Protein 6W3H (pdb70)

Radius of gyration: 33.8 Å; Cα contacts (8 Å, |Δi|>4): 1621; chains: 4; bounding box: 79×108×56 Å

Foldseek 3Di:
DKDKDKAFWALCQLLDPVHWTKIKIKIDFADPVWNDKDKWKDKLNHTDDQKDKDDWDQDPVRGTMIMIIGIDDNVSQVQWIKMKIWIDTPVDPHIDIDIDGFDDDPWWAWDKDKDFFDPVQLVDQKTKIKIKTWDTPDQRKDKFKDFPPGTDPAKDKDRWDQDPVRITMIMIIHMDGSVCQVVWGKMKMWMADNPDDSSIDMDIDGDD/DQAFEWEDEVQLVLVVLVQAADFDDPPADADRSHHFKGDPQKKWKWFAAPPLQATWIAIAGVVRHGDDTSDRDPDGDPPGDGDMAMGMEGEQEALPLVSQVPRPDQQASAEYEYEHDPDDPVVSVVSSVVSHHRYYYYYYHPRD/DQAAEEEDEPQLQLVVLVQAAAADPVVLVDDRSHHFKGDPQKKWKWFAAPPLQATWIFIAGVVRHTDGTRDSDNDGDVDGDMAIAMEGEQEALDLVSQVVRPDQQASAEYEYEPAAADPVNSCVSSVVSHHRYYYYYYDPDYHDYDD/DKDKAFFALCQLLPQVHWTKIKIDDWQPKDKWKDKLNHTDDQWDWVIDIMIIHTDHSVSQVVWIKMWIWIDDPVDPDIDIDIDGDDDDDWWAWDWDKDFFDPVQLVDQKTKIKIKTWFGPDQRKDKFKDFPPGTAPAKDKDRWDQDPVRGTMIMMIHMDGSVVQVVWGKMKMWMADPVDDSRIDIDIDTD

Sequence (689 aa):
GPSVFLFPPKPKDTLYITREPEVTCVVVDVSHEDPEVKFNWYVDGVEVHNAKTKPREEQYNSTYRVVSVLTVLHQDWLNGKEYKCKVSNKALGAPIEKTISKAKGQPREPQVYTLPPSRDELTKNQVSLTCLVKGFYPSDIAVEWESYGTEWSSYKTTPPVLDSDGSFFLYSKLTVTKSEWQQGFVFSCSVMHEALHNHYTQKSLSLSPNIPVQTISRAAAEKLFGNMEGDCPSDWKTDSTCRMVTSESKNVKLTVSNDSAQNSVIIVDKNGRLVYLVENPGGYVAYSKAATVTGKLVHANFGTKKDFEDLYTPVNGSIVIVRAGKITFAEKVANAESLNAIGVLIYMDQTKPNIPVQTISRAAAEKLFGNMEGDCPSDWKTDSTCRMVTSESKNVKLTVSNDSAQNSVIIVDKNGRLVYLVENPGGYVAKAATVTGKLVHANFGTKKDFEDLYTPVNGSIVIVRAGKITFAEKVANAESLNAIGVLIYMDQTKFPIVNSVFLFPPKPKDTLYITREPEVTCVVVDEVKFNWYVDGVEVHNAKTSTYVVSVLTVLHQDWLNGKEYKCKVSNKALGAPIEKTISKAKGQPREPQVYTLPPSRDELTKNQVSLTCLVKGFYPSDIAVEWESYGTEWSSYKTTPPVLDSDGSFFLYSKLTVTKSEWQQGFVFSCSVMHEALHNHYTQKSLSL

GO terms:
  GO:0060586 multicellular organismal-level iron ion homeostasis (P, IDA)
  GO:0048471 perinuclear region of cytoplasm (C, IDA)
  GO:0005886 plasma membrane (C, IDA)
  GO:0043066 negative regulation of apoptotic process (P, IMP)
  GO:0043123 positive regulation of canonical NF-kappaB signal transduction (P, IMP)
  GO:0010628 positive regulation of gene expression (P, IMP)
  GO:0031334 positive regulation of protein-containing complex assembly (P, IMP)
  GO:1900182 positive regulation of protein localization to nucleus (P, IMP)
  GO:0005515 protein binding (F, IPI)
  GO:0044877 protein-containing complex binding (F, IPI)
  GO:0019901 protein kinase binding (F, IPI)
  GO:0055037 recycling endosome (C, IDA)
  GO:0005768 endosome (C, IDA)
  GO:0003725 double-stranded RNA binding (F, IDA)
  GO:0031410 cytoplasmic vesicle (C, IDA)
  GO:0071466 cellular response to xenobiotic stimulus (P, IDA)
  GO:0004998 transferrin receptor activity (F, IDA)
  GO:0042102 positive regulation of T cell proliferation (P, IDA)
  GO:0045830 positive regulation of isotype switching (P, IDA)
  GO:0030890 positive regulation of B cell proliferation (P, IDA)

B-factor: mean 81.43, std 20.19, range [48.58, 151.16]

Structure (mmCIF, N/CA/C/O backbone):
data_6W3H
#
_entry.id   6W3H
#
_cell.length_a   126.370
_cell.length_b   126.370
_cell.length_c   113.800
_cell.angle_alpha   90.000
_cell.angle_beta   90.000
_cell.angle_gamma   120.000
#
_symmetry.space_group_name_H-M   'P 64'
#
loop_
_entity.id
_entity.type
_entity.pdbx_description
1 polymer 'ATV Fc'
2 polymer 'Transferrin receptor protein 1,Transferrin receptor protein 1'
3 branched 2-acetamido-2-deoxy-beta-D-glucopyranose-(1-2)-alpha-D-mannopyranose-(1-3)-[2-acetamido-2-deoxy-beta-D-glucopyranose-(1-2)-alpha-D-mannopyranose-(1-6)]beta-D-mannopyranose-(1-4)-2-acetamido-2-deoxy-beta-D-glucopyranose-(1-4)-2-acetamido-2-deoxy-beta-D-glucopyranose
#
loop_
_atom_site.group_PDB
_atom_site.id
_atom_site.type_symbol
_atom_site.label_atom_id
_atom_site.label_alt_id
_atom_site.label_comp_id
_atom_site.label_asym_id
_atom_site.label_entity_id
_atom_site.label_seq_id
_atom_site.pdbx_PDB_ins_code
_atom_site.Cartn_x
_atom_site.Cartn_y
_atom_site.Cartn_z
_atom_site.occupancy
_atom_site.B_iso_or_equiv
_atom_site.auth_seq_id
_atom_site.auth_comp_id
_atom_site.auth_asym_id
_atom_site.auth_atom_id
_atom_site.pdbx_PDB_model_num
ATOM 1 N N . GLY A 1 17 ? 61.489 17.948 7.033 1.00 98.78 237 GLY A N 1
ATOM 2 C CA . GLY A 1 17 ? 61.635 17.742 8.520 1.00 97.82 237 GLY A CA 1
ATOM 3 C C . GLY A 1 17 ? 60.533 16.860 9.120 1.00 97.25 237 GLY A C 1
ATOM 4 O O . GLY A 1 17 ? 59.395 16.855 8.653 1.00 97.40 237 GLY A O 1
ATOM 5 N N . PRO A 1 18 ? 60.830 16.047 10.161 1.00 97.36 238 PRO A N 1
ATOM 6 C CA . PRO A 1 18 ? 59.780 15.375 10.934 1.00 95.18 238 PRO A CA 1
ATOM 7 C C . PRO A 1 18 ? 58.697 16.295 11.487 1.00 92.65 238 PRO A C 1
ATOM 8 O O . PRO A 1 18 ? 58.981 17.409 11.870 1.00 90.39 238 PRO A O 1
ATOM 12 N N . SER A 1 19 ? 57.486 15.761 11.534 1.00 92.34 239 SER A N 1
ATOM 13 C CA . SER A 1 19 ? 56.319 16.412 12.174 1.00 94.01 239 SER A CA 1
ATOM 14 C C . SER A 1 19 ? 55.761 15.552 13.299 1.00 92.24 239 SER A C 1
ATOM 15 O O . SER A 1 19 ? 55.756 14.347 13.139 1.00 94.03 239 SER A O 1
ATOM 18 N N . VAL A 1 20 ? 55.333 16.164 14.393 1.00 88.29 240 VAL A N 1
ATOM 19 C CA . VAL A 1 20 ? 54.951 15.385 15.595 1.00 84.30 240 VAL A CA 1
ATOM 20 C C . VAL A 1 20 ? 53.468 15.563 15.907 1.00 82.54 240 VAL A C 1
ATOM 21 O O . VAL A 1 20 ? 52.947 16.683 15.858 1.00 83.35 240 VAL A O 1
ATOM 25 N N . PHE A 1 21 ? 52.802 14.466 16.211 1.00 80.62 241 PHE A N 1
ATOM 26 C CA . PHE A 1 21 ? 51.363 14.509 16.545 1.00 79.47 241 PHE A CA 1
ATOM 27 C C . PHE A 1 21 ? 51.118 13.710 17.812 1.00 77.29 241 PHE A C 1
ATOM 28 O O . PHE A 1 21 ? 51.250 12.478 17.784 1.00 79.42 241 PHE A O 1
ATOM 36 N N . LEU A 1 22 ? 50.711 14.397 18.866 1.00 75.23 242 LEU A N 1
ATOM 37 C CA . LEU A 1 22 ? 50.417 13.760 20.167 1.00 72.82 242 LEU A CA 1
ATOM 38 C C . LEU A 1 22 ? 48.922 13.534 20.329 1.00 70.87 242 LEU A C 1
ATOM 39 O O . LEU A 1 22 ? 48.174 14.509 20.332 1.00 69.21 242 LEU A O 1
ATOM 44 N N . PHE A 1 23 ? 48.537 12.287 20.560 1.00 71.71 243 PHE A N 1
ATOM 45 C CA . PHE A 1 23 ? 47.120 11.889 20.673 1.00 72.45 243 PHE A CA 1
ATOM 46 C C . PHE A 1 23 ? 46.758 11.506 22.102 1.00 71.07 243 PHE A C 1
ATOM 47 O O . PHE A 1 23 ? 47.512 10.837 22.778 1.00 70.26 243 PHE A O 1
ATOM 55 N N . PRO A 1 24 ? 45.529 11.821 22.553 1.00 71.61 244 PRO A N 1
ATOM 56 C CA . PRO A 1 24 ? 44.987 11.352 23.828 1.00 72.22 244 PRO A CA 1
ATOM 57 C C . PRO A 1 24 ? 44.504 9.920 23.819 1.00 73.06 244 PRO A C 1
ATOM 58 O O . PRO A 1 24 ? 44.375 9.332 22.760 1.00 74.86 244 PRO A O 1
ATOM 62 N N . PRO A 1 25 ? 44.293 9.323 25.005 1.00 73.96 245 PRO A N 1
ATOM 63 C CA . PRO A 1 25 ? 43.793 7.949 25.100 1.00 74.75 245 PRO A CA 1
ATOM 64 C C . PRO A 1 25 ? 42.316 7.871 24.766 1.00 74.42 245 PRO A C 1
ATOM 65 O O . PRO A 1 25 ? 41.685 8.908 24.850 1.00 73.88 245 PRO A O 1
ATOM 69 N N . LYS A 1 26 ? 41.842 6.686 24.384 1.00 74.94 246 LYS A N 1
AT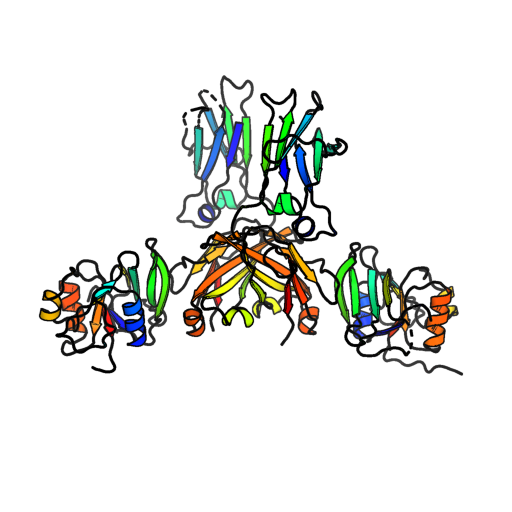OM 70 C CA . LYS A 1 26 ? 40.430 6.456 24.065 1.00 75.87 246 LYS A CA 1
ATOM 71 C C . LYS A 1 26 ? 39.582 6.575 25.337 1.00 74.84 246 LYS A C 1
ATOM 72 O O . LYS A 1 26 ? 39.945 6.085 26.394 1.00 75.09 246 LYS A O 1
ATOM 78 N N . PRO A 1 27 ? 38.483 7.349 25.256 1.00 73.26 247 PRO A N 1
ATOM 79 C CA . PRO A 1 27 ? 37.559 7.549 26.371 1.00 71.76 247 PRO A CA 1
ATOM 80 C C . PRO A 1 27 ? 37.251 6.324 27.230 1.00 69.55 247 PRO A C 1
ATOM 81 O O . PRO A 1 27 ? 37.363 6.406 28.440 1.00 69.58 247 PRO A O 1
ATOM 85 N N . LYS A 1 28 ? 36.899 5.218 26.594 1.00 67.66 248 LYS A N 1
ATOM 86 C CA . LYS A 1 28 ? 36.580 3.977 27.308 1.00 67.69 248 LYS A CA 1
ATOM 87 C C . LYS A 1 28 ? 37.763 3.503 28.144 1.00 68.23 248 LYS A C 1
ATOM 88 O O . LYS A 1 28 ? 37.560 2.967 29.259 1.00 68.23 248 LYS A O 1
ATOM 94 N N . ASP A 1 29 ? 38.966 3.678 27.603 1.00 68.25 249 ASP A N 1
ATOM 95 C CA . ASP A 1 29 ? 40.191 3.215 28.285 1.00 69.03 249 ASP A CA 1
ATOM 96 C C . ASP A 1 29 ? 40.423 3.999 29.565 1.00 68.19 249 ASP A C 1
ATOM 97 O O . ASP A 1 29 ? 40.953 3.445 30.536 1.00 68.66 249 ASP A O 1
ATOM 102 N N . THR A 1 30 ? 40.048 5.265 29.558 1.00 69.41 250 THR A N 1
ATOM 103 C CA . THR A 1 30 ? 40.243 6.178 30.698 1.00 71.58 250 THR A CA 1
ATOM 104 C C . THR A 1 30 ? 39.118 6.016 31.691 1.00 70.41 250 THR A C 1
ATOM 105 O O . THR A 1 30 ? 39.333 6.265 32.912 1.00 72.08 250 THR A O 1
ATOM 109 N N . LEU A 1 31 ? 37.941 5.613 31.207 1.00 68.47 251 LEU A N 1
ATOM 110 C CA . LEU A 1 31 ? 36.708 5.551 32.025 1.00 65.80 251 LEU A CA 1
ATOM 111 C C . LEU A 1 31 ? 36.622 4.199 32.737 1.00 62.56 251 LEU A C 1
ATOM 112 O O . LEU A 1 31 ? 36.103 4.116 33.878 1.00 60.87 251 LEU A O 1
ATOM 117 N N . TYR A 1 32 ? 37.057 3.147 32.057 1.00 62.18 252 TYR A N 1
ATOM 118 C CA . TYR A 1 32 ? 36.937 1.782 32.610 1.00 63.49 252 TYR A CA 1
ATOM 119 C C . TYR A 1 32 ? 38.234 1.386 33.314 1.00 64.26 252 TYR A C 1
ATOM 120 O O . TYR A 1 32 ? 39.281 1.385 32.739 1.00 65.32 252 TYR A O 1
ATOM 129 N N . ILE A 1 33 ? 38.153 0.970 34.545 1.00 64.73 253 ILE A N 1
ATOM 130 C CA . ILE A 1 33 ? 39.415 0.565 35.228 1.00 63.55 253 ILE A CA 1
ATOM 131 C C . ILE A 1 33 ? 39.899 -0.772 34.720 1.00 63.32 253 ILE A C 1
ATOM 132 O O . ILE A 1 33 ? 41.029 -1.063 35.010 1.00 65.85 253 ILE A O 1
ATOM 137 N N . THR A 1 34 ? 39.050 -1.542 34.062 1.00 62.94 254 THR A N 1
ATOM 138 C CA . THR A 1 34 ? 39.433 -2.818 33.455 1.00 64.62 254 THR A CA 1
ATOM 139 C C . THR A 1 34 ? 40.298 -2.631 32.195 1.00 64.27 254 THR A C 1
ATOM 140 O O . THR A 1 34 ? 41.087 -3.524 31.841 1.00 61.68 254 THR A O 1
ATOM 144 N N . ARG A 1 35 ? 40.257 -1.455 31.629 1.00 63.99 255 ARG A N 1
ATOM 145 C CA . ARG A 1 35 ? 40.956 -1.133 30.377 1.00 64.44 255 ARG A CA 1
ATOM 146 C C . ARG A 1 35 ? 42.240 -0.363 30.627 1.00 66.33 255 ARG A C 1
ATOM 147 O O . ARG A 1 35 ? 42.465 0.159 31.710 1.00 63.48 255 ARG A O 1
ATOM 155 N N . GLU A 1 36 ? 43.071 -0.272 29.594 1.00 70.72 256 GLU A N 1
ATOM 156 C CA . GLU A 1 36 ? 44.400 0.378 29.700 1.00 72.16 256 GLU A CA 1
ATOM 157 C C . GLU A 1 36 ? 44.500 1.555 28.723 1.00 70.18 256 GLU A C 1
ATOM 158 O O . GLU A 1 36 ? 44.466 1.323 27.509 1.00 71.78 256 GLU A O 1
ATOM 164 N N . PRO A 1 37 ? 44.469 2.798 29.249 1.00 67.12 257 PRO A N 1
ATOM 165 C CA . PRO A 1 37 ? 44.575 3.986 28.406 1.00 67.20 257 PRO A CA 1
ATOM 166 C C . PRO A 1 37 ? 46.007 4.456 28.256 1.00 66.47 257 PRO A C 1
ATOM 167 O O . PRO A 1 37 ? 46.679 4.407 29.209 1.00 66.78 257 PRO A O 1
ATOM 171 N N . GLU A 1 38 ? 46.350 4.950 27.064 1.00 66.41 258 GLU A N 1
ATOM 172 C CA . GLU A 1 38 ? 47.709 5.400 26.723 1.00 67.68 258 GLU A CA 1
ATOM 173 C C . GLU A 1 38 ? 47.688 6.586 25.778 1.00 70.15 258 GLU A C 1
ATOM 174 O O . GLU A 1 38 ? 46.918 6.530 24.797 1.00 73.00 258 GLU A O 1
ATOM 180 N N . VAL A 1 39 ? 48.654 7.488 25.952 1.00 70.42 259 VAL A N 1
ATOM 181 C CA . VAL A 1 39 ? 48.910 8.628 25.040 1.00 69.38 259 VAL A CA 1
ATOM 182 C C . VAL A 1 39 ? 49.847 8.179 23.932 1.00 69.50 259 VAL A C 1
ATOM 183 O O . VAL A 1 39 ? 50.821 7.485 24.211 1.00 68.86 259 VAL A O 1
ATOM 187 N N . THR A 1 40 ? 49.627 8.677 22.737 1.00 71.46 260 THR A N 1
ATOM 188 C CA . THR A 1 40 ? 50.388 8.235 21.552 1.00 75.06 260 THR A CA 1
ATOM 189 C C . THR A 1 40 ? 51.110 9.426 20.918 1.00 76.62 260 THR A C 1
ATOM 190 O O . THR A 1 40 ? 50.442 10.338 20.414 1.00 76.01 260 THR A O 1
ATOM 194 N N . CYS A 1 41 ? 52.435 9.363 20.891 1.00 77.65 261 CYS A N 1
ATOM 195 C CA . CYS A 1 41 ? 53.243 10.372 20.197 1.00 79.48 261 CYS A CA 1
ATOM 196 C C . CYS A 1 41 ? 53.639 9.841 18.831 1.00 78.61 261 CYS A C 1
ATOM 197 O O . CYS A 1 41 ? 54.513 8.980 18.755 1.00 78.60 261 CYS A O 1
ATOM 200 N N . VAL A 1 42 ? 53.061 10.423 17.796 1.00 78.84 262 VAL A N 1
ATOM 201 C CA . VAL A 1 42 ? 53.270 9.974 16.404 1.00 80.49 262 VAL A CA 1
ATOM 202 C C . VAL A 1 42 ? 54.221 10.916 15.688 1.00 82.93 262 VAL A C 1
ATOM 203 O O . VAL A 1 42 ? 54.028 12.149 15.694 1.00 80.95 262 VAL A O 1
ATOM 207 N N . VAL A 1 43 ? 55.194 10.305 14.997 1.00 87.30 263 VAL A N 1
ATOM 208 C CA . VAL A 1 43 ? 56.155 11.086 14.172 1.00 91.64 263 VAL A CA 1
ATOM 209 C C . VAL A 1 43 ? 55.997 10.781 12.674 1.00 96.09 263 VAL A C 1
ATOM 210 O O . VAL A 1 43 ? 56.232 9.668 12.272 1.00 95.54 263 VAL A O 1
ATOM 214 N N . VAL A 1 44 ? 55.586 11.794 11.914 1.00 99.46 264 VAL A N 1
ATOM 215 C CA . VAL A 1 44 ? 54.897 11.594 10.610 1.00 99.30 264 VAL A CA 1
ATOM 216 C C . VAL A 1 44 ? 55.959 11.447 9.547 1.00 103.03 264 VAL A C 1
ATOM 217 O O . VAL A 1 44 ? 55.841 10.513 8.744 1.00 107.99 264 VAL A O 1
ATOM 219 N N . ASP A 1 45 ? 56.968 12.313 9.559 1.00 105.46 265 ASP A N 1
ATOM 220 C CA . ASP A 1 45 ? 58.020 12.299 8.511 1.00 109.42 265 ASP A CA 1
ATOM 221 C C . ASP A 1 45 ? 59.377 12.057 9.149 1.00 110.52 265 ASP A C 1
ATOM 222 O O . ASP A 1 45 ? 59.807 12.851 9.980 1.00 113.02 265 ASP A O 1
ATOM 227 N N . VAL A 1 46 ? 60.004 10.960 8.768 1.00 111.02 266 VAL A N 1
ATOM 228 C CA . VAL A 1 46 ? 61.345 10.591 9.277 1.00 111.65 266 VAL A CA 1
ATOM 229 C C . VAL A 1 46 ? 62.285 10.376 8.103 1.00 115.27 266 VAL A C 1
ATOM 230 O O . VAL A 1 46 ? 62.059 9.481 7.298 1.00 112.79 266 VAL A O 1
ATOM 232 N N . SER A 1 47 ? 63.334 11.185 8.051 1.00 119.58 267 SER A N 1
ATOM 233 C CA . SER A 1 47 ? 64.271 11.287 6.916 1.00 125.07 267 SER A CA 1
ATOM 234 C C . SER A 1 47 ? 64.987 9.956 6.680 1.00 125.61 267 SER A C 1
ATOM 235 O O . SER A 1 47 ? 65.329 9.296 7.689 1.00 124.91 267 SER A O 1
ATOM 238 N N . HIS A 1 48 ? 65.402 9.680 5.437 1.00 126.83 268 HIS A N 1
ATOM 239 C CA . HIS A 1 48 ? 66.132 8.433 5.088 1.00 126.11 268 HIS A CA 1
ATOM 240 C C . HIS A 1 48 ? 67.580 8.624 5.551 1.00 126.18 268 HIS A C 1
ATOM 241 O O . HIS A 1 48 ? 68.153 7.681 6.137 1.00 122.56 268 HIS A O 1
ATOM 243 N N . GLU A 1 49 ? 68.104 9.838 5.362 1.00 128.66 269 GLU A N 1
ATOM 244 C CA . GLU A 1 49 ? 69.467 10.245 5.788 1.00 131.65 269 GLU A CA 1
ATOM 245 C C . GLU A 1 49 ? 69.587 10.085 7.310 1.00 132.33 269 GLU A C 1
ATOM 246 O O . GLU A 1 49 ? 70.522 9.385 7.746 1.00 136.00 269 GLU A O 1
ATOM 248 N N . ASP A 1 50 ? 68.662 10.680 8.072 1.00 129.57 270 ASP A N 1
ATOM 249 C CA . ASP A 1 50 ? 68.701 10.773 9.563 1.00 128.49 270 ASP A CA 1
ATOM 250 C C . ASP A 1 50 ? 67.472 10.096 10.150 1.00 126.18 270 ASP A C 1
ATOM 251 O O . ASP A 1 50 ? 66.443 10.733 10.385 1.00 129.52 270 ASP A O 1
ATOM 256 N N . PRO A 1 51 ? 67.476 8.756 10.300 1.00 124.75 271 PRO A N 1
ATOM 257 C CA . PRO A 1 51 ? 66.325 8.033 10.826 1.00 122.97 271 PRO A CA 1
ATOM 258 C C . PRO A 1 51 ? 66.203 8.063 12.350 1.00 118.88 271 PRO A C 1
ATOM 259 O O . PRO A 1 51 ? 65.169 7.650 12.876 1.00 115.15 271 PRO A O 1
ATOM 263 N N . GLU A 1 52 ? 67.257 8.539 13.006 1.00 113.23 272 GLU A N 1
ATOM 264 C CA . GLU A 1 52 ? 67.353 8.486 14.480 1.00 108.42 272 GLU A CA 1
ATOM 265 C C . GLU A 1 52 ? 66.300 9.383 15.113 1.00 105.09 272 GLU A C 1
ATOM 266 O O . GLU A 1 52 ? 66.297 10.587 14.831 1.00 103.59 272 GLU A O 1
ATOM 272 N N . VAL A 1 53 ? 65.469 8.827 15.987 1.00 102.24 273 VAL A N 1
ATOM 273 C CA . VAL A 1 53 ? 64.514 9.675 16.746 1.00 99.84 273 VAL A CA 1
ATOM 274 C C . VAL A 1 53 ? 64.624 9.389 18.234 1.00 94.30 273 VAL A C 1
ATOM 275 O O . VAL A 1 53 ? 64.433 8.280 18.640 1.00 90.81 273 VAL A O 1
ATOM 279 N N . LYS A 1 54 ? 64.878 10.417 19.022 1.00 92.76 274 LYS A N 1
ATOM 280 C CA . LYS A 1 54 ? 64.881 10.299 20.496 1.00 91.02 274 LYS A CA 1
ATOM 281 C C . LYS A 1 54 ? 63.539 10.758 21.058 1.00 86.97 274 LYS A C 1
ATOM 282 O O . LYS A 1 54 ? 63.131 11.875 20.785 1.00 87.80 274 LYS A O 1
ATOM 288 N N . PHE A 1 55 ? 62.912 9.930 21.884 1.00 81.85 275 PHE A N 1
ATOM 289 C CA . PHE A 1 55 ? 61.666 10.320 22.572 1.00 80.08 275 PHE A CA 1
ATOM 290 C C . PHE A 1 55 ? 61.876 10.555 24.062 1.00 78.78 275 PHE A C 1
ATOM 291 O O . PHE A 1 55 ? 62.479 9.709 24.733 1.00 78.03 275 PHE A O 1
ATOM 299 N N . ASN A 1 56 ? 61.363 11.670 24.545 1.00 79.22 276 ASN A N 1
ATOM 300 C CA . ASN A 1 56 ? 61.409 11.987 25.987 1.00 77.63 276 ASN A CA 1
ATOM 301 C C . ASN A 1 56 ? 60.012 12.329 26.458 1.00 74.79 276 ASN A C 1
ATOM 302 O O . ASN A 1 56 ? 59.404 13.274 25.944 1.00 74.96 276 ASN A O 1
ATOM 307 N N . TRP A 1 57 ? 59.551 11.620 27.479 1.00 71.39 277 TRP A N 1
ATOM 308 C CA . TRP A 1 57 ? 58.191 11.800 28.033 1.00 68.35 277 TRP A CA 1
ATOM 309 C C . TRP A 1 57 ? 58.215 12.521 29.361 1.00 68.32 277 TRP A C 1
ATOM 310 O O . TRP A 1 57 ? 59.101 12.315 30.150 1.00 70.45 277 TRP A O 1
ATOM 321 N N . TYR A 1 58 ? 57.218 13.355 29.584 1.00 69.32 278 TYR A N 1
ATOM 322 C CA . TYR A 1 58 ? 57.126 14.159 30.827 1.00 70.21 278 TYR A CA 1
ATOM 323 C C . TYR A 1 58 ? 55.697 14.205 31.335 1.00 72.23 278 TYR A C 1
ATOM 324 O O . TYR A 1 58 ? 54.771 14.392 30.568 1.00 73.27 278 TYR A O 1
ATOM 333 N N . VAL A 1 59 ? 55.526 13.998 32.628 1.00 75.82 279 VAL A N 1
ATOM 334 C CA . VAL A 1 59 ? 54.189 14.068 33.256 1.00 77.44 279 VAL A CA 1
ATOM 335 C C . VAL A 1 59 ? 54.201 15.166 34.315 1.00 81.84 279 VAL A C 1
ATOM 336 O O . VAL A 1 59 ? 54.868 15.026 35.337 1.00 86.12 279 VAL A O 1
ATOM 340 N N . ASP A 1 60 ? 53.500 16.254 34.026 1.00 83.08 280 ASP A N 1
ATOM 341 C CA . ASP A 1 60 ? 53.475 17.446 34.899 1.00 83.86 280 ASP A CA 1
ATOM 342 C C . ASP A 1 60 ? 54.896 17.975 35.093 1.00 82.86 280 ASP A C 1
ATOM 343 O O . ASP A 1 60 ? 55.228 18.440 36.206 1.00 82.23 280 ASP A O 1
ATOM 348 N N . GLY A 1 61 ? 55.705 17.896 34.044 1.00 81.20 281 GLY A N 1
ATOM 349 C CA . GLY A 1 61 ? 57.072 18.412 34.070 1.00 82.48 281 GLY A CA 1
ATOM 350 C C . GLY A 1 61 ? 58.073 17.408 34.569 1.00 82.54 281 GLY A C 1
ATOM 351 O O . GLY A 1 61 ? 59.295 17.634 34.376 1.00 85.45 281 GLY A O 1
ATOM 352 N N . VAL A 1 62 ? 57.601 16.315 35.153 1.00 78.14 282 VAL A N 1
ATOM 353 C CA . VAL A 1 62 ? 58.473 15.239 35.669 1.00 77.61 282 VAL A CA 1
ATOM 354 C C . VAL A 1 62 ? 58.693 14.212 34.573 1.00 77.93 282 VAL A C 1
ATOM 355 O O . VAL A 1 62 ? 57.709 13.638 34.071 1.00 77.99 282 VAL A O 1
ATOM 359 N N . GLU A 1 63 ? 59.954 13.918 34.265 1.00 79.54 283 GLU A N 1
ATOM 360 C CA . GLU A 1 63 ? 60.270 12.947 33.190 1.00 79.93 283 GLU A CA 1
ATOM 361 C C . GLU A 1 63 ? 59.993 11.514 33.621 1.00 78.42 283 GLU A C 1
ATOM 362 O O . GLU A 1 63 ? 60.368 11.128 34.717 1.00 76.36 283 GLU A O 1
ATOM 368 N N . VAL A 1 64 ? 59.359 10.735 32.796 1.00 80.78 284 VAL A N 1
ATOM 369 C CA . VAL A 1 64 ? 59.109 9.313 33.093 1.00 82.88 284 VAL A CA 1
ATOM 370 C C . VAL A 1 64 ? 59.725 8.500 31.983 1.00 83.75 284 VAL A C 1
ATOM 371 O O . VAL A 1 64 ? 59.889 9.018 30.897 1.00 78.37 284 VAL A O 1
ATOM 375 N N . HIS A 1 65 ? 59.912 7.200 32.236 1.00 89.01 285 HIS A N 1
ATOM 376 C CA . HIS A 1 65 ? 60.557 6.283 31.270 1.00 93.09 285 HIS A CA 1
ATOM 377 C C . HIS A 1 65 ? 59.760 5.015 31.028 1.00 95.02 285 HIS A C 1
ATOM 378 O O . HIS A 1 65 ? 60.404 3.990 30.628 1.00 102.97 285 HIS A O 1
ATOM 385 N N . ASN A 1 66 ? 58.446 5.053 31.238 1.00 93.15 286 ASN A N 1
ATOM 386 C CA . ASN A 1 66 ? 57.539 3.894 31.252 1.00 90.89 286 ASN A CA 1
ATOM 387 C C . ASN A 1 66 ? 57.098 3.581 29.825 1.00 88.43 286 ASN A C 1
ATOM 388 O O . ASN A 1 66 ? 56.363 2.602 29.619 1.00 85.40 286 ASN A O 1
ATOM 393 N N . ALA A 1 67 ? 57.474 4.437 28.884 1.00 89.83 287 ALA A N 1
ATOM 394 C CA . ALA A 1 67 ? 56.900 4.387 27.527 1.00 88.80 287 ALA A CA 1
ATOM 395 C C . ALA A 1 67 ? 57.636 3.364 26.692 1.00 85.61 287 ALA A C 1
ATOM 396 O O . ALA A 1 67 ? 58.802 3.050 27.019 1.00 83.64 287 ALA A O 1
ATOM 398 N N . LYS A 1 68 ? 56.981 2.902 25.618 1.00 83.34 288 LYS A N 1
ATOM 399 C CA . LYS A 1 68 ? 57.557 1.953 24.649 1.00 82.94 288 LYS A CA 1
ATOM 400 C C . LYS A 1 68 ? 57.532 2.522 23.246 1.00 84.90 288 LYS A C 1
ATOM 401 O O . LYS A 1 68 ? 56.429 2.952 22.815 1.00 87.67 288 LYS A O 1
ATOM 403 N N . THR A 1 69 ? 58.650 2.495 22.532 1.00 87.40 289 THR A N 1
ATOM 404 C CA . THR A 1 69 ? 58.678 2.875 21.114 1.00 90.51 289 THR A CA 1
ATOM 405 C C . THR A 1 69 ? 58.361 1.662 20.262 1.00 94.83 289 THR A C 1
ATOM 406 O O . THR A 1 69 ? 59.179 0.725 20.274 1.00 96.61 289 THR A O 1
ATOM 410 N N . LYS A 1 70 ? 57.321 1.766 19.434 1.00 99.11 290 LYS A N 1
ATOM 411 C CA . LYS A 1 70 ? 57.001 0.720 18.452 1.00 103.84 290 LYS A CA 1
ATOM 412 C C . LYS A 1 70 ? 58.095 0.696 17.386 1.00 105.18 290 LYS A C 1
ATOM 413 O O . LYS A 1 70 ? 58.879 1.633 17.242 1.00 102.85 290 LYS A O 1
ATOM 419 N N . PRO A 1 71 ? 58.238 -0.428 16.661 1.00 107.18 291 PRO A N 1
ATOM 420 C CA . PRO A 1 71 ? 59.181 -0.469 15.542 1.00 108.80 291 PRO A CA 1
ATOM 421 C C . PRO A 1 71 ? 58.933 0.647 14.528 1.00 106.89 291 PRO A C 1
ATOM 422 O O . PRO A 1 71 ? 57.789 0.913 14.201 1.00 110.86 291 PRO A O 1
ATOM 426 N N . ARG A 1 72 ? 60.010 1.225 14.007 1.00 102.39 292 ARG A N 1
ATOM 427 C CA . ARG A 1 72 ? 59.961 2.232 12.922 1.00 103.14 292 ARG A CA 1
ATOM 428 C C . ARG A 1 72 ? 59.414 1.606 11.631 1.00 107.22 292 ARG A C 1
ATOM 429 O O . ARG A 1 72 ? 59.742 0.433 11.369 1.00 111.55 292 ARG A O 1
ATOM 437 N N . GLU A 1 73 ? 58.595 2.305 10.849 1.00 109.29 293 GLU A N 1
ATOM 438 C CA . GLU A 1 73 ? 58.107 1.573 9.648 1.00 112.70 293 GLU A CA 1
ATOM 439 C C . GLU A 1 73 ? 58.033 2.486 8.427 1.00 114.65 293 GLU A C 1
ATOM 440 O O . GLU A 1 73 ? 57.311 3.432 8.513 1.00 114.06 293 GLU A O 1
ATOM 446 N N . GLU A 1 74 ? 58.753 2.127 7.352 1.00 116.56 294 GLU A N 1
ATOM 447 C CA . GLU A 1 74 ? 58.775 2.827 6.035 1.00 118.24 294 GLU A CA 1
ATOM 448 C C . GLU A 1 74 ? 57.347 2.906 5.490 1.00 119.03 294 GLU A C 1
ATOM 449 O O . GLU A 1 74 ? 56.678 1.864 5.451 1.00 119.48 294 GLU A O 1
ATOM 451 N N . GLN A 1 75 ? 56.912 4.101 5.092 1.00 119.19 295 GLN A N 1
ATOM 452 C CA . GLN A 1 75 ? 55.559 4.362 4.542 1.00 118.71 295 GLN A CA 1
ATOM 453 C C . GLN A 1 75 ? 55.671 4.417 3.013 1.00 120.57 295 GLN A C 1
ATOM 454 O O . GLN A 1 75 ? 56.810 4.374 2.495 1.00 118.57 295 GLN A O 1
ATOM 460 N N . TYR A 1 76 ? 54.521 4.553 2.344 1.00 122.78 296 TYR A N 1
ATOM 461 C CA . TYR A 1 76 ? 54.314 4.495 0.869 1.00 124.68 296 TYR A CA 1
ATOM 462 C C . TYR A 1 76 ? 54.958 5.703 0.166 1.00 123.15 296 TYR A C 1
ATOM 463 O O . TYR A 1 76 ? 54.923 5.738 -1.088 1.00 126.08 296 TYR A O 1
ATOM 472 N N . ASN A 1 77 ? 55.538 6.641 0.930 1.00 117.74 297 ASN A N 1
ATOM 473 C CA . ASN A 1 77 ? 56.069 7.940 0.431 1.00 115.95 297 ASN A CA 1
ATOM 474 C C . ASN A 1 77 ? 57.498 8.157 0.945 1.00 115.93 297 ASN A C 1
ATOM 475 O O . ASN A 1 77 ? 57.874 9.326 1.179 1.00 113.35 297 ASN A O 1
ATOM 480 N N . SER A 1 78 ? 58.252 7.061 1.094 1.00 117.95 298 SER A N 1
ATOM 481 C CA . SER A 1 78 ? 59.690 7.015 1.475 1.00 119.52 298 SER A CA 1
ATOM 482 C C . SER A 1 78 ? 59.967 7.856 2.733 1.00 118.37 298 SER A C 1
ATOM 483 O O . SER A 1 78 ? 60.966 8.595 2.735 1.00 117.35 298 SER A O 1
ATOM 486 N N . THR A 1 79 ? 59.137 7.692 3.770 1.00 118.28 299 THR A N 1
ATOM 487 C CA . THR A 1 79 ? 59.182 8.420 5.069 1.00 118.97 299 THR A CA 1
ATOM 488 C C . THR A 1 79 ? 58.961 7.417 6.209 1.00 117.90 299 THR A C 1
ATOM 489 O O . THR A 1 79 ? 57.933 6.694 6.138 1.00 121.52 299 THR A O 1
ATOM 493 N N . TYR A 1 80 ? 59.847 7.370 7.220 1.00 114.45 300 TYR A N 1
ATOM 494 C CA . TYR A 1 80 ? 59.693 6.448 8.387 1.00 110.83 300 TYR A CA 1
ATOM 495 C C . TYR A 1 80 ? 58.557 6.948 9.269 1.00 105.94 300 TYR A C 1
ATOM 496 O O . TYR A 1 80 ? 58.395 8.184 9.392 1.00 106.22 300 TYR A O 1
ATOM 498 N N . ARG A 1 81 ? 57.803 6.032 9.900 1.00 101.16 301 ARG A N 1
ATOM 499 C CA . ARG A 1 81 ? 56.813 6.494 10.891 1.00 96.68 301 ARG A CA 1
ATOM 500 C C . ARG A 1 81 ? 57.118 5.851 12.232 1.00 95.34 301 ARG A C 1
ATOM 501 O O . ARG A 1 81 ? 56.732 4.684 12.459 1.00 98.99 301 ARG A O 1
ATOM 509 N N . VAL A 1 82 ? 57.699 6.650 13.126 1.00 90.50 302 VAL A N 1
ATOM 510 C CA . VAL A 1 82 ? 58.043 6.200 14.491 1.00 86.92 302 VAL A CA 1
ATOM 511 C C . VAL A 1 82 ? 56.933 6.632 15.440 1.00 82.84 302 VAL A C 1
ATOM 512 O O . VAL A 1 82 ? 56.595 7.829 15.565 1.00 82.29 302 VAL A O 1
ATOM 516 N N . VAL A 1 83 ? 56.477 5.644 16.224 1.00 78.31 303 VAL A N 1
ATOM 517 C CA . VAL A 1 83 ? 55.481 5.892 17.293 1.00 74.34 303 VAL A CA 1
ATOM 518 C C . VAL A 1 83 ? 55.992 5.465 18.666 1.00 73.09 303 VAL A C 1
ATOM 519 O O . VAL A 1 83 ? 56.471 4.380 18.850 1.00 74.47 303 VAL A O 1
ATOM 523 N N . SER A 1 84 ? 55.788 6.335 19.634 1.00 71.58 304 SER A N 1
ATOM 524 C CA . SER A 1 84 ? 56.036 6.029 21.065 1.00 69.21 304 SER A CA 1
ATOM 525 C C . SER A 1 84 ? 54.756 6.071 21.881 1.00 67.36 304 SER A C 1
ATOM 526 O O . SER A 1 84 ? 54.019 7.052 21.745 1.00 65.65 304 SER A O 1
ATOM 529 N N . VAL A 1 85 ? 54.500 4.997 22.617 1.00 67.62 305 VAL A N 1
ATOM 530 C CA . VAL A 1 85 ? 53.253 4.866 23.404 1.00 66.58 305 VAL A CA 1
ATOM 531 C C . VAL A 1 85 ? 53.543 4.877 24.884 1.00 65.31 305 VAL A C 1
ATOM 532 O O . VAL A 1 85 ? 54.284 3.970 25.284 1.00 66.70 305 VAL A O 1
ATOM 536 N N . LEU A 1 86 ? 52.878 5.750 25.650 1.00 63.39 306 LEU A N 1
ATOM 537 C CA . LEU A 1 86 ? 53.058 5.847 27.106 1.00 62.63 306 LEU A CA 1
ATOM 538 C C . LEU A 1 86 ? 51.759 5.555 27.839 1.00 61.29 306 LEU A C 1
ATOM 539 O O . LEU A 1 86 ? 50.810 6.329 27.663 1.00 60.70 306 LEU A O 1
ATOM 544 N N . THR A 1 87 ? 51.737 4.508 28.651 1.00 61.17 307 THR A N 1
ATOM 545 C CA . THR A 1 87 ? 50.517 4.193 29.419 1.00 60.53 307 THR A CA 1
ATOM 546 C C . THR A 1 87 ? 50.334 5.160 30.574 1.00 61.97 307 THR A C 1
ATOM 547 O O . THR A 1 87 ? 51.295 5.410 31.345 1.00 68.24 307 THR A O 1
ATOM 551 N N . VAL A 1 88 ? 49.141 5.712 30.659 1.00 61.70 308 VAL A N 1
ATOM 552 C CA . VAL A 1 88 ? 48.779 6.680 31.732 1.00 62.22 308 VAL A CA 1
ATOM 553 C C . VAL A 1 88 ? 47.856 6.018 32.759 1.00 62.68 308 VAL A C 1
ATOM 554 O O . VAL A 1 88 ? 47.068 5.111 32.433 1.00 59.14 308 VAL A O 1
ATOM 558 N N . LEU A 1 89 ? 47.917 6.532 33.975 1.00 66.13 309 LEU A N 1
ATOM 559 C CA . LEU A 1 89 ? 47.022 6.099 35.069 1.00 67.33 309 LEU A CA 1
ATOM 560 C C . LEU A 1 89 ? 45.669 6.779 34.927 1.00 67.97 309 LEU A C 1
ATOM 561 O O . LEU A 1 89 ? 45.611 7.925 34.527 1.00 66.99 309 LEU A O 1
ATOM 566 N N . HIS A 1 90 ? 44.607 6.048 35.250 1.00 69.08 310 HIS A N 1
ATOM 567 C CA . HIS A 1 90 ? 43.229 6.510 34.948 1.00 68.70 310 HIS A CA 1
ATOM 568 C C . HIS A 1 90 ? 42.951 7.853 35.600 1.00 71.48 310 HIS A C 1
ATOM 569 O O . HIS A 1 90 ? 42.459 8.759 34.917 1.00 79.11 310 HIS A O 1
ATOM 576 N N . GLN A 1 91 ? 43.294 7.996 36.873 1.00 70.37 311 GLN A N 1
ATOM 577 C CA . GLN A 1 91 ? 42.943 9.236 37.601 1.00 67.93 311 GLN A CA 1
ATOM 578 C C . GLN A 1 91 ? 43.963 10.330 37.336 1.00 65.91 311 GLN A C 1
ATOM 579 O O . GLN A 1 91 ? 43.614 11.509 37.502 1.00 64.17 311 GLN A O 1
ATOM 581 N N . ASP A 1 92 ? 45.178 9.960 36.935 1.00 66.26 312 ASP A N 1
ATOM 582 C CA . ASP A 1 92 ? 46.166 10.978 36.520 1.00 68.67 312 ASP A CA 1
ATOM 583 C C . ASP A 1 92 ? 45.641 11.731 35.309 1.00 66.75 312 ASP A C 1
ATOM 584 O O . ASP A 1 92 ? 45.750 12.968 35.253 1.00 65.97 312 ASP A O 1
ATOM 589 N N . TRP A 1 93 ? 45.049 10.992 34.382 1.00 64.71 313 TRP A N 1
ATOM 590 C CA . TRP A 1 93 ? 44.494 11.565 33.139 1.00 64.12 313 TRP A CA 1
ATOM 591 C C . TRP A 1 93 ? 43.224 12.342 33.450 1.00 65.69 313 TRP A C 1
ATOM 592 O O . TRP A 1 93 ? 42.991 13.414 32.856 1.00 69.14 313 TRP A O 1
ATOM 603 N N . LEU A 1 94 ? 42.402 11.793 34.335 1.00 66.07 314 LEU A N 1
ATOM 604 C CA . LEU A 1 94 ? 41.097 12.394 34.652 1.00 66.12 314 LEU A CA 1
ATOM 605 C C . LEU A 1 94 ? 41.252 13.653 35.506 1.00 67.31 314 LEU A C 1
ATOM 606 O O . LEU A 1 94 ? 40.363 14.533 35.450 1.00 67.56 314 LEU A O 1
ATOM 611 N N . ASN A 1 95 ? 42.350 13.758 36.243 1.00 68.16 315 ASN A N 1
ATOM 612 C CA . ASN A 1 95 ? 42.567 14.939 37.099 1.00 68.94 315 ASN A CA 1
ATOM 613 C C . ASN A 1 95 ? 43.104 16.113 36.291 1.00 71.39 315 ASN A C 1
ATOM 614 O O . ASN A 1 95 ? 43.012 17.260 36.753 1.00 75.20 315 ASN A O 1
ATOM 619 N N . GLY A 1 96 ? 43.679 15.832 35.132 1.00 73.65 316 GLY A N 1
ATOM 620 C CA . GLY A 1 96 ? 44.114 16.898 34.223 1.00 75.62 316 GLY A CA 1
ATOM 621 C C . GLY A 1 96 ? 45.602 17.086 34.205 1.00 76.53 316 GLY A C 1
ATOM 622 O O . GLY A 1 96 ? 46.047 18.206 33.885 1.00 76.66 316 GLY A O 1
ATOM 623 N N . LYS A 1 97 ? 46.359 16.013 34.435 1.00 77.48 317 LYS A N 1
ATOM 624 C CA . LYS A 1 97 ? 47.825 16.049 34.274 1.00 79.15 317 LYS A CA 1
ATOM 625 C C . LYS A 1 97 ? 48.172 16.213 32.813 1.00 80.52 317 LYS A C 1
ATOM 626 O O . LYS A 1 97 ? 47.563 15.501 31.970 1.00 82.41 317 LYS A O 1
ATOM 632 N N . GLU A 1 98 ? 49.223 16.997 32.565 1.00 82.53 318 GLU A N 1
ATOM 633 C CA . GLU A 1 98 ? 49.776 17.273 31.228 1.00 84.78 318 GLU A CA 1
ATOM 634 C C . GLU A 1 98 ? 50.805 16.238 30.844 1.00 83.10 318 GLU A C 1
ATOM 635 O O . GLU A 1 98 ? 51.716 16.063 31.592 1.00 87.11 318 GLU A O 1
ATOM 641 N N . TYR A 1 99 ? 50.720 15.742 29.611 1.00 78.20 319 TYR A N 1
ATOM 642 C CA . TYR A 1 99 ? 51.730 14.820 29.068 1.00 74.79 319 TYR A CA 1
ATOM 643 C C . TYR A 1 99 ? 52.484 15.515 27.947 1.00 77.59 319 TYR A C 1
ATOM 644 O O . TYR A 1 99 ? 51.903 15.836 26.912 1.00 81.27 319 TYR A O 1
ATOM 653 N N . LYS A 1 100 ? 53.779 15.733 28.154 1.00 80.49 320 LYS A N 1
ATOM 654 C CA . LYS A 1 100 ? 54.624 16.384 27.135 1.00 81.43 320 LYS A CA 1
ATOM 655 C C . LYS A 1 100 ? 55.481 15.335 26.441 1.00 78.12 320 LYS A C 1
ATOM 656 O O . LYS A 1 100 ? 56.229 14.600 27.089 1.00 76.63 320 LYS A O 1
ATOM 658 N N . CYS A 1 101 ? 55.402 15.331 25.125 1.00 77.15 321 CYS A N 1
ATOM 659 C CA . CYS A 1 101 ? 56.257 14.488 24.270 1.00 79.19 321 CYS A CA 1
ATOM 660 C C . CYS A 1 101 ? 57.319 15.349 23.612 1.00 79.45 321 CYS A C 1
ATOM 661 O O . CYS A 1 101 ? 56.968 16.257 22.863 1.00 80.39 321 CYS A O 1
ATOM 664 N N . LYS A 1 102 ? 58.581 15.001 23.848 1.00 79.62 322 LYS A N 1
ATOM 665 C CA . LYS A 1 102 ? 59.721 15.723 23.243 1.00 81.59 322 LYS A CA 1
ATOM 666 C C . LYS A 1 102 ? 60.371 14.858 22.183 1.00 82.75 322 LYS A C 1
ATOM 667 O O . LYS A 1 102 ? 60.965 13.823 22.507 1.00 83.89 322 LYS A O 1
ATOM 669 N N . VAL A 1 103 ? 60.344 15.339 20.946 1.00 84.27 323 VAL A N 1
ATOM 670 C CA . VAL A 1 103 ? 60.990 14.623 19.815 1.00 85.58 323 VAL A CA 1
ATOM 671 C C . VAL A 1 103 ? 62.291 15.300 19.419 1.00 87.85 323 VAL A C 1
ATOM 672 O O . VAL A 1 103 ? 62.262 16.463 19.013 1.00 90.12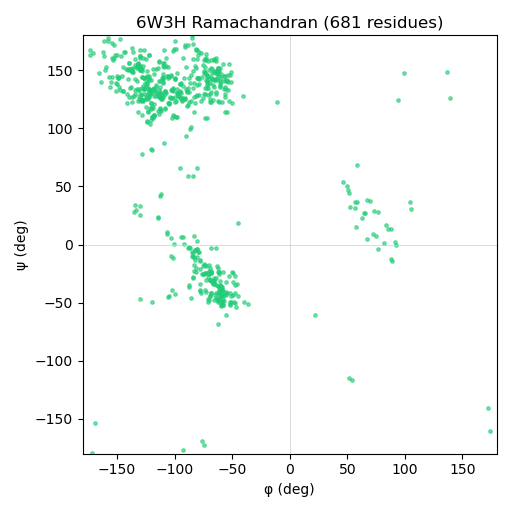 323 VAL A O 1
ATOM 676 N N . SER A 1 104 ? 63.385 14.541 19.474 1.00 89.39 324 SER A N 1
ATOM 677 C CA . SER A 1 104 ? 64.730 15.036 19.106 1.00 91.48 324 SER A CA 1
ATOM 678 C C . SER A 1 104 ? 65.213 14.327 17.850 1.00 93.03 324 SER A C 1
ATOM 679 O O . SER A 1 104 ? 65.221 13.098 17.795 1.00 89.86 324 SER A O 1
ATOM 682 N N . ASN A 1 105 ? 65.694 15.127 16.897 1.00 96.18 325 ASN A N 1
ATOM 683 C CA . ASN A 1 105 ? 66.269 14.637 15.631 1.00 98.68 325 ASN A CA 1
ATOM 684 C C . ASN A 1 105 ? 67.414 15.573 15.239 1.00 99.93 325 ASN A C 1
ATOM 685 O O . ASN A 1 105 ? 67.373 16.803 15.565 1.00 102.17 325 ASN A O 1
ATOM 690 N N . LYS A 1 106 ? 68.403 15.070 14.493 1.00 100.25 326 LYS A N 1
ATOM 691 C CA . LYS A 1 106 ? 69.451 15.917 13.854 1.00 100.84 326 LYS A CA 1
ATOM 692 C C . LYS A 1 106 ? 68.822 16.717 12.687 1.00 99.32 326 LYS A C 1
ATOM 693 O O . LYS A 1 106 ? 69.299 17.827 12.407 1.00 98.12 326 LYS A O 1
ATOM 695 N N . ALA A 1 107 ? 67.765 16.198 12.058 1.00 97.12 327 ALA A N 1
ATOM 696 C CA . ALA A 1 107 ? 66.984 16.866 10.990 1.00 99.29 327 ALA A CA 1
ATOM 697 C C . ALA A 1 107 ? 66.161 18.048 11.533 1.00 99.84 327 ALA A C 1
ATOM 698 O O . ALA A 1 107 ? 65.712 18.866 10.705 1.00 99.61 327 ALA A O 1
ATOM 700 N N . LEU A 1 108 ? 65.939 18.114 12.855 1.00 100.85 328 LEU A N 1
ATOM 701 C CA . LEU A 1 108 ? 65.236 19.218 13.576 1.00 99.87 328 LEU A CA 1
ATOM 702 C C . LEU A 1 108 ? 66.240 20.303 14.004 1.00 101.64 328 LEU A C 1
ATOM 703 O O . LEU A 1 108 ? 67.306 19.951 14.576 1.00 100.58 328 LEU A O 1
ATOM 708 N N . GLY A 1 109 ? 65.905 21.567 13.727 1.00 103.39 329 GLY A N 1
ATOM 709 C CA . GLY A 1 109 ? 66.685 22.745 14.147 1.00 104.76 329 GLY A CA 1
ATOM 710 C C . GLY A 1 109 ? 66.710 22.860 15.659 1.00 103.15 329 GLY A C 1
ATOM 711 O O . GLY A 1 109 ? 67.780 23.182 16.196 1.00 106.47 329 GLY A O 1
ATOM 712 N N . ALA A 1 110 ? 65.563 22.621 16.306 1.00 100.22 330 ALA A N 1
ATOM 713 C CA . ALA A 1 110 ? 65.406 22.393 17.766 1.00 98.80 330 ALA A CA 1
ATOM 714 C C . ALA A 1 110 ? 64.401 21.263 17.999 1.00 98.73 330 ALA A C 1
ATOM 715 O O . ALA A 1 110 ? 63.480 21.076 17.212 1.00 100.89 330 ALA A O 1
ATOM 717 N N . PRO A 1 111 ? 64.533 20.496 19.101 1.00 95.99 331 PRO A N 1
ATOM 718 C CA . PRO A 1 111 ? 63.579 19.422 19.368 1.00 93.24 331 PRO A CA 1
ATOM 719 C C . PRO A 1 111 ? 62.148 19.925 19.551 1.00 91.38 331 PRO A C 1
ATOM 720 O O . PRO A 1 111 ? 61.932 21.002 20.077 1.00 92.71 331 PRO A O 1
ATOM 724 N N . ILE A 1 112 ? 61.207 19.123 19.086 1.00 89.57 332 ILE A N 1
ATOM 725 C CA . ILE A 1 112 ? 59.765 19.491 19.039 1.00 87.40 332 ILE A CA 1
ATOM 726 C C . ILE A 1 112 ? 59.050 18.985 20.290 1.00 86.47 332 ILE A C 1
ATOM 727 O O . ILE A 1 112 ? 59.176 17.801 20.647 1.00 86.91 332 ILE A O 1
ATOM 732 N N . GLU A 1 113 ? 58.311 19.884 20.918 1.00 87.31 333 GLU A N 1
ATOM 733 C CA . GLU A 1 113 ? 57.528 19.563 22.125 1.00 86.51 333 GLU A CA 1
ATOM 734 C C . GLU A 1 113 ? 56.039 19.671 21.819 1.00 84.70 333 GLU A C 1
ATOM 735 O O . GLU A 1 113 ? 55.572 20.716 21.376 1.00 87.52 333 GLU A O 1
ATOM 741 N N . LYS A 1 114 ? 55.308 18.619 22.150 1.00 82.63 334 LYS A N 1
ATOM 742 C CA . LYS A 1 114 ? 53.837 18.601 22.078 1.00 80.72 334 LYS A CA 1
ATOM 743 C C . LYS A 1 114 ? 53.278 18.222 23.441 1.00 76.76 334 LYS A C 1
ATOM 744 O O . LYS A 1 114 ? 53.788 17.299 24.082 1.00 73.50 334 LYS A O 1
ATOM 750 N N . THR A 1 115 ? 52.211 18.885 23.840 1.00 76.48 335 THR A N 1
ATOM 751 C CA . THR A 1 115 ? 51.572 18.664 25.151 1.00 75.88 335 THR A CA 1
ATOM 752 C C . THR A 1 115 ? 50.092 18.407 24.988 1.00 71.52 335 THR A C 1
ATOM 753 O O . THR A 1 115 ? 49.402 19.210 24.363 1.00 71.07 335 THR A O 1
ATOM 757 N N . ILE A 1 116 ? 49.604 17.398 25.679 1.00 69.23 336 ILE A N 1
ATOM 758 C CA . ILE A 1 116 ? 48.144 17.133 25.790 1.00 70.13 336 ILE A CA 1
ATOM 759 C C . ILE A 1 116 ? 47.741 16.969 27.251 1.00 72.76 336 ILE A C 1
ATOM 760 O O . ILE A 1 116 ? 48.583 16.502 28.038 1.00 75.92 336 ILE A O 1
ATOM 765 N N . SER A 1 117 ? 46.504 17.315 27.595 1.00 74.14 337 SER A N 1
ATOM 766 C CA . SER A 1 117 ? 45.951 16.958 28.909 1.00 74.35 337 SER A CA 1
ATOM 767 C C . SER A 1 117 ? 44.439 16.847 28.824 1.00 73.32 337 SER A C 1
ATOM 768 O O . SER A 1 117 ? 43.859 17.250 27.809 1.00 71.20 337 SER A O 1
ATOM 771 N N . LYS A 1 118 ? 43.814 16.371 29.885 1.00 73.39 338 LYS A N 1
ATOM 772 C CA . LYS A 1 118 ? 42.337 16.507 29.990 1.00 72.85 338 LYS A CA 1
ATOM 773 C C . LYS A 1 118 ? 41.970 17.965 30.252 1.00 72.90 338 LYS A C 1
ATOM 774 O O . LYS A 1 118 ? 42.534 18.603 31.178 1.00 72.56 338 LYS A O 1
ATOM 780 N N . ALA A 1 119 ? 40.936 18.436 29.558 1.00 73.23 339 ALA A N 1
ATOM 781 C CA . ALA A 1 119 ? 40.247 19.699 29.888 1.00 74.25 339 ALA A CA 1
ATOM 782 C C . ALA A 1 119 ? 39.878 19.741 31.362 1.00 74.36 339 ALA A C 1
ATOM 783 O O . ALA A 1 119 ? 39.189 18.840 31.813 1.00 69.64 339 ALA A O 1
ATOM 785 N N . LYS A 1 120 ? 40.360 20.754 32.073 1.00 78.74 340 LYS A N 1
ATOM 786 C CA . LYS A 1 120 ? 40.101 20.869 33.520 1.00 82.04 340 LYS A CA 1
ATOM 787 C C . LYS A 1 120 ? 38.821 21.670 33.754 1.00 81.30 340 LYS A C 1
ATOM 788 O O . LYS A 1 120 ? 38.896 22.876 33.862 1.00 82.97 340 LYS A O 1
ATOM 794 N N . GLY A 1 121 ? 37.671 21.062 33.895 1.00 81.87 341 GLY A N 1
ATOM 795 C CA . GLY A 1 121 ? 36.532 21.856 34.347 1.00 83.42 341 GLY A CA 1
ATOM 796 C C . GLY A 1 121 ? 35.672 20.957 35.156 1.00 83.04 341 GLY A C 1
ATOM 797 O O . GLY A 1 121 ? 35.855 19.736 35.070 1.00 84.71 341 GLY A O 1
ATOM 798 N N . GLN A 1 122 ? 34.610 21.503 35.725 1.00 80.09 342 GLN A N 1
ATOM 799 C CA . GLN A 1 122 ? 33.493 20.725 36.320 1.00 77.68 342 GLN A CA 1
ATOM 800 C C . GLN A 1 122 ? 32.866 19.833 35.247 1.00 77.76 342 GLN A C 1
ATOM 801 O O . GLN A 1 122 ? 32.440 20.309 34.201 1.00 77.31 342 GLN A O 1
ATOM 807 N N . PRO A 1 123 ? 32.822 18.500 35.460 1.00 77.83 343 PRO A N 1
ATOM 808 C CA . PRO A 1 123 ? 32.099 17.621 34.556 1.00 76.98 343 PRO A CA 1
ATOM 809 C C . PRO A 1 123 ? 30.613 17.961 34.491 1.00 76.77 343 PRO A C 1
ATOM 810 O O . PRO A 1 123 ? 29.989 18.189 35.500 1.00 78.85 343 PRO A O 1
ATOM 814 N N . ARG A 1 124 ? 30.072 17.927 33.278 1.00 77.28 344 ARG A N 1
ATOM 815 C CA . ARG A 1 124 ? 28.611 18.046 33.067 1.00 75.67 344 ARG A CA 1
ATOM 816 C C . ARG A 1 124 ? 28.077 16.787 32.385 1.00 69.63 344 ARG A C 1
ATOM 817 O O . ARG A 1 124 ? 28.647 16.316 31.408 1.00 66.30 344 ARG A O 1
ATOM 825 N N . GLU A 1 125 ? 26.988 16.266 32.905 1.00 68.07 345 GLU A N 1
ATOM 826 C CA . GLU A 1 125 ? 26.405 14.998 32.423 1.00 66.48 345 GLU A CA 1
ATOM 827 C C . GLU A 1 125 ? 25.718 15.209 31.065 1.00 63.36 345 GLU A C 1
ATOM 828 O O . GLU A 1 125 ? 24.905 16.118 30.877 1.00 60.19 345 GLU A O 1
ATOM 834 N N . PRO A 1 126 ? 26.067 14.342 30.092 1.00 61.13 346 PRO A N 1
ATOM 835 C CA . PRO A 1 126 ? 25.453 14.337 28.766 1.00 61.00 346 PRO A CA 1
ATOM 836 C C . PRO A 1 126 ? 23.977 13.960 28.754 1.00 60.72 346 PRO A C 1
ATOM 837 O O . PRO A 1 126 ? 23.617 13.027 29.396 1.00 59.81 346 PRO A O 1
ATOM 841 N N . GLN A 1 127 ? 23.187 14.708 27.996 1.00 61.28 347 GLN A N 1
ATOM 842 C CA . GLN A 1 127 ? 21.781 14.361 27.756 1.00 61.83 347 GLN A CA 1
ATOM 843 C C . GLN A 1 127 ? 21.688 13.564 26.474 1.00 62.24 347 GLN A C 1
ATOM 844 O O . GLN A 1 127 ? 22.121 14.032 25.426 1.00 62.92 347 GLN A O 1
ATOM 850 N N . VAL A 1 128 ? 21.130 12.371 26.552 1.00 63.67 348 VAL A N 1
ATOM 851 C CA . VAL A 1 128 ? 21.084 11.472 25.370 1.00 63.80 348 VAL A CA 1
ATOM 852 C C . VAL A 1 128 ? 19.649 11.277 24.898 1.00 64.00 348 VAL A C 1
ATOM 853 O O . VAL A 1 128 ? 18.823 10.714 25.625 1.00 67.17 348 VAL A O 1
ATOM 857 N N . TYR A 1 129 ? 19.378 11.713 23.683 1.00 63.28 349 TYR A N 1
ATOM 858 C CA . TYR A 1 129 ? 18.045 11.576 23.068 1.00 62.97 349 TYR A CA 1
ATOM 859 C C . TYR A 1 129 ? 18.158 10.894 21.721 1.00 62.02 349 TYR A C 1
ATOM 860 O O . TYR A 1 129 ? 18.974 11.329 20.908 1.00 62.65 349 TYR A O 1
ATOM 869 N N . THR A 1 130 ? 17.294 9.926 21.465 1.00 60.59 350 THR A N 1
ATOM 870 C CA . THR A 1 130 ? 17.201 9.247 20.163 1.00 60.15 350 THR A CA 1
ATOM 871 C C . THR A 1 130 ? 16.054 9.823 19.348 1.00 60.45 350 THR A C 1
ATOM 872 O O . THR A 1 130 ? 14.990 10.057 19.915 1.00 60.12 350 THR A O 1
ATOM 876 N N . LEU A 1 131 ? 16.257 9.924 18.041 1.00 60.95 351 LEU A N 1
ATOM 877 C CA . LEU A 1 131 ? 15.240 10.445 17.126 1.00 61.07 351 LEU A CA 1
ATOM 878 C C . LEU A 1 131 ? 15.026 9.369 16.072 1.00 59.35 351 LEU A C 1
ATOM 879 O O . LEU A 1 131 ? 15.970 8.726 15.645 1.00 58.62 351 LEU A O 1
ATOM 884 N N . PRO A 1 132 ? 13.779 9.164 15.621 1.00 57.76 352 PRO A N 1
ATOM 885 C CA . PRO A 1 132 ? 13.473 8.246 14.538 1.00 58.96 352 PRO A CA 1
ATOM 886 C C . PRO A 1 132 ? 13.667 8.903 13.179 1.00 60.97 352 PRO A C 1
ATOM 887 O O . PRO A 1 132 ? 14.093 10.056 13.139 1.00 63.03 352 PRO A O 1
ATOM 891 N N . PRO A 1 133 ? 13.577 8.134 12.080 1.00 61.04 353 PRO A N 1
ATOM 892 C CA . PRO A 1 133 ? 13.725 8.720 10.759 1.00 62.55 353 PRO A CA 1
ATOM 893 C C . PRO A 1 133 ? 12.615 9.691 10.379 1.00 62.43 353 PRO A C 1
ATOM 894 O O . PRO A 1 133 ? 11.492 9.501 10.741 1.00 59.81 353 PRO A O 1
ATOM 898 N N . SER A 1 134 ? 12.988 10.688 9.584 1.00 63.90 354 SER A N 1
ATOM 899 C CA . SER A 1 134 ? 12.050 11.646 8.972 1.00 64.60 354 SER A CA 1
ATOM 900 C C . SER A 1 134 ? 11.102 10.897 8.037 1.00 66.21 354 SER A C 1
ATOM 901 O O . SER A 1 134 ? 11.551 9.867 7.443 1.00 67.95 354 SER A O 1
ATOM 904 N N . ARG A 1 135 ? 9.855 11.382 7.929 1.00 66.81 355 ARG A N 1
ATOM 905 C CA . ARG A 1 135 ? 8.780 10.699 7.171 1.00 67.68 355 ARG A CA 1
ATOM 906 C C . ARG A 1 135 ? 9.241 10.711 5.715 1.00 70.36 355 ARG A C 1
ATOM 907 O O . ARG A 1 135 ? 8.997 9.716 5.017 1.00 72.69 355 ARG A O 1
ATOM 909 N N . ASP A 1 136 ? 9.950 11.770 5.309 1.00 70.59 356 ASP A N 1
ATOM 910 C CA . ASP A 1 136 ? 10.487 11.933 3.933 1.00 73.15 356 ASP A CA 1
ATOM 911 C C . ASP A 1 136 ? 11.618 10.955 3.661 1.00 73.46 356 ASP A C 1
ATOM 912 O O . ASP A 1 136 ? 11.892 10.684 2.484 1.00 76.66 356 ASP A O 1
ATOM 917 N N . GLU A 1 137 ? 12.272 10.469 4.695 1.00 72.56 357 GLU A N 1
ATOM 918 C CA . GLU A 1 137 ? 13.451 9.573 4.570 1.00 73.59 357 GLU A CA 1
ATOM 919 C C . GLU A 1 137 ? 12.975 8.139 4.388 1.00 73.85 357 GLU A C 1
ATOM 920 O O . GLU A 1 137 ? 13.805 7.265 4.092 1.00 73.24 357 GLU A O 1
ATOM 926 N N . LEU A 1 138 ? 11.696 7.887 4.591 1.00 75.06 358 LEU A N 1
ATOM 927 C CA . LEU A 1 138 ? 11.164 6.514 4.461 1.00 75.47 358 LEU A CA 1
ATOM 928 C C . LEU A 1 138 ? 10.919 6.143 3.009 1.00 77.62 358 LEU A C 1
ATOM 929 O O . LEU A 1 138 ? 10.553 4.988 2.740 1.00 80.68 358 LEU A O 1
ATOM 934 N N . THR A 1 139 ? 11.128 7.095 2.124 1.00 78.79 359 THR A N 1
ATOM 935 C CA . THR A 1 139 ? 11.051 6.930 0.658 1.00 82.18 359 THR A CA 1
ATOM 936 C C . THR A 1 139 ? 12.200 6.056 0.185 1.00 84.47 359 THR A C 1
ATOM 937 O O . THR A 1 139 ? 12.088 5.414 -0.912 1.00 88.42 359 THR A O 1
ATOM 941 N N . LYS A 1 140 ? 13.267 6.053 0.985 1.00 82.04 360 LYS A N 1
ATOM 942 C CA . LYS A 1 140 ? 14.539 5.385 0.609 1.00 82.67 360 LYS A CA 1
ATOM 943 C C . LYS A 1 140 ? 14.560 3.950 1.135 1.00 81.94 360 LYS A C 1
ATOM 944 O O . LYS A 1 140 ? 13.811 3.623 2.074 1.00 78.19 360 LYS A O 1
ATOM 950 N N . ASN A 1 141 ? 15.412 3.103 0.559 1.00 82.72 361 ASN A N 1
ATOM 951 C CA . ASN A 1 141 ? 15.558 1.722 1.071 1.00 81.37 361 ASN A CA 1
ATOM 952 C C . ASN A 1 141 ? 16.238 1.686 2.427 1.00 78.85 361 ASN A C 1
ATOM 953 O O . ASN A 1 141 ? 15.923 0.756 3.200 1.00 78.66 361 ASN A O 1
ATOM 958 N N . GLN A 1 142 ? 17.044 2.698 2.725 1.00 76.30 362 GLN A N 1
ATOM 959 C CA . GLN A 1 142 ? 17.772 2.813 4.010 1.00 73.66 362 GLN A CA 1
ATOM 960 C C . GLN A 1 142 ? 17.439 4.103 4.754 1.00 70.68 362 GLN A C 1
ATOM 961 O O . GLN A 1 142 ? 17.244 5.113 4.152 1.00 69.72 362 GLN A O 1
ATOM 967 N N . VAL A 1 143 ? 17.396 4.027 6.069 1.00 68.85 363 VAL A N 1
ATOM 968 C CA . VAL A 1 143 ? 16.994 5.171 6.912 1.00 67.19 363 VAL A CA 1
ATOM 969 C C . VAL A 1 143 ? 18.067 5.405 7.956 1.00 66.51 363 VAL A C 1
ATOM 970 O O . VAL A 1 143 ? 18.831 4.463 8.302 1.00 65.08 363 VAL A O 1
ATOM 974 N N . SER A 1 144 ? 18.071 6.607 8.521 1.00 66.56 364 SER A N 1
ATOM 975 C CA . SER A 1 144 ? 19.034 7.008 9.566 1.00 66.76 364 SER A CA 1
ATOM 976 C C . SER A 1 144 ? 18.333 7.091 10.914 1.00 66.83 364 SER A C 1
ATOM 977 O O . SER A 1 144 ? 17.335 7.817 11.045 1.00 68.20 364 SER A O 1
ATOM 980 N N . LEU A 1 145 ? 18.925 6.457 11.921 1.00 64.27 365 LEU A N 1
ATOM 981 C CA . LEU A 1 145 ? 18.496 6.678 13.317 1.00 61.41 365 LEU A CA 1
ATOM 982 C C . LEU A 1 145 ? 19.499 7.611 13.979 1.00 60.71 365 LEU A C 1
ATOM 983 O O . LEU A 1 145 ? 20.717 7.402 13.884 1.00 62.11 365 LEU A O 1
ATOM 988 N N . THR A 1 146 ? 18.986 8.616 14.664 1.00 59.35 366 THR A N 1
ATOM 989 C CA . THR A 1 146 ? 19.846 9.693 15.193 1.00 58.85 366 THR A CA 1
ATOM 990 C C . THR A 1 146 ? 19.932 9.624 16.712 1.00 59.24 366 THR A C 1
ATOM 991 O O . THR A 1 146 ? 18.961 9.345 17.430 1.00 58.30 366 THR A O 1
ATOM 995 N N . CYS A 1 147 ? 21.132 9.864 17.198 1.00 61.56 367 CYS A N 1
ATOM 996 C CA . CYS A 1 147 ? 21.394 9.883 18.650 1.00 63.47 367 CYS A CA 1
ATOM 997 C C . CYS A 1 147 ? 22.014 11.214 19.036 1.00 63.73 367 CYS A C 1
ATOM 998 O O . CYS A 1 147 ? 23.189 11.405 18.773 1.00 65.77 367 CYS A O 1
ATOM 1001 N N . LEU A 1 148 ? 21.230 12.072 19.674 1.00 63.26 368 LEU A N 1
ATOM 1002 C CA . LEU A 1 148 ? 21.705 13.391 20.119 1.00 61.95 368 LEU A CA 1
ATOM 1003 C C . LEU A 1 148 ? 22.288 13.301 21.528 1.00 59.27 368 LEU A C 1
ATOM 1004 O O . LEU A 1 148 ? 21.599 12.942 22.480 1.00 59.23 368 LEU A O 1
ATOM 1009 N N . VAL A 1 149 ? 23.556 13.630 21.642 1.00 58.24 369 VAL A N 1
ATOM 1010 C CA . VAL A 1 149 ? 24.265 13.642 22.941 1.00 59.10 369 VAL A CA 1
ATOM 1011 C C . VAL A 1 149 ? 24.767 15.055 23.209 1.00 59.87 369 VAL A C 1
ATOM 1012 O O . VAL A 1 149 ? 25.696 15.493 22.553 1.00 61.07 369 VAL A O 1
ATOM 1016 N N . LYS A 1 150 ? 24.182 15.734 24.175 1.00 60.49 370 LYS A N 1
ATOM 1017 C CA . LYS A 1 150 ? 24.457 17.174 24.369 1.00 62.58 370 LYS A CA 1
ATOM 1018 C C . LYS A 1 150 ? 24.668 17.536 25.831 1.00 62.08 370 LYS A C 1
ATOM 1019 O O . LYS A 1 150 ? 24.326 16.773 26.744 1.00 59.64 370 LYS A O 1
ATOM 1025 N N . GLY A 1 151 ? 25.215 18.736 26.033 1.00 63.39 371 GLY A N 1
ATOM 1026 C CA . GLY A 1 151 ? 25.378 19.339 27.361 1.00 63.79 371 GLY A CA 1
ATOM 1027 C C . GLY A 1 151 ? 26.377 18.604 28.224 1.00 62.88 371 GLY A C 1
ATOM 1028 O O . GLY A 1 151 ? 26.193 18.533 29.462 1.00 64.72 371 GLY A O 1
ATOM 1029 N N . PHE A 1 152 ? 27.450 18.129 27.620 1.00 62.05 372 PHE A N 1
ATOM 1030 C CA . PHE A 1 152 ? 28.486 17.406 28.396 1.00 62.28 372 PHE A CA 1
ATOM 1031 C C . PHE A 1 152 ? 29.813 18.146 28.391 1.00 62.58 372 PHE A C 1
ATOM 1032 O O . PHE A 1 152 ? 30.164 18.799 27.413 1.00 64.25 372 PHE A O 1
ATOM 1040 N N . TYR A 1 153 ? 30.561 17.956 29.464 1.00 63.13 373 TYR A N 1
ATOM 1041 C CA . TYR A 1 153 ? 31.935 18.464 29.601 1.00 63.27 373 TYR A CA 1
ATOM 1042 C C . TYR A 1 153 ? 32.704 17.519 30.505 1.00 64.16 373 TYR A C 1
ATOM 1043 O O . TYR A 1 153 ? 32.160 17.028 31.499 1.00 62.53 373 TYR A O 1
ATOM 1052 N N . PRO A 1 154 ? 33.973 17.182 30.187 1.00 66.70 374 PRO A N 1
ATOM 1053 C CA . PRO A 1 154 ? 34.704 17.618 28.975 1.00 67.61 374 PRO A CA 1
ATOM 1054 C C . PRO A 1 154 ? 34.273 16.883 27.705 1.00 68.86 374 PRO A C 1
ATOM 1055 O O . PRO A 1 154 ? 33.303 16.191 27.741 1.00 66.93 374 PRO A O 1
ATOM 1059 N N . SER A 1 155 ? 35.052 17.069 26.648 1.00 71.34 375 SER A N 1
ATOM 1060 C CA . SER A 1 155 ? 34.816 16.556 25.293 1.00 70.76 375 SER A CA 1
ATOM 1061 C C . SER A 1 155 ? 34.944 15.039 25.237 1.00 68.30 375 SER A C 1
ATOM 1062 O O . SER A 1 155 ? 34.382 14.415 24.281 1.00 68.61 375 SER A O 1
ATOM 1065 N N . ASP A 1 156 ? 35.680 14.468 26.186 1.00 67.01 376 ASP A N 1
ATOM 1066 C CA . ASP A 1 156 ? 35.894 13.013 26.277 1.00 67.48 376 ASP A CA 1
ATOM 1067 C C . ASP A 1 156 ? 34.572 12.254 26.316 1.00 64.96 376 ASP A C 1
ATOM 1068 O O . ASP A 1 156 ? 33.850 12.372 27.302 1.00 64.66 376 ASP A O 1
ATOM 1073 N N . ILE A 1 157 ? 34.303 11.477 25.285 1.00 62.65 377 ILE A N 1
ATOM 1074 C CA . ILE A 1 157 ? 33.030 10.728 25.197 1.00 60.61 377 ILE A CA 1
ATOM 1075 C C . ILE A 1 157 ? 33.151 9.567 24.210 1.00 59.52 377 ILE A C 1
ATOM 1076 O O . ILE A 1 157 ? 33.892 9.663 23.241 1.00 61.00 377 ILE A O 1
ATOM 1081 N N . ALA A 1 158 ? 32.398 8.508 24.469 1.00 57.20 378 ALA A N 1
ATOM 1082 C CA . ALA A 1 158 ? 32.377 7.280 23.670 1.00 57.89 378 ALA A CA 1
ATOM 1083 C C . ALA A 1 158 ? 30.945 6.911 23.326 1.00 58.70 378 ALA A C 1
ATOM 1084 O O . ALA A 1 158 ? 30.152 6.698 24.241 1.00 62.53 378 ALA A O 1
ATOM 1086 N N . VAL A 1 159 ? 30.649 6.746 22.054 1.00 59.71 379 VAL A N 1
ATOM 1087 C CA . VAL A 1 159 ? 29.260 6.493 21.612 1.00 59.60 379 VAL A CA 1
ATOM 1088 C C . VAL A 1 159 ? 29.228 5.286 20.701 1.00 61.14 379 VAL A C 1
ATOM 1089 O O . VAL A 1 159 ? 29.895 5.285 19.630 1.00 64.57 379 VAL A O 1
ATOM 1093 N N . GLU A 1 160 ? 28.417 4.302 21.079 1.00 60.22 380 GLU A N 1
ATOM 1094 C CA . GLU A 1 160 ? 28.163 3.090 20.241 1.00 61.90 380 GLU A CA 1
ATOM 1095 C C . GLU A 1 160 ? 26.675 2.864 20.016 1.00 61.53 380 GLU A C 1
ATOM 1096 O O . GLU A 1 160 ? 25.940 3.097 20.964 1.00 63.14 380 GLU A O 1
ATOM 1102 N N . TRP A 1 161 ? 26.302 2.398 18.821 1.00 60.57 381 TRP A N 1
ATOM 1103 C CA . TRP A 1 161 ? 24.956 1.838 18.578 1.00 59.67 381 TRP A CA 1
ATOM 1104 C C . TRP A 1 161 ? 24.972 0.331 18.532 1.00 61.73 381 TRP A C 1
ATOM 1105 O O . TRP A 1 161 ? 25.914 -0.181 17.941 1.00 62.78 381 TRP A O 1
ATOM 1116 N N . GLU A 1 162 ? 23.911 -0.310 19.019 1.00 64.66 382 GLU A N 1
ATOM 1117 C CA . GLU A 1 162 ? 23.810 -1.777 19.142 1.00 67.75 382 GLU A CA 1
ATOM 1118 C C . GLU A 1 162 ? 22.349 -2.211 19.072 1.00 67.66 382 GLU A C 1
ATOM 1119 O O . GLU A 1 162 ? 21.416 -1.440 19.289 1.00 68.00 382 GLU A O 1
ATOM 1125 N N . SER A 1 163 ? 22.177 -3.499 18.769 1.00 66.30 383 SER A N 1
ATOM 1126 C CA . SER A 1 163 ? 20.864 -4.186 18.814 1.00 64.21 383 SER A CA 1
ATOM 1127 C C . SER A 1 163 ? 21.092 -5.629 19.272 1.00 64.33 383 SER A C 1
ATOM 1128 O O . SER A 1 163 ? 22.018 -6.350 18.745 1.00 65.70 383 SER A O 1
ATOM 1131 N N . TYR A 1 164 ? 20.260 -6.015 20.244 1.00 62.77 384 TYR A N 1
ATOM 1132 C CA . TYR A 1 164 ? 20.253 -7.344 20.891 1.00 61.46 384 TYR A CA 1
ATOM 1133 C C . TYR A 1 164 ? 21.666 -7.731 21.343 1.00 60.30 384 TYR A C 1
ATOM 1134 O O . TYR A 1 164 ? 22.165 -8.840 21.051 1.00 59.49 384 TYR A O 1
ATOM 1143 N N . GLY A 1 165 ? 22.288 -6.798 22.057 1.00 58.86 385 GLY A N 1
ATOM 1144 C CA . GLY A 1 165 ? 23.579 -7.005 22.716 1.00 58.73 385 GLY A CA 1
ATOM 1145 C C . GLY A 1 165 ? 24.727 -7.059 21.749 1.00 59.46 385 GLY A C 1
ATOM 1146 O O . GLY A 1 165 ? 25.865 -7.401 22.196 1.00 59.82 385 GLY A O 1
ATOM 1147 N N . THR A 1 166 ? 24.472 -6.727 20.485 1.00 61.00 386 THR A N 1
ATOM 1148 C CA . THR A 1 166 ? 25.539 -6.750 19.448 1.00 62.26 386 THR A CA 1
ATOM 1149 C C . THR A 1 166 ? 25.775 -5.368 18.879 1.00 62.39 386 THR A C 1
ATOM 1150 O O . THR A 1 166 ? 24.800 -4.791 18.489 1.00 61.88 386 THR A O 1
ATOM 1154 N N . GLU A 1 167 ? 27.035 -4.909 18.781 1.00 62.44 387 GLU A N 1
ATOM 1155 C CA . GLU A 1 167 ? 27.319 -3.558 18.225 1.00 61.75 387 GLU A CA 1
ATOM 1156 C C . GLU A 1 167 ? 27.101 -3.501 16.718 1.00 60.97 387 GLU A C 1
ATOM 1157 O O . GLU A 1 167 ? 27.483 -4.443 16.008 1.00 60.59 387 GLU A O 1
ATOM 1163 N N . TRP A 1 168 ? 26.523 -2.378 16.285 1.00 60.42 388 TRP A N 1
ATOM 1164 C CA . TRP A 1 168 ? 26.195 -2.089 14.885 1.00 61.76 388 TRP A CA 1
ATOM 1165 C C . TRP A 1 168 ? 27.464 -1.643 14.159 1.00 63.43 388 TRP A C 1
ATOM 1166 O O . TRP A 1 168 ? 28.220 -0.692 14.589 1.00 64.69 388 TRP A O 1
ATOM 1177 N N . SER A 1 169 ? 27.697 -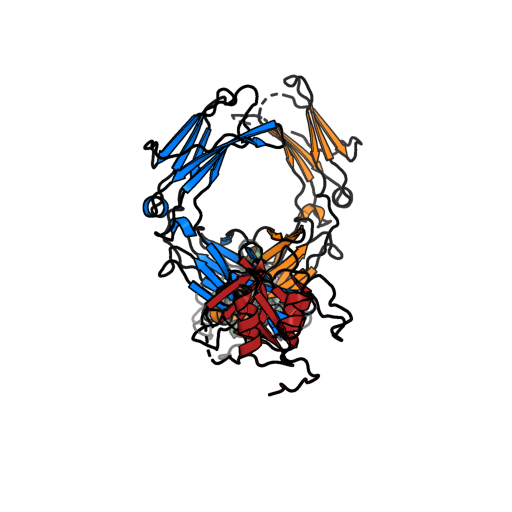2.293 13.039 1.00 63.76 389 SER A N 1
ATOM 1178 C CA . SER A 1 169 ? 28.790 -1.865 12.113 1.00 64.71 389 SER A CA 1
ATOM 1179 C C . SER A 1 169 ? 28.500 -0.520 11.423 1.00 66.32 389 SER A C 1
ATOM 1180 O O . SER A 1 169 ? 29.424 0.344 11.246 1.00 67.59 389 SER A O 1
ATOM 1183 N N . SER A 1 170 ? 27.275 -0.343 10.948 1.00 67.00 390 SER A N 1
ATOM 1184 C CA . SER A 1 170 ? 26.952 0.754 10.009 1.00 66.45 390 SER A CA 1
ATOM 1185 C C . SER A 1 170 ? 26.564 2.033 10.731 1.00 64.82 390 SER A C 1
ATOM 1186 O O . SER A 1 170 ? 25.431 2.515 10.464 1.00 66.11 390 SER A O 1
ATOM 1189 N N . TYR A 1 171 ? 27.425 2.587 11.573 1.00 62.52 391 TYR A N 1
ATOM 1190 C CA . TYR A 1 171 ? 27.038 3.889 12.193 1.00 61.17 391 TYR A CA 1
ATOM 1191 C C . TYR A 1 171 ? 28.231 4.820 12.257 1.00 60.84 391 TYR A C 1
ATOM 1192 O O . TYR A 1 171 ? 29.321 4.298 12.409 1.00 62.13 391 TYR A O 1
ATOM 1201 N N . LYS A 1 172 ? 28.025 6.124 12.208 1.00 60.70 392 LYS A N 1
ATOM 1202 C CA . LYS A 1 172 ? 29.111 7.091 12.214 1.00 61.08 392 LYS A CA 1
ATOM 1203 C C . LYS A 1 172 ? 28.763 8.243 13.140 1.00 61.56 392 LYS A C 1
ATOM 1204 O O . LYS A 1 172 ? 27.571 8.580 13.289 1.00 61.00 392 LYS A O 1
ATOM 1210 N N . THR A 1 173 ? 29.791 8.827 13.740 1.00 62.24 393 THR A N 1
ATOM 1211 C CA . THR A 1 173 ? 29.621 9.828 14.814 1.00 61.85 393 THR A CA 1
ATOM 1212 C C . THR A 1 173 ? 30.399 11.097 14.511 1.00 62.95 393 THR A C 1
ATOM 1213 O O . THR A 1 173 ? 31.582 11.041 14.399 1.00 66.12 393 THR A O 1
ATOM 1217 N N . THR A 1 174 ? 29.710 12.224 14.488 1.00 62.66 394 THR A N 1
ATOM 1218 C CA . THR A 1 174 ? 30.347 13.542 14.313 1.00 62.02 394 THR A CA 1
ATOM 1219 C C . THR A 1 174 ? 31.297 13.792 15.474 1.00 59.56 394 THR A C 1
ATOM 1220 O O . THR A 1 174 ? 31.123 13.267 16.565 1.00 57.91 394 THR A O 1
ATOM 1224 N N . PRO A 1 175 ? 32.368 14.555 15.263 1.00 60.13 395 PRO A N 1
ATOM 1225 C CA . PRO A 1 175 ? 33.192 14.945 16.406 1.00 60.09 395 PRO A CA 1
ATOM 1226 C C . PRO A 1 175 ? 32.388 15.857 17.328 1.00 59.54 395 PRO A C 1
ATOM 1227 O O . PRO A 1 175 ? 31.346 16.397 16.935 1.00 59.34 395 PRO A O 1
ATOM 1231 N N . PRO A 1 176 ? 32.828 15.964 18.597 1.00 59.15 396 PRO A N 1
ATOM 1232 C CA . PRO A 1 176 ? 32.231 16.913 19.538 1.00 58.75 396 PRO A CA 1
ATOM 1233 C C . PRO A 1 176 ? 32.233 18.339 18.995 1.00 59.09 396 PRO A C 1
ATOM 1234 O O . PRO A 1 176 ? 33.190 18.735 18.371 1.00 59.85 396 PRO A O 1
ATOM 1238 N N . VAL A 1 177 ? 31.166 19.074 19.265 1.00 58.94 397 VAL A N 1
ATOM 1239 C CA . VAL A 1 177 ? 31.056 20.481 18.807 1.00 60.63 397 VAL A CA 1
ATOM 1240 C C . VAL A 1 177 ? 30.844 21.375 20.029 1.00 61.58 397 VAL A C 1
ATOM 1241 O O . VAL A 1 177 ? 29.978 21.092 20.861 1.00 61.57 397 VAL A O 1
ATOM 1245 N N . LEU A 1 178 ? 31.609 22.445 20.112 1.00 63.25 398 LEU A N 1
ATOM 1246 C CA . LEU A 1 178 ? 31.478 23.378 21.241 1.00 64.54 398 LEU A CA 1
ATOM 1247 C C . LEU A 1 178 ? 30.144 24.116 21.162 1.00 65.40 398 LEU A C 1
ATOM 1248 O O . LEU A 1 178 ? 29.876 24.815 20.192 1.00 63.12 398 LEU A O 1
ATOM 1253 N N . ASP A 1 179 ? 29.355 23.999 22.201 1.00 69.72 399 ASP A N 1
ATOM 1254 C CA . ASP A 1 179 ? 28.074 24.724 22.295 1.00 75.34 399 ASP A CA 1
ATOM 1255 C C . ASP A 1 179 ? 28.293 26.134 22.835 1.00 81.01 399 ASP A C 1
ATOM 1256 O O . ASP A 1 179 ? 29.445 26.525 23.166 1.00 88.55 399 ASP A O 1
ATOM 1261 N N . SER A 1 180 ? 27.197 26.876 22.958 1.00 81.76 400 SER A N 1
ATOM 1262 C CA . SER A 1 180 ? 27.255 28.303 23.329 1.00 82.09 400 SER A CA 1
ATOM 1263 C C . SER A 1 180 ? 27.529 28.437 24.822 1.00 80.80 400 SER A C 1
ATOM 1264 O O . SER A 1 180 ? 27.997 29.511 25.268 1.00 81.40 400 SER A O 1
ATOM 1267 N N . ASP A 1 181 ? 27.167 27.415 25.592 1.00 78.56 401 ASP A N 1
ATOM 1268 C CA . ASP A 1 181 ? 27.285 27.532 27.072 1.00 76.91 401 ASP A CA 1
ATOM 1269 C C . ASP A 1 181 ? 28.604 26.968 27.562 1.00 74.82 401 ASP A C 1
ATOM 1270 O O . ASP A 1 181 ? 28.747 26.802 28.796 1.00 74.77 401 ASP A O 1
ATOM 1275 N N . GLY A 1 182 ? 29.491 26.591 26.635 1.00 74.37 402 GLY A N 1
ATOM 1276 C CA . GLY A 1 182 ? 30.793 26.007 27.004 1.00 73.83 402 GLY A CA 1
ATOM 1277 C C . GLY A 1 182 ? 30.790 24.503 27.111 1.00 72.44 402 GLY A C 1
ATOM 1278 O O . GLY A 1 182 ? 31.822 23.911 27.409 1.00 72.63 402 GLY A O 1
ATOM 1279 N N . SER A 1 183 ? 29.636 23.915 26.821 1.00 70.07 403 SER A N 1
ATOM 1280 C CA . SER A 1 183 ? 29.422 22.457 26.785 1.00 66.09 403 SER A CA 1
ATOM 1281 C C . SER A 1 183 ? 29.680 21.922 25.382 1.00 64.34 403 SER A C 1
ATOM 1282 O O . SER A 1 183 ? 29.793 22.684 24.441 1.00 63.87 403 SER A O 1
ATOM 1285 N N . PHE A 1 184 ? 29.688 20.606 25.260 1.00 62.08 404 PHE A N 1
ATOM 1286 C CA . PHE A 1 184 ? 29.809 19.965 23.943 1.00 59.77 404 PHE A CA 1
ATOM 1287 C C . PHE A 1 184 ? 28.530 19.220 23.603 1.00 57.86 404 PHE A C 1
ATOM 1288 O O . PHE A 1 184 ? 27.770 18.816 24.477 1.00 55.61 404 PHE A O 1
ATOM 1296 N N . PHE A 1 185 ? 28.355 19.002 22.303 1.00 58.06 405 PHE A N 1
ATOM 1297 C CA . PHE A 1 185 ? 27.298 18.089 21.829 1.00 57.78 405 PHE A CA 1
ATOM 1298 C C . PHE A 1 185 ? 27.833 17.351 20.621 1.00 59.86 405 PHE A C 1
ATOM 1299 O O . PHE A 1 185 ? 28.845 17.695 20.046 1.00 60.63 405 PHE A O 1
ATOM 1307 N N . LEU A 1 186 ? 27.149 16.291 20.241 1.00 61.61 406 LEU A N 1
ATOM 1308 C CA . LEU A 1 186 ? 27.420 15.600 18.976 1.00 63.53 406 LEU A CA 1
ATOM 1309 C C . LEU A 1 186 ? 26.210 14.799 18.534 1.00 63.04 406 LEU A C 1
ATOM 1310 O O . LEU A 1 186 ? 25.193 14.711 19.233 1.00 64.12 406 LEU A O 1
ATOM 1315 N N . TYR A 1 187 ? 26.357 14.188 17.374 1.00 63.08 407 TYR A N 1
ATOM 1316 C CA . TYR A 1 187 ? 25.316 13.330 16.784 1.00 64.24 407 TYR A CA 1
ATOM 1317 C C . TYR A 1 187 ? 25.945 11.990 16.414 1.00 65.93 407 TYR A C 1
ATOM 1318 O O . TYR A 1 187 ? 27.054 11.892 15.977 1.00 70.16 407 TYR A O 1
ATOM 1327 N N . SER A 1 188 ? 25.175 10.924 16.572 1.00 64.50 408 SER A N 1
ATOM 1328 C CA . SER A 1 188 ? 25.541 9.606 16.032 1.00 64.99 408 SER A CA 1
ATOM 1329 C C . SER A 1 188 ? 24.446 9.139 15.081 1.00 63.91 408 SER A C 1
ATOM 1330 O O . SER A 1 188 ? 23.244 9.227 15.382 1.00 63.79 408 SER A O 1
ATOM 1333 N N . LYS A 1 189 ? 24.847 8.688 13.912 1.00 62.74 409 LYS A N 1
ATOM 1334 C CA . LYS A 1 189 ? 23.870 8.279 12.890 1.00 63.67 409 LYS A CA 1
ATOM 1335 C C . LYS A 1 189 ? 24.040 6.806 12.565 1.00 63.69 409 LYS A C 1
ATOM 1336 O O . LYS A 1 189 ? 25.028 6.460 11.858 1.00 66.91 409 LYS A O 1
ATOM 1342 N N . LEU A 1 190 ? 23.055 6.008 12.963 1.00 61.47 410 LEU A N 1
ATOM 1343 C CA . LEU A 1 190 ? 23.006 4.590 12.561 1.00 60.23 410 LEU A CA 1
ATOM 1344 C C . LEU A 1 190 ? 22.150 4.459 11.310 1.00 59.71 410 LEU A C 1
ATOM 1345 O O . LEU A 1 190 ? 20.972 4.849 11.307 1.00 58.04 410 LEU A O 1
ATOM 1350 N N . THR A 1 191 ? 22.715 3.842 10.291 1.00 60.09 411 THR A N 1
ATOM 1351 C CA . THR A 1 191 ? 21.988 3.543 9.044 1.00 62.87 411 THR A CA 1
ATOM 1352 C C . THR A 1 191 ? 21.587 2.079 9.004 1.00 63.21 411 THR A C 1
ATOM 1353 O O . THR A 1 191 ? 22.475 1.186 9.160 1.00 63.07 411 THR A O 1
ATOM 1357 N N . VAL A 1 192 ? 20.297 1.857 8.791 1.00 64.26 412 VAL A N 1
ATOM 1358 C CA . VAL A 1 192 ? 19.700 0.496 8.743 1.00 64.49 412 VAL A CA 1
ATOM 1359 C C . VAL A 1 192 ? 18.838 0.359 7.500 1.00 67.19 412 VAL A C 1
ATOM 1360 O O . VAL A 1 192 ? 18.276 1.329 7.066 1.00 67.99 412 VAL A O 1
ATOM 1364 N N . THR A 1 193 ? 18.670 -0.828 6.939 1.00 69.38 413 THR A N 1
ATOM 1365 C CA . THR A 1 193 ? 17.609 -1.005 5.923 1.00 70.02 413 THR A CA 1
ATOM 1366 C C . THR A 1 193 ? 16.253 -0.703 6.537 1.00 70.28 413 THR A C 1
ATOM 1367 O O . THR A 1 193 ? 15.955 -1.137 7.615 1.00 70.22 413 THR A O 1
ATOM 1371 N N . LYS A 1 194 ? 15.460 0.041 5.800 1.00 71.58 414 LYS A N 1
ATOM 1372 C CA . LYS A 1 194 ? 14.087 0.471 6.153 1.00 71.54 414 LYS A CA 1
ATOM 1373 C C . LYS A 1 194 ? 13.222 -0.648 6.729 1.00 70.86 414 LYS A C 1
ATOM 1374 O O . LYS A 1 194 ? 12.473 -0.414 7.696 1.00 70.70 414 LYS A O 1
ATOM 1380 N N . SER A 1 195 ? 13.276 -1.816 6.113 1.00 70.86 415 SER A N 1
ATOM 1381 C CA . SER A 1 195 ? 12.462 -2.963 6.546 1.00 70.24 415 SER A CA 1
ATOM 1382 C C . SER A 1 195 ? 12.760 -3.343 7.982 1.00 69.35 415 SER A C 1
ATOM 1383 O O . SER A 1 195 ? 11.831 -3.718 8.707 1.00 69.45 415 SER A O 1
ATOM 1386 N N . GLU A 1 196 ? 14.024 -3.221 8.378 1.00 69.09 416 GLU A N 1
ATOM 1387 C CA . GLU A 1 196 ? 14.441 -3.546 9.758 1.00 67.65 416 GLU A CA 1
ATOM 1388 C C . GLU A 1 196 ? 13.815 -2.584 10.747 1.00 66.93 416 GLU A C 1
ATOM 1389 O O . GLU A 1 196 ? 13.536 -2.974 11.887 1.00 66.87 416 GLU A O 1
ATOM 1395 N N . TRP A 1 197 ? 13.601 -1.357 10.300 1.00 67.30 417 TRP A N 1
ATOM 1396 C CA . TRP A 1 197 ? 13.015 -0.282 11.118 1.00 66.96 417 TRP A CA 1
ATOM 1397 C C . TRP A 1 197 ? 11.517 -0.514 11.221 1.00 67.53 417 TRP A C 1
ATOM 1398 O O . TRP A 1 197 ? 10.923 -0.293 12.304 1.00 65.51 417 TRP A O 1
ATOM 1409 N N . GLN A 1 198 ? 10.915 -0.905 10.101 1.00 70.54 418 GLN A N 1
ATOM 1410 C CA . GLN A 1 198 ? 9.452 -1.079 10.022 1.00 73.79 418 GLN A CA 1
ATOM 1411 C C . GLN A 1 198 ? 8.989 -2.293 10.811 1.00 76.73 418 GLN A C 1
ATOM 1412 O O . GLN A 1 198 ? 7.831 -2.295 11.282 1.00 80.33 418 GLN A O 1
ATOM 1418 N N . GLN A 1 199 ? 9.883 -3.250 11.003 1.00 76.92 419 GLN A N 1
ATOM 1419 C CA . GLN A 1 199 ? 9.563 -4.515 11.702 1.00 76.15 419 GLN A CA 1
ATOM 1420 C C . GLN A 1 199 ? 9.554 -4.361 13.217 1.00 71.20 419 GLN A C 1
ATOM 1421 O O . GLN A 1 199 ? 9.168 -5.316 13.894 1.00 71.03 419 GLN A O 1
ATOM 1427 N N . GLY A 1 200 ? 9.954 -3.197 13.696 1.00 68.22 420 GLY A N 1
ATOM 1428 C CA . GLY A 1 200 ? 9.777 -2.862 15.121 1.00 67.18 420 GLY A CA 1
ATOM 1429 C C . GLY A 1 200 ? 10.873 -3.334 16.054 1.00 64.82 420 GLY A C 1
ATOM 1430 O O . GLY A 1 200 ? 10.641 -3.380 17.267 1.00 63.15 420 GLY A O 1
ATOM 1431 N N . PHE A 1 201 ? 11.993 -3.739 15.488 1.00 65.14 421 PHE A N 1
ATOM 1432 C CA . PHE A 1 201 ? 13.243 -3.985 16.246 1.00 66.36 421 PHE A CA 1
ATOM 1433 C C . PHE A 1 201 ? 13.738 -2.764 17.028 1.00 65.36 421 PHE A C 1
ATOM 1434 O O . PHE A 1 201 ? 13.449 -1.594 16.709 1.00 64.45 421 PHE A O 1
ATOM 1442 N N . VAL A 1 202 ? 14.488 -3.081 18.068 1.00 66.96 422 VAL A N 1
ATOM 1443 C CA . VAL A 1 202 ? 14.991 -2.059 19.036 1.00 68.48 422 VAL A CA 1
ATOM 1444 C C . VAL A 1 202 ? 16.447 -1.716 18.703 1.00 70.00 422 VAL A C 1
ATOM 1445 O O . VAL A 1 202 ? 17.311 -2.622 18.615 1.00 71.70 422 VAL A O 1
ATOM 1449 N N . PHE A 1 203 ? 16.722 -0.431 18.538 1.00 69.32 423 PHE A N 1
ATOM 1450 C CA . PHE A 1 203 ? 18.114 0.062 18.449 1.00 67.38 423 PHE A CA 1
ATOM 1451 C C . PHE A 1 203 ? 18.440 0.852 19.705 1.00 65.11 423 PHE A C 1
ATOM 1452 O O . PHE A 1 203 ? 17.632 1.631 20.192 1.00 63.72 423 PHE A O 1
ATOM 1460 N N . SER A 1 204 ? 19.673 0.711 20.176 1.00 64.18 424 SER A N 1
ATOM 1461 C CA . SER A 1 204 ? 20.133 1.385 21.403 1.00 62.94 424 SER A CA 1
ATOM 1462 C C . SER A 1 204 ? 21.368 2.235 21.158 1.00 63.63 424 SER A C 1
ATOM 1463 O O . SER A 1 204 ? 22.283 1.780 20.566 1.00 65.06 424 SER A O 1
ATOM 1466 N N . CYS A 1 205 ? 21.372 3.429 21.712 1.00 65.17 425 CYS A N 1
ATOM 1467 C CA . CYS A 1 205 ? 22.531 4.338 21.708 1.00 66.11 425 CYS A CA 1
ATOM 1468 C C . CYS A 1 205 ? 23.269 4.292 23.033 1.00 63.00 425 CYS A C 1
ATOM 1469 O O . CYS A 1 205 ? 22.732 4.743 24.021 1.00 63.99 425 CYS A O 1
ATOM 1472 N N . SER A 1 206 ? 24.465 3.734 23.043 1.00 62.04 426 SER A N 1
ATOM 1473 C CA . SER A 1 206 ? 25.253 3.631 24.289 1.00 61.61 426 SER A CA 1
ATOM 1474 C C . SER A 1 206 ? 26.239 4.790 24.406 1.00 61.43 426 SER A C 1
ATOM 1475 O O . SER A 1 206 ? 26.931 5.118 23.460 1.00 63.07 426 SER A O 1
ATOM 1478 N N . VAL A 1 207 ? 26.273 5.417 25.557 1.00 59.24 427 VAL A N 1
ATOM 1479 C CA . VAL A 1 207 ? 27.106 6.624 25.764 1.00 58.71 427 VAL A CA 1
ATOM 1480 C C . VAL A 1 207 ? 27.913 6.491 27.046 1.00 58.58 427 VAL A C 1
ATOM 1481 O O . VAL A 1 207 ? 27.316 6.345 28.089 1.00 60.80 427 VAL A O 1
ATOM 1485 N N . MET A 1 208 ? 29.226 6.612 26.929 1.00 58.84 428 MET A N 1
ATOM 1486 C CA . MET A 1 208 ? 30.112 6.556 28.101 1.00 57.62 428 MET A CA 1
ATOM 1487 C C . MET A 1 208 ? 30.719 7.921 28.366 1.00 58.05 428 MET A C 1
ATOM 1488 O O . MET A 1 208 ? 31.318 8.505 27.480 1.00 58.13 428 MET A O 1
ATOM 1493 N N . HIS A 1 209 ? 30.550 8.417 29.589 1.00 59.32 429 HIS A N 1
ATOM 1494 C CA . HIS A 1 209 ? 31.071 9.740 29.970 1.00 60.34 429 HIS A CA 1
ATOM 1495 C C . HIS A 1 209 ? 31.314 9.817 31.463 1.00 59.57 429 HIS A C 1
ATOM 1496 O O . HIS A 1 209 ? 30.574 9.192 32.229 1.00 58.08 429 HIS A O 1
ATOM 1503 N N . GLU A 1 210 ? 32.358 10.523 31.857 1.00 60.96 430 GLU A N 1
ATOM 1504 C CA . GLU A 1 210 ? 32.832 10.520 33.262 1.00 64.26 430 GLU A CA 1
ATOM 1505 C C . GLU A 1 210 ? 31.786 11.044 34.241 1.00 64.19 430 GLU A C 1
ATOM 1506 O O . GLU A 1 210 ? 31.793 10.580 35.408 1.00 67.16 430 GLU A O 1
ATOM 1512 N N . ALA A 1 211 ? 30.882 11.879 33.761 1.00 63.23 431 ALA A N 1
ATOM 1513 C CA . ALA A 1 211 ? 29.869 12.547 34.587 1.00 63.52 431 ALA A CA 1
ATOM 1514 C C . ALA A 1 211 ? 28.670 11.635 34.845 1.00 63.97 431 ALA A C 1
ATOM 1515 O O . ALA A 1 211 ? 27.840 11.993 35.702 1.00 67.92 431 ALA A O 1
ATOM 1517 N N . LEU A 1 212 ? 28.593 10.547 34.091 1.00 64.52 432 LEU A N 1
ATOM 1518 C CA . LEU A 1 212 ? 27.474 9.609 34.208 1.00 67.91 432 LEU A CA 1
ATOM 1519 C C . LEU A 1 212 ? 27.679 8.664 35.382 1.00 70.20 432 LEU A C 1
ATOM 1520 O O . LEU A 1 212 ? 28.814 8.318 35.706 1.00 71.48 432 LEU A O 1
ATOM 1525 N N . HIS A 1 213 ? 26.587 8.175 35.969 1.00 71.33 433 HIS A N 1
ATOM 1526 C CA . HIS A 1 213 ? 26.738 7.128 37.000 1.00 71.64 433 HIS A CA 1
ATOM 1527 C C . HIS A 1 213 ? 27.210 5.863 36.292 1.00 69.91 433 HIS A C 1
ATOM 1528 O O . HIS A 1 213 ? 26.533 5.433 35.351 1.00 72.67 433 HIS A O 1
ATOM 1535 N N . ASN A 1 214 ? 28.322 5.319 36.762 1.00 68.19 434 ASN A N 1
ATOM 1536 C CA . ASN A 1 214 ? 29.048 4.190 36.160 1.00 67.76 434 ASN A CA 1
ATOM 1537 C C . ASN A 1 214 ? 29.570 4.522 34.772 1.00 65.15 434 ASN A C 1
ATOM 1538 O O . ASN A 1 214 ? 29.913 3.589 34.050 1.00 65.21 434 ASN A O 1
ATOM 1543 N N . HIS A 1 215 ? 29.739 5.794 34.491 1.00 61.95 435 HIS A N 1
ATOM 1544 C CA . HIS A 1 215 ? 30.270 6.281 33.202 1.00 60.75 435 HIS A CA 1
ATOM 1545 C C . HIS A 1 215 ? 29.475 5.644 32.070 1.00 60.15 435 HIS A C 1
ATOM 1546 O O . HIS A 1 215 ? 30.042 5.016 31.163 1.00 61.57 435 HIS A O 1
ATOM 1553 N N . TYR A 1 216 ? 28.166 5.608 32.211 1.00 57.55 436 TYR A N 1
ATOM 1554 C CA . TYR A 1 216 ? 27.351 4.854 31.226 1.00 56.61 436 TYR A CA 1
ATOM 1555 C C . TYR A 1 216 ? 25.889 5.212 31.280 1.00 56.31 436 TYR A C 1
ATOM 1556 O O . TYR A 1 216 ? 25.333 5.311 32.394 1.00 57.79 436 TYR A O 1
ATOM 1565 N N . THR A 1 217 ? 25.278 5.302 30.093 1.00 56.44 437 THR A N 1
ATOM 1566 C CA . THR A 1 217 ? 23.822 5.477 29.946 1.00 57.17 437 THR A CA 1
ATOM 1567 C C . THR A 1 217 ? 23.404 4.852 28.623 1.00 57.64 437 THR A C 1
ATOM 1568 O O . THR A 1 217 ? 24.249 4.663 27.727 1.00 57.36 437 THR A O 1
ATOM 1572 N N . GLN A 1 218 ? 22.118 4.600 28.454 1.00 59.02 438 GLN A N 1
ATOM 1573 C CA . GLN A 1 218 ? 21.630 3.957 27.225 1.00 61.05 438 GLN A CA 1
ATOM 1574 C C . GLN A 1 218 ? 20.231 4.454 26.895 1.00 62.15 438 GLN A C 1
ATOM 1575 O O . GLN A 1 218 ? 19.345 4.512 27.757 1.00 64.34 438 GLN A O 1
ATOM 1581 N N . LYS A 1 219 ? 20.027 4.761 25.642 1.00 63.59 439 LYS A N 1
ATOM 1582 C CA . LYS A 1 219 ? 18.702 5.185 25.139 1.00 66.96 439 LYS A CA 1
ATOM 1583 C C . LYS A 1 219 ? 18.252 4.251 24.052 1.00 66.62 439 LYS A C 1
ATOM 1584 O O . LYS A 1 219 ? 18.949 4.149 23.063 1.00 67.42 439 LYS A O 1
ATOM 1590 N N . SER A 1 220 ? 17.041 3.748 24.131 1.00 66.88 440 SER A N 1
ATOM 1591 C CA . SER A 1 220 ? 16.471 2.877 23.078 1.00 66.97 440 SER A CA 1
ATOM 1592 C C . SER A 1 220 ? 15.391 3.582 22.265 1.00 66.09 440 SER A C 1
ATOM 1593 O O . SER A 1 220 ? 14.817 4.577 22.682 1.00 71.56 440 SER A O 1
ATOM 1596 N N . LEU A 1 221 ? 15.138 3.030 21.092 1.00 64.82 441 LEU A N 1
ATOM 1597 C CA . LEU A 1 221 ? 14.243 3.645 20.080 1.00 65.54 441 LEU A CA 1
ATOM 1598 C C . LEU A 1 221 ? 13.702 2.553 19.159 1.00 69.30 441 LEU A C 1
ATOM 1599 O O . LEU A 1 221 ? 14.471 1.718 18.686 1.00 72.61 441 LEU A O 1
ATOM 1604 N N . SER A 1 222 ? 12.412 2.593 18.864 1.00 70.23 442 SER A N 1
ATOM 1605 C CA . SER A 1 222 ? 11.814 1.678 17.869 1.00 70.49 442 SER A CA 1
ATOM 1606 C C . SER A 1 222 ? 10.478 2.195 17.368 1.00 72.11 442 SER A C 1
ATOM 1607 O O . SER A 1 222 ? 9.941 3.181 17.904 1.00 71.94 442 SER A O 1
ATOM 1610 N N . LEU A 1 223 ? 9.913 1.490 16.401 1.00 75.96 443 LEU A N 1
ATOM 1611 C CA . LEU A 1 223 ? 8.607 1.884 15.810 1.00 80.52 443 LEU A CA 1
ATOM 1612 C C . LEU A 1 223 ? 7.491 1.913 16.851 1.00 86.72 443 LEU A C 1
ATOM 1613 O O . LEU A 1 223 ? 7.460 0.989 17.678 1.00 92.07 443 LEU A O 1
ATOM 1618 N N . SER A 1 224 ? 6.598 2.909 16.795 1.00 91.48 444 SER A N 1
ATOM 1619 C CA . SER A 1 224 ? 5.654 3.186 17.898 1.00 92.23 444 SER A CA 1
ATOM 1620 C C . SER A 1 224 ? 4.636 2.041 18.008 1.00 92.59 444 SER A C 1
ATOM 1621 O O . SER A 1 224 ? 3.449 2.173 17.679 1.00 92.60 444 SER A O 1
ATOM 1624 N N . PRO B 2 6 ? 1.026 57.341 6.471 1.00 117.00 26 PRO C N 1
ATOM 1625 C CA . PRO B 2 6 ? 1.458 55.953 6.734 1.00 111.42 26 PRO C CA 1
ATOM 1626 C C . PRO B 2 6 ? 2.596 55.503 5.816 1.00 102.30 26 PRO C C 1
ATOM 1627 O O . PRO B 2 6 ? 2.355 54.796 4.874 1.00 100.91 26 PRO C O 1
ATOM 1631 N N . ASN B 2 7 ? 3.809 55.942 6.133 1.00 96.04 27 ASN C N 1
ATOM 1632 C CA . ASN B 2 7 ? 5.028 55.475 5.439 1.00 95.03 27 ASN C CA 1
ATOM 1633 C C . ASN B 2 7 ? 5.758 54.482 6.311 1.00 93.44 27 ASN C C 1
ATOM 1634 O O . ASN B 2 7 ? 6.876 54.067 5.940 1.00 96.90 27 ASN C O 1
ATOM 1639 N N . ILE B 2 8 ? 5.150 54.121 7.430 1.00 87.77 28 ILE C N 1
ATOM 1640 C CA . ILE B 2 8 ? 5.761 53.148 8.356 1.00 78.00 28 ILE C CA 1
ATOM 1641 C C . ILE B 2 8 ? 4.842 51.939 8.481 1.00 72.65 28 ILE C C 1
ATOM 1642 O O . ILE B 2 8 ? 3.645 52.021 8.237 1.00 69.58 28 ILE C O 1
ATOM 1647 N N . PRO B 2 9 ? 5.404 50.752 8.750 1.00 71.68 29 PRO C N 1
ATOM 1648 C CA . PRO B 2 9 ? 4.588 49.600 9.092 1.00 71.19 29 PRO C CA 1
ATOM 1649 C C . PRO B 2 9 ? 3.875 49.798 10.425 1.00 71.92 29 PRO C C 1
ATOM 1650 O O . PRO B 2 9 ? 4.438 50.252 11.435 1.00 73.66 29 PRO C O 1
ATOM 1654 N N . VAL B 2 10 ? 2.638 49.295 10.403 1.00 71.17 30 VAL C N 1
ATOM 1655 C CA . VAL B 2 10 ? 1.801 49.117 11.618 1.00 72.82 30 VAL C CA 1
ATOM 1656 C C . VAL B 2 10 ? 1.322 47.672 11.675 1.00 72.35 30 VAL C C 1
ATOM 1657 O O . VAL B 2 10 ? 0.980 47.068 10.654 1.00 71.79 30 VAL C O 1
ATOM 1661 N N . GLN B 2 11 ? 1.262 47.145 12.889 1.00 71.92 31 GLN C N 1
ATOM 1662 C CA . GLN B 2 11 ? 0.841 45.746 13.110 1.00 70.52 31 GLN C CA 1
ATOM 1663 C C . GLN B 2 11 ? 0.150 45.577 14.447 1.00 67.18 31 GLN C C 1
ATOM 1664 O O . GLN B 2 11 ? 0.532 46.182 15.453 1.00 63.17 31 GLN C O 1
ATOM 1670 N N . THR B 2 12 ? -0.849 44.716 14.415 1.00 66.22 32 THR C N 1
ATOM 1671 C CA . THR B 2 12 ? -1.724 44.434 15.545 1.00 67.02 32 THR C CA 1
ATOM 1672 C C . THR B 2 12 ? -1.177 43.203 16.248 1.00 69.88 32 THR C C 1
ATOM 1673 O O . THR B 2 12 ? -0.779 42.241 15.581 1.00 70.14 32 THR C O 1
ATOM 1677 N N . ILE B 2 13 ? -1.163 43.223 17.572 1.00 72.79 33 ILE C N 1
ATOM 1678 C CA . ILE B 2 13 ? -0.680 42.028 18.306 1.00 74.65 33 ILE C CA 1
ATOM 1679 C C . ILE B 2 13 ? -1.662 41.672 19.399 1.00 78.82 33 ILE C C 1
ATOM 1680 O O . ILE B 2 13 ? -2.398 42.512 19.866 1.00 78.33 33 ILE C O 1
ATOM 1685 N N . SER B 2 14 ? -1.674 40.418 19.802 1.00 82.29 34 SER C N 1
ATOM 1686 C CA . SER B 2 14 ? -2.530 40.007 20.929 1.00 82.52 34 SER C CA 1
ATOM 1687 C C . SER B 2 14 ? -1.935 40.520 22.233 1.00 85.33 34 SER C C 1
ATOM 1688 O O . SER B 2 14 ? -0.755 40.884 22.309 1.00 86.54 34 SER C O 1
ATOM 1691 N N . ARG B 2 15 ? -2.765 40.591 23.249 1.00 88.16 35 ARG C N 1
ATOM 1692 C CA . ARG B 2 15 ? -2.289 41.053 24.574 1.00 86.13 35 ARG C CA 1
ATOM 1693 C C . ARG B 2 15 ? -1.207 40.104 25.064 1.00 84.13 35 ARG C C 1
ATOM 1694 O O . ARG B 2 15 ? -0.257 40.553 25.689 1.00 82.52 35 ARG C O 1
ATOM 1696 N N . ALA B 2 16 ? -1.310 38.837 24.695 1.00 79.71 36 ALA C N 1
ATOM 1697 C CA . ALA B 2 16 ? -0.306 37.845 25.074 1.00 77.40 36 ALA C CA 1
ATOM 1698 C C . ALA B 2 16 ? 1.047 38.276 24.524 1.00 76.23 36 ALA C C 1
ATOM 1699 O O . ALA B 2 16 ? 2.040 38.358 25.263 1.00 78.27 36 ALA C O 1
ATOM 1701 N N . ALA B 2 17 ? 1.065 38.557 23.231 1.00 74.88 37 ALA C N 1
ATOM 1702 C CA . ALA B 2 17 ? 2.298 38.971 22.539 1.00 72.92 37 ALA C CA 1
ATOM 1703 C C . ALA B 2 17 ? 2.854 40.251 23.159 1.00 73.42 37 ALA C C 1
ATOM 1704 O O . ALA B 2 17 ? 4.080 40.397 23.280 1.00 72.76 37 ALA C O 1
ATOM 1706 N N . ALA B 2 18 ? 1.975 41.166 23.546 1.00 72.88 38 ALA C N 1
ATOM 1707 C CA . ALA B 2 18 ? 2.418 42.430 24.166 1.00 70.20 38 ALA C CA 1
ATOM 1708 C C . ALA B 2 18 ? 3.091 42.130 25.495 1.00 70.14 38 ALA C C 1
ATOM 1709 O O . ALA B 2 18 ? 4.140 42.722 25.829 1.00 72.54 38 ALA C O 1
ATOM 1711 N N . GLU B 2 19 ? 2.485 41.243 26.262 1.00 71.29 39 GLU C N 1
ATOM 1712 C CA . GLU B 2 19 ? 3.006 40.943 27.609 1.00 74.55 39 GLU C CA 1
ATOM 1713 C C . GLU B 2 19 ? 4.321 40.209 27.503 1.00 72.37 39 GLU C C 1
ATOM 1714 O O . GLU B 2 19 ? 5.181 40.356 28.391 1.00 74.16 39 GLU C O 1
ATOM 1720 N N . LYS B 2 20 ? 4.468 39.442 26.436 1.00 71.29 40 LYS C N 1
ATOM 1721 C CA . LYS B 2 20 ? 5.740 38.745 26.184 1.00 71.45 40 LYS C CA 1
ATOM 1722 C C . LYS B 2 20 ? 6.783 39.792 25.860 1.00 72.65 40 LYS C C 1
ATOM 1723 O O . LYS B 2 20 ? 7.920 39.696 26.323 1.00 73.73 40 LYS C O 1
ATOM 1725 N N . LEU B 2 21 ? 6.404 40.773 25.064 1.00 79.50 41 LEU C N 1
ATOM 1726 C CA . LEU B 2 21 ? 7.306 41.907 24.789 1.00 83.80 41 LEU C CA 1
ATOM 1727 C C . LEU B 2 21 ? 7.652 42.619 26.089 1.00 85.12 41 LEU C C 1
ATOM 1728 O O . LEU B 2 21 ? 8.836 42.955 26.288 1.00 91.99 41 LEU C O 1
ATOM 1733 N N . PHE B 2 22 ? 6.660 42.839 26.956 1.00 82.32 42 PHE C N 1
ATOM 1734 C CA . PHE B 2 22 ? 6.917 43.560 28.220 1.00 82.47 42 PHE C CA 1
ATOM 1735 C C . PHE B 2 22 ? 7.911 42.774 29.039 1.00 84.20 42 PHE C C 1
ATOM 1736 O O . PHE B 2 22 ? 8.768 43.395 29.716 1.00 85.31 42 PHE C O 1
ATOM 1744 N N . GLY B 2 23 ? 7.788 41.453 28.974 1.00 84.12 43 GLY C N 1
ATOM 1745 C CA . GLY B 2 23 ? 8.723 40.557 29.658 1.00 83.07 43 GLY C CA 1
ATOM 1746 C C . GLY B 2 23 ? 10.165 40.887 29.388 1.00 84.85 43 GLY C C 1
ATOM 1747 O O . GLY B 2 23 ? 11.043 40.561 30.229 1.00 89.88 43 GLY C O 1
ATOM 1748 N N . ASN B 2 24 ? 10.421 41.539 28.263 1.00 89.43 44 ASN C N 1
ATOM 1749 C CA . ASN B 2 24 ? 11.801 41.805 27.811 1.00 94.38 44 ASN C CA 1
ATOM 1750 C C . ASN B 2 24 ? 12.085 43.281 27.817 1.00 95.67 44 ASN C C 1
ATOM 1751 O O . ASN B 2 24 ? 13.030 43.696 27.138 1.00 100.86 44 ASN C O 1
ATOM 1756 N N . MET B 2 25 ? 11.333 44.025 28.603 1.00 95.39 45 MET C N 1
ATOM 1757 C CA . MET B 2 25 ? 11.477 45.485 28.632 1.00 102.00 45 MET C CA 1
ATOM 1758 C C . MET B 2 25 ? 11.688 45.950 30.062 1.00 106.28 45 MET C C 1
ATOM 1759 O O . MET B 2 25 ? 11.487 45.208 30.999 1.00 114.41 45 MET C O 1
ATOM 1764 N N . GLU B 2 26 ? 12.086 47.211 30.157 1.00 110.03 46 GLU C N 1
ATOM 1765 C CA . GLU B 2 26 ? 12.597 47.872 31.373 1.00 112.29 46 GLU C CA 1
ATOM 1766 C C . GLU B 2 26 ? 11.803 49.155 31.549 1.00 113.02 46 GLU C C 1
ATOM 1767 O O . GLU B 2 26 ? 11.339 49.727 30.506 1.00 112.42 46 GLU C O 1
ATOM 1773 N N . GLY B 2 27 ? 11.632 49.604 32.787 1.00 117.31 47 GLY C N 1
ATOM 1774 C CA . GLY B 2 27 ? 11.054 50.915 33.056 1.00 118.25 47 GLY C CA 1
ATOM 1775 C C . GLY B 2 27 ? 9.572 50.821 33.287 1.00 120.39 47 GLY C C 1
ATOM 1776 O O . GLY B 2 27 ? 8.840 50.295 32.420 1.00 124.84 47 GLY C O 1
ATOM 1777 N N . ASP B 2 28 ? 9.149 51.334 34.435 1.00 115.71 48 ASP C N 1
ATOM 1778 C CA . ASP B 2 28 ? 7.743 51.223 34.883 1.00 111.71 48 ASP C CA 1
ATOM 1779 C C . ASP B 2 28 ? 6.865 52.209 34.125 1.00 104.20 48 ASP C C 1
ATOM 1780 O O . ASP B 2 28 ? 7.285 53.296 33.848 1.00 96.82 48 ASP C O 1
ATOM 1785 N N . CYS B 2 29 ? 5.649 51.783 33.838 1.00 105.43 49 CYS C N 1
ATOM 1786 C CA . CYS B 2 29 ? 4.597 52.645 33.286 1.00 111.20 49 CYS C CA 1
ATOM 1787 C C . CYS B 2 29 ? 4.001 53.460 34.419 1.00 115.85 49 CYS C C 1
ATOM 1788 O O . CYS B 2 29 ? 3.936 52.981 35.551 1.00 117.18 49 CYS C O 1
ATOM 1791 N N . PRO B 2 30 ? 3.656 54.736 34.130 1.00 115.21 50 PRO C N 1
ATOM 1792 C CA . PRO B 2 30 ? 3.108 55.685 35.103 1.00 115.84 50 PRO C CA 1
ATOM 1793 C C . PRO B 2 30 ? 1.720 55.429 35.673 1.00 116.80 50 PRO C C 1
ATOM 1794 O O . PRO B 2 30 ? 0.944 54.781 35.003 1.00 107.25 50 PRO C O 1
ATOM 1798 N N . SER B 2 31 ? 1.537 55.835 36.934 1.00 123.31 51 SER C N 1
ATOM 1799 C CA . SER B 2 31 ? 0.335 55.513 37.725 1.00 125.59 51 SER C CA 1
ATOM 1800 C C . SER B 2 31 ? -0.894 56.027 36.987 1.00 124.49 51 SER C C 1
ATOM 1801 O O . SER B 2 31 ? -2.007 55.438 37.120 1.00 118.87 51 SER C O 1
ATOM 1803 N N . ASP B 2 32 ? -0.664 57.028 36.137 1.00 122.16 52 ASP C N 1
ATOM 1804 C CA . ASP B 2 32 ? -1.739 57.645 35.331 1.00 119.81 52 ASP C CA 1
ATOM 1805 C C . ASP B 2 32 ? -2.502 56.534 34.594 1.00 120.22 52 ASP C C 1
ATOM 1806 O O . ASP B 2 32 ? -3.767 56.462 34.635 1.00 120.45 52 ASP C O 1
ATOM 1811 N N . TRP B 2 33 ? -1.726 55.678 33.948 1.00 117.31 53 TRP C N 1
ATOM 1812 C CA . TRP B 2 33 ? -2.200 54.670 33.000 1.00 112.90 53 TRP C CA 1
ATOM 1813 C C . TRP B 2 33 ? -2.919 53.553 33.734 1.00 111.90 53 TRP C C 1
ATOM 1814 O O . TRP B 2 33 ? -2.470 53.124 34.791 1.00 108.28 53 TRP C O 1
ATOM 1825 N N . LYS B 2 34 ? -3.962 53.019 33.119 1.00 113.66 54 LYS C N 1
ATOM 1826 C CA . LYS B 2 34 ? -4.872 52.061 33.776 1.00 115.28 54 LYS C CA 1
ATOM 1827 C C . LYS B 2 34 ? -4.422 50.609 33.656 1.00 116.59 54 LYS C C 1
ATOM 1828 O O . LYS B 2 34 ? -5.130 49.769 34.217 1.00 116.49 54 LYS C O 1
ATOM 1830 N N . THR B 2 35 ? -3.321 50.322 32.964 1.00 118.36 55 THR C N 1
ATOM 1831 C CA . THR B 2 35 ? -3.101 48.979 32.378 1.00 117.30 55 THR C CA 1
ATOM 1832 C C . THR B 2 35 ? -2.417 48.062 33.385 1.00 115.88 55 THR C C 1
ATOM 1833 O O . THR B 2 35 ? -1.957 48.532 34.447 1.00 110.08 55 THR C O 1
ATOM 1835 N N . ASP B 2 36 ? -2.326 46.785 33.030 1.00 120.39 56 ASP C N 1
ATOM 1836 C CA . ASP B 2 36 ? -1.847 45.726 33.956 1.00 122.34 56 ASP C CA 1
ATOM 1837 C C . ASP B 2 36 ? -0.443 46.041 34.493 1.00 124.75 56 ASP C C 1
ATOM 1838 O O . ASP B 2 36 ? 0.381 46.658 33.778 1.00 130.52 56 ASP C O 1
ATOM 1840 N N . SER B 2 37 ? -0.228 45.652 35.744 1.00 124.35 57 SER C N 1
ATOM 1841 C CA . SER B 2 37 ? 0.965 46.063 36.511 1.00 124.44 57 SER C CA 1
ATOM 1842 C C . SER B 2 37 ? 2.218 45.503 35.853 1.00 123.52 57 SER C C 1
ATOM 1843 O O . SER B 2 37 ? 3.306 45.925 36.228 1.00 120.66 57 SER C O 1
ATOM 1846 N N . THR B 2 38 ? 2.036 44.715 34.792 1.00 126.42 58 THR C N 1
ATOM 1847 C CA . THR B 2 38 ? 3.120 44.056 34.062 1.00 125.72 58 THR C CA 1
ATOM 1848 C C . THR B 2 38 ? 3.736 44.989 33.033 1.00 125.59 58 THR C C 1
ATOM 1849 O O . THR B 2 38 ? 4.708 44.593 32.425 1.00 131.60 58 THR C O 1
ATOM 1853 N N . CYS B 2 39 ? 3.158 46.162 32.821 1.00 120.44 59 CYS C N 1
ATOM 1854 C CA . CYS B 2 39 ? 3.636 47.110 31.792 1.00 114.84 59 CYS C CA 1
ATOM 1855 C C . CYS B 2 39 ? 5.114 47.490 31.951 1.00 109.41 59 CYS C C 1
ATOM 1856 O O . CYS B 2 39 ? 5.597 47.672 33.101 1.00 107.05 59 CYS C O 1
ATOM 1859 N N . ARG B 2 40 ? 5.805 47.620 30.823 1.00 105.26 60 ARG C N 1
ATOM 1860 C CA . ARG B 2 40 ? 7.163 48.213 30.776 1.00 103.52 60 ARG C CA 1
ATOM 1861 C C . ARG B 2 40 ? 7.266 49.284 29.697 1.00 97.80 60 ARG C C 1
ATOM 1862 O O . ARG B 2 40 ? 6.355 49.379 28.864 1.00 92.10 60 ARG C O 1
ATOM 1870 N N . MET B 2 41 ? 8.345 50.058 29.730 1.00 94.03 61 MET C N 1
ATOM 1871 C CA . MET B 2 41 ? 8.404 51.339 28.969 1.00 96.04 61 MET C CA 1
ATOM 1872 C C . MET B 2 41 ? 9.257 51.277 27.709 1.00 95.42 61 MET C C 1
ATOM 1873 O O . MET B 2 41 ? 8.971 51.879 26.690 1.00 102.12 61 MET C O 1
ATOM 1878 N N . VAL B 2 42 ? 10.428 50.656 27.886 1.00 93.08 62 VAL C N 1
ATOM 1879 C CA . VAL B 2 42 ? 11.520 50.572 26.888 1.00 94.84 62 VAL C CA 1
ATOM 1880 C C . VAL B 2 42 ? 12.106 49.170 26.931 1.00 97.90 62 VAL C C 1
ATOM 1881 O O . VAL B 2 42 ? 11.820 48.508 27.878 1.00 101.43 62 VAL C O 1
ATOM 1885 N N . THR B 2 43 ? 12.714 48.747 25.846 1.00 97.84 63 THR C N 1
ATOM 1886 C CA . THR B 2 43 ? 13.509 47.500 25.835 1.00 97.76 63 THR C CA 1
ATOM 1887 C C . THR B 2 43 ? 14.781 47.717 26.636 1.00 101.48 63 THR C C 1
ATOM 1888 O O . THR B 2 43 ? 15.331 48.838 26.635 1.00 102.58 63 THR C O 1
ATOM 1892 N N . SER B 2 44 ? 15.235 46.671 27.323 1.00 105.57 64 SER C N 1
ATOM 1893 C CA . SER B 2 44 ? 16.621 46.551 27.842 1.00 106.21 64 SER C CA 1
ATOM 1894 C C . SER B 2 44 ? 17.641 46.812 26.743 1.00 103.33 64 SER C C 1
ATOM 1895 O O . SER B 2 44 ? 17.346 46.562 25.574 1.00 101.16 64 SER C O 1
ATOM 1898 N N . GLU B 2 45 ? 18.790 47.361 27.134 1.00 105.46 65 GLU C N 1
ATOM 1899 C CA . GLU B 2 45 ? 19.762 47.930 26.167 1.00 106.62 65 GLU C CA 1
ATOM 1900 C C . GLU B 2 45 ? 20.153 46.881 25.129 1.00 108.96 65 GLU C C 1
ATOM 1901 O O . GLU B 2 45 ? 20.170 47.198 23.902 1.00 109.77 65 GLU C O 1
ATOM 1903 N N . SER B 2 46 ? 20.394 45.666 25.618 1.00 108.04 66 SER C N 1
ATOM 1904 C CA . SER B 2 46 ? 21.043 44.568 24.864 1.00 104.89 66 SER C CA 1
ATOM 1905 C C . SER B 2 46 ? 20.090 43.898 23.886 1.00 100.07 66 SER C C 1
ATOM 1906 O O . SER B 2 46 ? 20.556 43.137 22.997 1.00 101.96 66 SER C O 1
ATOM 1908 N N . LYS B 2 47 ? 18.794 44.168 24.027 1.00 96.57 67 LYS C N 1
ATOM 1909 C CA . LYS B 2 47 ? 17.804 43.490 23.181 1.00 95.07 67 LYS C CA 1
ATOM 1910 C C . LYS B 2 47 ? 16.950 44.465 22.393 1.00 94.48 67 LYS C C 1
ATOM 1911 O O . LYS B 2 47 ? 16.582 45.562 22.978 1.00 105.78 67 LYS C O 1
ATOM 1917 N N . ASN B 2 48 ? 16.658 44.073 21.159 1.00 87.69 68 ASN C N 1
ATOM 1918 C CA . ASN B 2 48 ? 15.904 44.900 20.184 1.00 85.76 68 ASN C CA 1
ATOM 1919 C C . ASN B 2 48 ? 14.749 44.148 19.532 1.00 82.35 68 ASN C C 1
ATOM 1920 O O . ASN B 2 48 ? 14.803 42.929 19.488 1.00 82.66 68 ASN C O 1
ATOM 1925 N N . VAL B 2 49 ? 13.707 44.890 19.166 1.00 77.14 69 VAL C N 1
ATOM 1926 C CA . VAL B 2 49 ? 12.544 44.234 18.487 1.00 71.52 69 VAL C CA 1
ATOM 1927 C C . VAL B 2 49 ? 12.620 44.433 16.973 1.00 67.45 69 VAL C C 1
ATOM 1928 O O . VAL B 2 49 ? 13.048 45.479 16.518 1.00 64.64 69 VAL C O 1
ATOM 1932 N N . LYS B 2 50 ? 12.243 43.415 16.220 1.00 65.97 70 LYS C N 1
ATOM 1933 C CA . LYS B 2 50 ? 12.158 43.544 14.766 1.00 66.70 70 LYS C CA 1
ATOM 1934 C C . LYS B 2 50 ? 10.745 43.245 14.329 1.00 68.37 70 LYS C C 1
ATOM 1935 O O . LYS B 2 50 ? 10.258 42.168 14.655 1.00 68.56 70 LYS C O 1
ATOM 1941 N N . LEU B 2 51 ? 10.173 44.133 13.525 1.00 71.58 71 LEU C N 1
ATOM 1942 C CA . LEU B 2 51 ? 8.808 43.962 12.987 1.00 73.44 71 LEU C CA 1
ATOM 1943 C C . LEU B 2 51 ? 8.880 43.776 11.478 1.00 75.01 71 LEU C C 1
ATOM 1944 O O . LEU B 2 51 ? 9.489 44.607 10.805 1.00 83.03 71 LEU C O 1
ATOM 1949 N N . THR B 2 52 ? 8.253 42.722 10.971 1.00 71.79 72 THR C N 1
ATOM 1950 C CA . THR B 2 52 ? 8.239 42.414 9.530 1.00 73.78 72 THR C CA 1
ATOM 1951 C C . THR B 2 52 ? 6.806 42.335 9.050 1.00 77.31 72 THR C C 1
ATOM 1952 O O . THR B 2 52 ? 6.101 41.383 9.393 1.00 79.92 72 THR C O 1
ATOM 1956 N N . VAL B 2 53 ? 6.431 43.279 8.190 1.00 79.67 73 VAL C N 1
ATOM 1957 C CA . VAL B 2 53 ? 5.139 43.252 7.464 1.00 77.28 73 VAL C CA 1
ATOM 1958 C C . VAL B 2 53 ? 5.421 42.969 6.000 1.00 72.97 73 VAL C C 1
ATOM 1959 O O . VAL B 2 53 ? 6.187 43.706 5.380 1.00 69.89 73 VAL C O 1
ATOM 1963 N N . SER B 2 54 ? 4.726 41.975 5.464 1.00 72.16 74 SER C N 1
ATOM 1964 C CA . SER B 2 54 ? 5.066 41.355 4.175 1.00 77.23 74 SER C CA 1
ATOM 1965 C C . SER B 2 54 ? 3.826 41.330 3.288 1.00 73.88 74 SER C C 1
ATOM 1966 O O . SER B 2 54 ? 2.707 41.283 3.839 1.00 72.76 74 SER C O 1
ATOM 1969 N N . ASN B 2 55 ? 4.033 41.410 1.977 1.00 71.04 75 ASN C N 1
ATOM 1970 C CA . ASN B 2 55 ? 2.917 41.337 1.008 1.00 71.41 75 ASN C CA 1
ATOM 1971 C C . ASN B 2 55 ? 2.048 40.127 1.362 1.00 71.79 75 ASN C C 1
ATOM 1972 O O . ASN B 2 55 ? 0.824 40.243 1.161 1.00 70.62 75 ASN C O 1
ATOM 1977 N N . ASP B 2 56 ? 2.656 39.053 1.900 1.00 74.96 76 ASP C N 1
ATOM 1978 C CA . ASP B 2 56 ? 1.982 37.876 2.530 1.00 78.15 76 ASP C CA 1
ATOM 1979 C C . ASP B 2 56 ? 1.736 38.185 3.990 1.00 76.34 76 ASP C C 1
ATOM 1980 O O . ASP B 2 56 ? 2.706 38.101 4.790 1.00 76.83 76 ASP C O 1
ATOM 1985 N N . SER B 2 57 ? 0.489 38.573 4.250 1.00 75.06 77 SER C N 1
ATOM 1986 C CA . SER B 2 57 ? -0.050 38.896 5.576 1.00 74.88 77 SER C CA 1
ATOM 1987 C C . SER B 2 57 ? -0.008 37.673 6.478 1.00 74.53 77 SER C C 1
ATOM 1988 O O . SER B 2 57 ? -0.137 37.870 7.681 1.00 69.18 77 SER C O 1
ATOM 1991 N N . ALA B 2 58 ? 0.087 36.485 5.885 1.00 74.98 78 ALA C N 1
ATOM 1992 C CA . ALA B 2 58 ? 0.367 35.229 6.602 1.00 77.25 78 ALA C CA 1
ATOM 1993 C C . ALA B 2 58 ? 1.681 35.239 7.370 1.00 79.08 78 ALA C C 1
ATOM 1994 O O . ALA B 2 58 ? 1.735 34.614 8.450 1.00 82.01 78 ALA C O 1
ATOM 1996 N N . GLN B 2 59 ? 2.726 35.828 6.806 1.00 77.88 79 GLN C N 1
ATOM 1997 C CA . GLN B 2 59 ? 4.046 35.757 7.449 1.00 75.49 79 GLN C CA 1
ATOM 1998 C C . GLN B 2 59 ? 4.478 37.099 7.961 1.00 71.35 79 GLN C C 1
ATOM 1999 O O . GLN B 2 59 ? 5.658 37.395 7.822 1.00 73.32 79 GLN C O 1
ATOM 2005 N N . ASN B 2 60 ? 3.568 37.819 8.597 1.00 65.72 80 ASN C N 1
ATOM 2006 C CA . ASN B 2 60 ? 3.998 38.973 9.406 1.00 63.92 80 ASN C CA 1
ATOM 2007 C C . ASN B 2 60 ? 4.637 38.395 10.649 1.00 62.13 80 ASN C C 1
ATOM 2008 O O . ASN B 2 60 ? 4.236 37.297 11.106 1.00 58.39 80 ASN C O 1
ATOM 2013 N N . SER B 2 61 ? 5.607 39.065 11.206 1.00 63.68 81 SER C N 1
ATOM 2014 C CA . SER B 2 61 ? 6.294 38.475 12.379 1.00 65.84 81 SER C CA 1
ATOM 2015 C C . SER B 2 61 ? 6.773 39.552 13.342 1.00 67.74 81 SER C C 1
ATOM 2016 O O . SER B 2 61 ? 7.199 40.615 12.948 1.00 70.67 81 SER C O 1
ATOM 2019 N N . VAL B 2 62 ? 6.717 39.259 14.627 1.00 69.80 82 VAL C N 1
ATOM 2020 C CA . VAL B 2 62 ? 7.302 40.150 15.632 1.00 70.81 82 VAL C CA 1
ATOM 2021 C C . VAL B 2 62 ? 8.345 39.339 16.375 1.00 71.04 82 VAL C C 1
ATOM 2022 O O . VAL B 2 62 ? 8.080 38.197 16.843 1.00 72.73 82 VAL C O 1
ATOM 2026 N N . ILE B 2 63 ? 9.568 39.826 16.347 1.00 70.40 83 ILE C N 1
ATOM 2027 C CA . ILE B 2 63 ? 10.664 38.988 16.851 1.00 69.46 83 ILE C CA 1
ATOM 2028 C C . ILE B 2 63 ? 11.566 39.839 17.686 1.00 67.29 83 ILE C C 1
ATOM 2029 O O . ILE B 2 63 ? 11.712 40.997 17.465 1.00 65.64 83 ILE C O 1
ATOM 2034 N N . ILE B 2 64 ? 12.220 39.209 18.633 1.00 67.47 84 ILE C N 1
ATOM 2035 C CA . ILE B 2 64 ? 13.344 39.838 19.398 1.00 65.60 84 ILE C CA 1
ATOM 2036 C C . ILE B 2 64 ? 14.660 39.320 18.830 1.00 61.56 84 ILE C C 1
ATOM 2037 O O . ILE B 2 64 ? 14.804 38.077 18.646 1.00 59.39 84 ILE C O 1
ATOM 2042 N N . VAL B 2 65 ? 15.579 40.287 18.641 1.00 60.50 85 VAL C N 1
ATOM 2043 C CA . VAL B 2 65 ? 16.845 40.055 17.892 1.00 61.71 85 VAL C CA 1
ATOM 2044 C C . VAL B 2 65 ? 18.077 40.372 18.743 1.00 67.81 85 VAL C C 1
ATOM 2045 O O . VAL B 2 65 ? 18.025 41.010 19.810 1.00 72.17 85 VAL C O 1
ATOM 2049 N N . ASP B 2 66 ? 19.145 39.833 18.205 1.00 72.42 86 ASP C N 1
ATOM 2050 C CA . ASP B 2 66 ? 20.574 39.861 18.590 1.00 72.27 86 ASP C CA 1
ATOM 2051 C C . ASP B 2 66 ? 21.149 41.216 18.245 1.00 72.93 86 ASP C C 1
ATOM 2052 O O . ASP B 2 66 ? 20.623 41.835 17.340 1.00 76.49 86 ASP C O 1
ATOM 2057 N N . LYS B 2 67 ? 22.133 41.697 18.996 1.00 74.28 87 LYS C N 1
ATOM 2058 C CA . LYS B 2 67 ? 22.902 42.906 18.587 1.00 72.18 87 LYS C CA 1
ATOM 2059 C C . LYS B 2 67 ? 23.302 42.810 17.109 1.00 70.39 87 LYS C C 1
ATOM 2060 O O . LYS B 2 67 ? 23.340 43.797 16.350 1.00 69.99 87 LYS C O 1
ATOM 2062 N N . ASN B 2 68 ? 23.565 41.592 16.700 1.00 71.21 88 ASN C N 1
ATOM 2063 C CA . ASN B 2 68 ? 23.859 41.227 15.307 1.00 71.70 88 ASN C CA 1
ATOM 2064 C C . ASN B 2 68 ? 22.624 41.024 14.462 1.00 70.15 88 ASN C C 1
ATOM 2065 O O . ASN B 2 68 ? 22.815 40.626 13.292 1.00 75.01 88 ASN C O 1
ATOM 2070 N N . GLY B 2 69 ? 21.447 41.320 14.974 1.00 67.84 89 GLY C N 1
ATOM 2071 C CA . GLY B 2 69 ? 20.218 41.279 14.180 1.00 66.47 89 GLY C CA 1
ATOM 2072 C C . GLY B 2 69 ? 19.648 39.892 14.049 1.00 66.45 89 GLY C C 1
ATOM 2073 O O . GLY B 2 69 ? 18.679 39.719 13.290 1.00 63.86 89 GLY C O 1
ATOM 2074 N N . ARG B 2 70 ? 20.304 38.930 14.684 1.00 68.79 90 ARG C N 1
ATOM 2075 C CA . ARG B 2 70 ? 19.800 37.536 14.709 1.00 70.63 90 ARG C CA 1
ATOM 2076 C C . ARG B 2 70 ? 18.583 37.411 15.613 1.00 67.79 90 ARG C C 1
ATOM 2077 O O . ARG B 2 70 ? 18.363 38.290 16.420 1.00 67.15 90 ARG C O 1
ATOM 2085 N N . LEU B 2 71 ? 17.890 36.303 15.427 1.00 65.91 91 LEU C N 1
ATOM 2086 C CA . LEU B 2 71 ? 16.639 35.894 16.084 1.00 63.02 91 LEU C CA 1
ATOM 2087 C C . LEU B 2 71 ? 16.948 35.324 17.448 1.00 61.82 91 LEU C C 1
ATOM 2088 O O . LEU B 2 71 ? 17.951 34.637 17.561 1.00 59.58 91 LEU C O 1
ATOM 2093 N N . VAL B 2 72 ? 16.135 35.709 18.420 1.00 64.23 92 VAL C N 1
ATOM 2094 C CA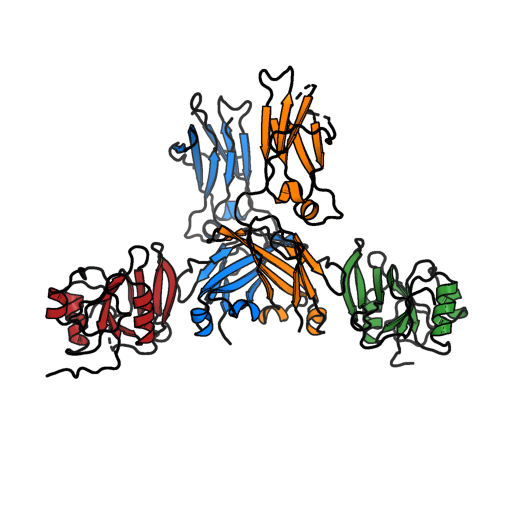 . VAL B 2 72 ? 16.289 35.296 19.830 1.00 64.39 92 VAL C CA 1
ATOM 2095 C C . VAL B 2 72 ? 14.949 34.770 20.330 1.00 67.23 92 VAL C C 1
ATOM 2096 O O . VAL B 2 72 ? 14.912 33.699 20.929 1.00 71.16 92 VAL C O 1
ATOM 2100 N N . TYR B 2 73 ? 13.870 35.474 20.071 1.00 69.61 93 TYR C N 1
ATOM 2101 C CA . TYR B 2 73 ? 12.544 34.995 20.478 1.00 70.22 93 TYR C CA 1
ATOM 2102 C C . TYR B 2 73 ? 11.599 35.359 19.331 1.00 70.58 93 TYR C C 1
ATOM 2103 O O . TYR B 2 73 ? 11.462 36.485 18.874 1.00 73.76 93 TYR C O 1
ATOM 2112 N N . LEU B 2 74 ? 10.833 34.382 18.887 1.00 68.07 94 LEU C N 1
ATOM 2113 C CA . LEU B 2 74 ? 9.572 34.660 18.147 1.00 68.80 94 LEU C CA 1
ATOM 2114 C C . LEU B 2 74 ? 8.517 35.124 19.133 1.00 71.03 94 LEU C C 1
ATOM 2115 O O . LEU B 2 74 ? 8.257 34.419 20.120 1.00 74.29 94 LEU C O 1
ATOM 2120 N N . VAL B 2 75 ? 7.927 36.274 18.867 1.00 71.94 95 VAL C N 1
ATOM 2121 C CA . VAL B 2 75 ? 6.874 36.831 19.750 1.00 74.15 95 VAL C CA 1
ATOM 2122 C C . VAL B 2 75 ? 5.497 36.551 19.167 1.00 79.36 95 VAL C C 1
ATOM 2123 O O . VAL B 2 75 ? 4.565 36.225 19.915 1.00 86.01 95 VAL C O 1
ATOM 2127 N N . GLU B 2 76 ? 5.345 36.714 17.863 1.00 82.78 96 GLU C N 1
ATOM 2128 C CA . GLU B 2 76 ? 4.064 36.326 17.243 1.00 79.26 96 GLU C CA 1
ATOM 2129 C C . GLU B 2 76 ? 4.165 36.247 15.731 1.00 73.05 96 GLU C C 1
ATOM 2130 O O . GLU B 2 76 ? 4.896 37.026 15.089 1.00 66.02 96 GLU C O 1
ATOM 2136 N N . ASN B 2 77 ? 3.405 35.343 15.162 1.00 72.57 97 ASN C N 1
ATOM 2137 C CA . ASN B 2 77 ? 3.063 35.424 13.730 1.00 74.68 97 ASN C CA 1
ATOM 2138 C C . ASN B 2 77 ? 1.579 35.788 13.663 1.00 77.48 97 ASN C C 1
ATOM 2139 O O . ASN B 2 77 ? 0.754 34.894 13.688 1.00 85.78 97 ASN C O 1
ATOM 2144 N N . PRO B 2 78 ? 1.207 37.087 13.677 1.00 75.87 98 PRO C N 1
ATOM 2145 C CA . PRO B 2 78 ? -0.182 37.461 13.889 1.00 76.24 98 PRO C CA 1
ATOM 2146 C C . PRO B 2 78 ? -1.179 36.797 12.949 1.00 76.49 98 PRO C C 1
ATOM 2147 O O . PRO B 2 78 ? -0.958 36.735 11.798 1.00 76.07 98 PRO C O 1
ATOM 2151 N N . GLY B 2 79 ? -2.307 36.416 13.507 1.00 80.82 99 GLY C N 1
ATOM 2152 C CA . GLY B 2 79 ? -3.467 35.943 12.741 1.00 84.66 99 GLY C CA 1
ATOM 2153 C C . GLY B 2 79 ? -4.114 37.050 11.940 1.00 85.55 99 GLY C C 1
ATOM 2154 O O . GLY B 2 79 ? -4.629 36.794 10.842 1.00 79.51 99 GLY C O 1
ATOM 2155 N N . GLY B 2 80 ? -4.013 38.260 12.471 1.00 87.53 100 GLY C N 1
ATOM 2156 C CA . GLY B 2 80 ? -4.615 39.465 11.896 1.00 88.01 100 GLY C CA 1
ATOM 2157 C C . GLY B 2 80 ? -3.615 40.291 11.143 1.00 87.08 100 GLY C C 1
ATOM 2158 O O . GLY B 2 80 ? -2.444 40.033 11.217 1.00 87.41 100 GLY C O 1
ATOM 2159 N N . TYR B 2 81 ? -4.088 41.266 10.390 1.00 86.98 101 TYR C N 1
ATOM 2160 C CA . TYR B 2 81 ? -3.201 42.301 9.813 1.00 83.90 101 TYR C CA 1
ATOM 2161 C C . TYR B 2 81 ? -3.940 43.626 9.734 1.00 84.58 101 TYR C C 1
ATOM 2162 O O . TYR B 2 81 ? -5.191 43.642 9.910 1.00 81.90 101 TYR C O 1
ATOM 2171 N N . VAL B 2 82 ? -3.138 44.686 9.592 1.00 86.56 102 VAL C N 1
ATOM 2172 C CA . VAL B 2 82 ? -3.546 46.067 9.245 1.00 87.33 102 VAL C CA 1
ATOM 2173 C C . VAL B 2 82 ? -3.574 46.161 7.736 1.00 90.54 102 VAL C C 1
ATOM 2174 O O . VAL B 2 82 ? -2.577 45.726 7.120 1.00 95.18 102 VAL C O 1
ATOM 2178 N N . ALA B 2 83 ? -4.662 46.702 7.199 1.00 92.95 103 ALA C N 1
ATOM 2179 C CA . ALA B 2 83 ? -4.831 46.839 5.734 1.00 92.58 103 ALA C CA 1
ATOM 2180 C C . ALA B 2 83 ? -4.104 48.083 5.241 1.00 91.99 103 ALA C C 1
ATOM 2181 O O . ALA B 2 83 ? -4.446 49.184 5.720 1.00 93.38 103 ALA C O 1
ATOM 2183 N N . TYR B 2 84 ? -3.161 47.880 4.317 1.00 92.15 104 TYR C N 1
ATOM 2184 C CA . TYR B 2 84 ? -2.485 48.944 3.553 1.00 94.66 104 TYR C CA 1
ATOM 2185 C C . TYR B 2 84 ? -1.319 49.535 4.337 1.00 93.28 104 TYR C C 1
ATOM 2186 O O . TYR B 2 84 ? -0.786 50.588 3.945 1.00 98.70 104 TYR C O 1
ATOM 2188 N N . SER B 2 85 ? -0.885 48.823 5.360 1.00 89.72 105 SER C N 1
ATOM 2189 C CA . SER B 2 85 ? 0.371 49.101 6.066 1.00 88.53 105 SER C CA 1
ATOM 2190 C C . SER B 2 85 ? 1.531 48.924 5.111 1.00 84.98 105 SER C C 1
ATOM 2191 O O . SER B 2 85 ? 1.462 48.018 4.298 1.00 91.12 105 SER C O 1
ATOM 2194 N N . LYS B 2 86 ? 2.527 49.784 5.218 1.00 80.84 106 LYS C N 1
ATOM 2195 C CA . LYS B 2 86 ? 3.693 49.685 4.332 1.00 78.72 106 LYS C CA 1
ATOM 2196 C C . LYS B 2 86 ? 4.416 48.372 4.610 1.00 79.61 106 LYS C C 1
ATOM 2197 O O . LYS B 2 86 ? 4.676 48.045 5.783 1.00 78.38 106 LYS C O 1
ATOM 2199 N N . ALA B 2 87 ? 4.676 47.656 3.527 1.00 84.23 107 ALA C N 1
ATOM 2200 C CA . ALA B 2 87 ? 5.405 46.383 3.556 1.00 84.53 107 ALA C CA 1
ATOM 2201 C C . ALA B 2 87 ? 6.876 46.692 3.804 1.00 84.48 107 ALA C C 1
ATOM 2202 O O . ALA B 2 87 ? 7.542 47.293 2.902 1.00 79.95 107 ALA C O 1
ATOM 2204 N N . ALA B 2 88 ? 7.346 46.351 5.006 1.00 81.66 108 ALA C N 1
ATOM 2205 C CA . ALA B 2 88 ? 8.716 46.697 5.409 1.00 79.10 108 ALA C CA 1
ATOM 2206 C C . ALA B 2 88 ? 9.209 45.863 6.568 1.00 76.27 108 ALA C C 1
ATOM 2207 O O . ALA B 2 88 ? 8.394 45.270 7.262 1.00 75.22 108 ALA C O 1
ATOM 2209 N N . THR B 2 89 ? 10.509 45.829 6.789 1.00 76.75 109 THR C N 1
ATOM 2210 C CA . THR B 2 89 ? 11.061 45.183 7.991 1.00 78.29 109 THR C CA 1
ATOM 2211 C C . THR B 2 89 ? 11.892 46.216 8.714 1.00 82.60 109 THR C C 1
ATOM 2212 O O . THR B 2 89 ? 12.797 46.814 8.106 1.00 89.64 109 THR C O 1
ATOM 2216 N N . VAL B 2 90 ? 11.580 46.431 9.981 1.00 81.76 110 VAL C N 1
ATOM 2217 C CA . VAL B 2 90 ? 12.262 47.477 10.780 1.00 79.42 110 VAL C CA 1
ATOM 2218 C C . VAL B 2 90 ? 12.687 46.922 12.130 1.00 81.04 110 VAL C C 1
ATOM 2219 O O . VAL B 2 90 ? 11.930 46.195 12.781 1.00 86.04 110 VAL C O 1
ATOM 2223 N N . THR B 2 91 ? 13.868 47.336 12.555 1.00 77.05 111 THR C N 1
ATOM 2224 C CA . THR B 2 91 ? 14.520 46.828 13.763 1.00 75.12 111 THR C CA 1
ATOM 2225 C C . THR B 2 91 ? 14.873 48.017 14.642 1.00 74.71 111 THR C C 1
ATOM 2226 O O . THR B 2 91 ? 15.568 48.978 14.193 1.00 75.71 111 THR C O 1
ATOM 2230 N N . GLY B 2 92 ? 14.488 47.947 15.902 1.00 73.20 112 GLY C N 1
ATOM 2231 C CA . GLY B 2 92 ? 15.114 48.784 16.950 1.00 73.53 112 GLY C CA 1
ATOM 2232 C C . GLY B 2 92 ? 14.412 48.636 18.276 1.00 73.66 112 GLY C C 1
ATOM 2233 O O . GLY B 2 92 ? 13.627 47.698 18.462 1.00 80.00 112 GLY C O 1
ATOM 2234 N N . LYS B 2 93 ? 14.630 49.624 19.147 1.00 70.70 113 LYS C N 1
ATOM 2235 C CA . LYS B 2 93 ? 14.034 49.667 20.489 1.00 68.95 113 LYS C CA 1
ATOM 2236 C C . LYS B 2 93 ? 12.513 49.793 20.411 1.00 66.20 113 LYS C C 1
ATOM 2237 O O . LYS B 2 93 ? 11.977 50.416 19.485 1.00 68.26 113 LYS C O 1
ATOM 2239 N N . LEU B 2 94 ? 11.834 49.240 21.406 1.00 65.42 114 LEU C N 1
ATOM 2240 C CA . LEU B 2 94 ? 10.357 49.332 21.500 1.00 66.52 114 LEU C CA 1
ATOM 2241 C C . LEU B 2 94 ? 9.981 50.223 22.668 1.00 71.10 114 LEU C C 1
ATOM 2242 O O . LEU B 2 94 ? 10.451 49.977 23.781 1.00 74.86 114 LEU C O 1
ATOM 2244 N N . VAL B 2 95 ? 9.115 51.200 22.409 1.00 73.28 115 VAL C N 1
ATOM 2245 C CA . VAL B 2 95 ? 8.790 52.278 23.372 1.00 73.16 115 VAL C CA 1
ATOM 2246 C C . VAL B 2 95 ? 7.284 52.381 23.513 1.00 75.77 115 VAL C C 1
ATOM 2247 O O . VAL B 2 95 ? 6.562 52.523 22.480 1.00 78.76 115 VAL C O 1
ATOM 2249 N N . HIS B 2 96 ? 6.834 52.361 24.760 1.00 78.50 116 HIS C N 1
ATOM 2250 C CA . HIS B 2 96 ? 5.398 52.431 25.061 1.00 83.14 116 HIS C CA 1
ATOM 2251 C C . HIS B 2 96 ? 4.967 53.878 25.071 1.00 84.20 116 HIS C C 1
ATOM 2252 O O . HIS B 2 96 ? 5.592 54.719 25.830 1.00 81.25 116 HIS C O 1
ATOM 2259 N N . ALA B 2 97 ? 3.834 54.142 24.420 1.00 86.57 117 ALA C N 1
ATOM 2260 C CA . ALA B 2 97 ? 3.316 55.511 24.299 1.00 88.64 117 ALA C CA 1
ATOM 2261 C C . ALA B 2 97 ? 1.841 55.532 24.626 1.00 91.65 117 ALA C C 1
ATOM 2262 O O . ALA B 2 97 ? 1.093 56.306 24.029 1.00 94.42 117 ALA C O 1
ATOM 2264 N N . ASN B 2 98 ? 1.426 54.619 25.488 1.00 91.89 118 ASN C N 1
ATOM 2265 C CA . ASN B 2 98 ? 0.021 54.498 25.903 1.00 92.55 118 ASN C CA 1
ATOM 2266 C C . ASN B 2 98 ? -0.911 54.433 24.689 1.00 95.06 118 ASN C C 1
ATOM 2267 O O . ASN B 2 98 ? -0.841 53.478 23.933 1.00 93.84 118 ASN C O 1
ATOM 2272 N N . PHE B 2 99 ? -1.764 55.441 24.520 1.00 97.97 119 PHE C N 1
ATOM 2273 C CA . PHE B 2 99 ? -2.747 55.438 23.435 1.00 98.91 119 PHE C CA 1
ATOM 2274 C C . PHE B 2 99 ? -2.192 56.126 22.188 1.00 99.01 119 PHE C C 1
ATOM 2275 O O . PHE B 2 99 ? -2.926 56.309 21.200 1.00 98.88 119 PHE C O 1
ATOM 2283 N N . GLY B 2 100 ? -0.953 56.590 22.255 1.00 100.94 120 GLY C N 1
ATOM 2284 C CA . GLY B 2 100 ? -0.369 57.378 21.167 1.00 106.34 120 GLY C CA 1
ATOM 2285 C C . GLY B 2 100 ? -1.055 58.703 20.964 1.00 111.53 120 GLY C C 1
ATOM 2286 O O . GLY B 2 100 ? -0.979 59.285 19.881 1.00 113.37 120 GLY C O 1
ATOM 2287 N N . THR B 2 101 ? -1.649 59.219 22.030 1.00 112.56 121 THR C N 1
ATOM 2288 C CA . THR B 2 101 ? -2.071 60.624 22.205 1.00 110.37 121 THR C CA 1
ATOM 2289 C C . THR B 2 101 ? -0.864 61.531 22.099 1.00 111.09 121 THR C C 1
ATOM 2290 O O . THR B 2 101 ? 0.192 61.158 22.638 1.00 102.86 121 THR C O 1
ATOM 2294 N N . LYS B 2 102 ? -1.049 62.731 21.562 1.00 116.35 122 LYS C N 1
ATOM 2295 C CA . LYS B 2 102 ? 0.046 63.715 21.562 1.00 119.93 122 LYS C CA 1
ATOM 2296 C C . LYS B 2 102 ? 0.552 63.938 22.976 1.00 124.72 122 LYS C C 1
ATOM 2297 O O . LYS B 2 102 ? 1.785 63.979 23.167 1.00 124.44 122 LYS C O 1
ATOM 2303 N N . LYS B 2 103 ? -0.363 64.001 23.936 1.00 123.81 123 LYS C N 1
ATOM 2304 C CA . LYS B 2 103 ? -0.067 64.127 25.378 1.00 125.16 123 LYS C CA 1
ATOM 2305 C C . LYS B 2 103 ? 0.716 62.928 25.915 1.00 129.12 123 LYS C C 1
ATOM 2306 O O . LYS B 2 103 ? 1.826 63.088 26.534 1.00 133.82 123 LYS C O 1
ATOM 2308 N N . ASP B 2 104 ? 0.263 61.744 25.587 1.00 127.74 124 ASP C N 1
ATOM 2309 C CA . ASP B 2 104 ? 0.927 60.488 26.034 1.00 124.73 124 ASP C CA 1
ATOM 2310 C C . ASP B 2 104 ? 2.362 60.483 25.506 1.00 122.67 124 ASP C C 1
ATOM 2311 O O . ASP B 2 104 ? 3.320 60.025 26.168 1.00 112.67 124 ASP C O 1
ATOM 2316 N N . PHE B 2 105 ? 2.483 60.943 24.276 1.00 119.12 125 PHE C N 1
ATOM 2317 C CA . PHE B 2 105 ? 3.796 61.102 23.619 1.00 115.30 125 PHE C CA 1
ATOM 2318 C C . PHE B 2 105 ? 4.718 62.091 24.308 1.00 114.91 125 PHE C C 1
ATOM 2319 O O . PHE B 2 105 ? 5.891 61.748 24.521 1.00 114.97 125 PHE C O 1
ATOM 2327 N N . GLU B 2 106 ? 4.235 63.263 24.648 1.00 119.79 126 GLU C N 1
ATOM 2328 C CA . GLU B 2 106 ? 5.069 64.296 25.297 1.00 123.30 126 GLU C CA 1
ATOM 2329 C C . GLU B 2 106 ? 5.500 63.956 26.717 1.00 121.60 126 GLU C C 1
ATOM 2330 O O . GLU B 2 106 ? 6.444 64.584 27.226 1.00 117.60 126 GLU C O 1
ATOM 2336 N N . ASP B 2 107 ? 4.725 63.076 27.347 1.00 121.15 127 ASP C N 1
ATOM 2337 C CA . ASP B 2 107 ? 5.053 62.596 28.712 1.00 118.00 127 ASP C CA 1
ATOM 2338 C C . ASP B 2 107 ? 6.090 61.474 28.647 1.00 113.08 127 ASP C C 1
ATOM 2339 O O . ASP B 2 107 ? 6.652 61.115 29.703 1.00 109.53 127 ASP C O 1
ATOM 2344 N N . LEU B 2 108 ? 6.460 61.029 27.457 1.00 110.02 128 LEU C N 1
ATOM 2345 C CA . LEU B 2 108 ? 7.529 60.013 27.326 1.00 105.93 128 LEU C CA 1
ATOM 2346 C C . LEU B 2 108 ? 8.872 60.581 27.823 1.00 107.42 128 LEU C C 1
ATOM 2347 O O . LEU B 2 108 ? 9.252 61.699 27.409 1.00 100.55 128 LEU C O 1
ATOM 2349 N N . TYR B 2 109 ? 9.583 59.833 28.676 1.00 113.30 129 TYR C N 1
ATOM 2350 C CA . TYR B 2 109 ? 11.000 60.100 29.046 1.00 114.35 129 TYR C CA 1
ATOM 2351 C C . TYR B 2 109 ? 11.852 59.992 27.772 1.00 116.57 129 TYR C C 1
ATOM 2352 O O . TYR B 2 109 ? 12.350 61.023 27.250 1.00 116.89 129 TYR C O 1
ATOM 2354 N N . THR B 2 110 ? 11.970 58.766 27.256 1.00 118.51 130 THR C N 1
ATOM 2355 C CA . THR B 2 110 ? 12.938 58.363 26.198 1.00 114.93 130 THR C CA 1
ATOM 2356 C C . THR B 2 110 ? 12.411 58.739 24.817 1.00 112.47 130 THR C C 1
ATOM 2357 O O . THR B 2 110 ? 11.292 58.376 24.465 1.00 114.54 130 THR C O 1
ATOM 2361 N N . PRO B 2 111 ? 13.207 59.450 23.986 1.00 110.41 131 PRO C N 1
ATOM 2362 C CA . PRO B 2 111 ? 12.742 59.922 22.677 1.00 109.83 131 PRO C CA 1
ATOM 2363 C C . PRO B 2 111 ? 12.401 58.833 21.632 1.00 107.16 131 PRO C C 1
ATOM 2364 O O . PRO B 2 111 ? 13.043 57.791 21.573 1.00 102.01 131 PRO C O 1
ATOM 2368 N N . VAL B 2 112 ? 11.352 59.114 20.866 1.00 106.59 132 VAL C N 1
ATOM 2369 C CA . VAL B 2 112 ? 10.695 58.155 19.931 1.00 102.27 132 VAL C CA 1
ATOM 2370 C C . VAL B 2 112 ? 11.527 57.955 18.687 1.00 102.92 132 VAL C C 1
ATOM 2371 O O . VAL B 2 112 ? 11.396 56.876 18.049 1.00 100.46 132 VAL C O 1
ATOM 2375 N N . ASN B 2 113 ? 12.361 58.937 18.335 1.00 102.86 133 ASN C N 1
ATOM 2376 C CA . ASN B 2 113 ? 13.175 58.921 17.093 1.00 102.74 133 ASN C CA 1
ATOM 2377 C C . ASN B 2 113 ? 13.752 57.540 16.822 1.00 107.14 133 ASN C C 1
ATOM 2378 O O . ASN B 2 113 ? 14.341 56.993 17.769 1.00 113.95 133 ASN C O 1
ATOM 2383 N N . GLY B 2 114 ? 13.536 57.021 15.589 1.00 105.49 134 GLY C N 1
ATOM 2384 C CA . GLY B 2 114 ? 14.121 55.750 15.159 1.00 102.10 134 GLY C CA 1
ATOM 2385 C C . GLY B 2 114 ? 13.786 54.547 16.012 1.00 101.60 134 GLY C C 1
ATOM 2386 O O . GLY B 2 114 ? 14.399 53.466 15.844 1.00 108.89 134 GLY C O 1
ATOM 2387 N N . SER B 2 115 ? 12.772 54.674 16.854 1.00 96.39 135 SER C N 1
ATOM 2388 C CA . SER B 2 115 ? 12.290 53.527 17.648 1.00 88.76 135 SER C CA 1
ATOM 2389 C C . SER B 2 115 ? 10.958 53.021 17.138 1.00 86.67 135 SER C C 1
ATOM 2390 O O . SER B 2 115 ? 10.170 53.764 16.536 1.00 92.53 135 SER C O 1
ATOM 2393 N N . ILE B 2 116 ? 10.720 51.743 17.397 1.00 82.02 136 ILE C N 1
ATOM 2394 C CA . ILE B 2 116 ? 9.380 51.161 17.212 1.00 78.74 136 ILE C CA 1
ATOM 2395 C C . ILE B 2 116 ? 8.570 51.565 18.419 1.00 76.40 136 ILE C C 1
ATOM 2396 O O . ILE B 2 116 ? 9.095 51.615 19.531 1.00 74.12 136 ILE C O 1
ATOM 2401 N N . VAL B 2 117 ? 7.299 51.829 18.179 1.00 77.01 137 VAL C N 1
ATOM 2402 C CA . VAL B 2 117 ? 6.377 52.335 19.228 1.00 79.07 137 VAL C CA 1
ATOM 2403 C C . VAL B 2 117 ? 5.330 51.275 19.501 1.00 78.30 137 VAL C C 1
ATOM 2404 O O . VAL B 2 117 ? 4.827 50.689 18.534 1.00 79.25 137 VAL C O 1
ATOM 2408 N N . ILE B 2 118 ? 4.968 51.100 20.752 1.00 77.88 138 ILE C N 1
ATOM 2409 C CA . ILE B 2 118 ? 3.822 50.223 21.058 1.00 82.13 138 ILE C CA 1
ATOM 2410 C C . ILE B 2 118 ? 2.767 51.056 21.752 1.00 87.19 138 ILE C C 1
ATOM 2411 O O . ILE B 2 118 ? 3.092 51.749 22.753 1.00 89.48 138 ILE C O 1
ATOM 2416 N N . VAL B 2 119 ? 1.527 50.887 21.294 1.00 92.80 139 VAL C N 1
ATOM 2417 C CA . VAL B 2 119 ? 0.378 51.629 21.860 1.00 96.47 139 VAL C CA 1
ATOM 2418 C C . VAL B 2 119 ? -0.802 50.693 22.118 1.00 102.64 139 VAL C C 1
ATOM 2419 O O . VAL B 2 119 ? -1.032 49.719 21.383 1.00 96.27 139 VAL C O 1
ATOM 2423 N N . ARG B 2 120 ? -1.638 51.057 23.078 1.00 116.54 140 ARG C N 1
ATOM 2424 C CA . ARG B 2 120 ? -2.907 50.298 23.227 1.00 120.30 140 ARG C CA 1
ATOM 2425 C C . ARG B 2 120 ? -3.939 50.907 22.288 1.00 121.21 140 ARG C C 1
ATOM 2426 O O . ARG B 2 120 ? -3.867 52.067 21.991 1.00 119.83 140 ARG C O 1
ATOM 2434 N N . ALA B 2 121 ? -4.813 50.110 21.728 1.00 120.62 141 ALA C N 1
ATOM 2435 C CA . ALA B 2 121 ? -5.990 50.644 21.007 1.00 122.00 141 ALA C CA 1
ATOM 2436 C C . ALA B 2 121 ? -6.806 51.554 21.926 1.00 125.56 141 ALA C C 1
ATOM 2437 O O . ALA B 2 121 ? -6.901 51.230 23.125 1.00 128.42 141 ALA C O 1
ATOM 2439 N N . GLY B 2 122 ? -7.414 52.630 21.415 1.00 126.18 142 GLY C N 1
ATOM 2440 C CA . GLY B 2 122 ? -8.006 53.596 22.361 1.00 129.88 142 GLY C CA 1
ATOM 2441 C C . GLY B 2 122 ? -8.895 54.634 21.743 1.00 131.86 142 GLY C C 1
ATOM 2442 O O . GLY B 2 122 ? -9.466 54.341 20.675 1.00 136.66 142 GLY C O 1
ATOM 2443 N N . LYS B 2 123 ? -9.001 55.796 22.410 1.00 128.92 143 LYS C N 1
ATOM 2444 C CA . LYS B 2 123 ? -9.707 56.994 21.919 1.00 126.27 143 LYS C CA 1
ATOM 2445 C C . LYS B 2 123 ? -9.313 57.279 20.476 1.00 124.05 143 LYS C C 1
ATOM 2446 O O . LYS B 2 123 ? -10.201 57.393 19.607 1.00 127.77 143 LYS C O 1
ATOM 2448 N N . ILE B 2 124 ? -8.017 57.381 20.243 1.00 116.81 144 ILE C N 1
ATOM 2449 C CA . ILE B 2 124 ? -7.502 57.766 18.898 1.00 111.83 144 ILE C CA 1
ATOM 2450 C C . ILE B 2 124 ? -7.777 56.655 17.891 1.00 113.77 144 ILE C C 1
ATOM 2451 O O . ILE B 2 124 ? -7.537 55.487 18.228 1.00 115.96 144 ILE C O 1
ATOM 2456 N N . THR B 2 125 ? -8.092 56.998 16.639 1.00 114.98 145 THR C N 1
ATOM 2457 C CA . THR B 2 125 ? -8.133 56.004 15.557 1.00 114.05 145 THR C CA 1
ATOM 2458 C C . THR B 2 125 ? -6.748 55.430 15.323 1.00 113.95 145 THR C C 1
ATOM 2459 O O . THR B 2 125 ? -5.786 56.099 15.646 1.00 113.85 145 THR C O 1
ATOM 2463 N N . PHE B 2 126 ? -6.680 54.281 14.681 1.00 112.37 146 PHE C N 1
ATOM 2464 C CA . PHE B 2 126 ? -5.397 53.637 14.347 1.00 105.41 146 PHE C CA 1
ATOM 2465 C C . PHE B 2 126 ? -4.591 54.568 13.438 1.00 103.83 146 PHE C C 1
ATOM 2466 O O . PHE B 2 126 ? -3.416 54.898 13.686 1.00 103.42 146 PHE C O 1
ATOM 2474 N N . ALA B 2 127 ? -5.287 55.081 12.433 1.00 107.15 147 ALA C N 1
ATOM 2475 C CA . ALA B 2 127 ? -4.701 55.987 11.415 1.00 109.12 147 ALA C CA 1
ATOM 2476 C C . ALA B 2 127 ? -4.036 57.183 12.102 1.00 105.91 147 ALA C C 1
ATOM 2477 O O . ALA B 2 127 ? -2.952 57.629 11.686 1.00 96.57 147 ALA C O 1
ATOM 2479 N N . GLU B 2 128 ? -4.695 57.711 13.121 1.00 106.92 148 GLU C N 1
ATOM 2480 C CA . GLU B 2 128 ? -4.169 58.868 13.880 1.00 110.42 148 GLU C CA 1
ATOM 2481 C C . GLU B 2 128 ? -2.970 58.477 14.730 1.00 111.58 148 GLU C C 1
ATOM 2482 O O . GLU B 2 128 ? -1.960 59.183 14.702 1.00 116.06 148 GLU C O 1
ATOM 2488 N N . LYS B 2 129 ? -3.081 57.374 15.452 1.00 108.64 149 LYS C N 1
ATOM 2489 C CA . LYS B 2 129 ? -1.969 56.852 16.275 1.00 104.42 149 LYS C CA 1
ATOM 2490 C C . LYS B 2 129 ? -0.709 56.735 15.412 1.00 102.52 149 LYS C C 1
ATOM 2491 O O . LYS B 2 129 ? 0.354 57.238 15.785 1.00 109.51 149 LYS C O 1
ATOM 2497 N N . VAL B 2 130 ? -0.839 56.080 14.268 1.00 98.54 150 VAL C N 1
ATOM 2498 C CA . VAL B 2 130 ? 0.308 55.916 13.354 1.00 99.01 150 VAL C CA 1
ATOM 2499 C C . VAL B 2 130 ? 0.854 57.273 12.916 1.00 99.81 150 VAL C C 1
ATOM 2500 O O . VAL B 2 130 ? 2.093 57.503 13.020 1.00 97.90 150 VAL C O 1
ATOM 2504 N N . ALA B 2 131 ? -0.025 58.161 12.480 1.00 100.56 151 ALA C N 1
ATOM 2505 C CA . ALA B 2 131 ? 0.379 59.513 12.053 1.00 101.96 151 ALA C CA 1
ATOM 2506 C C . ALA B 2 131 ? 1.090 60.257 13.172 1.00 104.02 151 ALA C C 1
ATOM 2507 O O . ALA B 2 131 ? 2.172 60.797 12.917 1.00 110.09 151 ALA C O 1
ATOM 2509 N N . ASN B 2 132 ? 0.494 60.328 14.363 1.00 100.01 152 ASN C N 1
ATOM 2510 C CA . ASN B 2 132 ? 1.177 60.913 15.545 1.00 99.66 152 ASN C CA 1
ATOM 2511 C C . ASN B 2 132 ? 2.596 60.372 15.706 1.00 98.04 152 ASN C C 1
ATOM 2512 O O . ASN B 2 132 ? 3.542 61.125 15.919 1.00 97.74 152 ASN C O 1
ATOM 2517 N N . ALA B 2 133 ? 2.700 59.048 15.668 1.00 100.77 153 ALA C N 1
ATOM 2518 C CA . ALA B 2 133 ? 3.975 58.342 15.814 1.00 102.33 153 ALA C CA 1
ATOM 2519 C C . ALA B 2 133 ? 4.928 58.704 14.673 1.00 102.63 153 ALA C C 1
ATOM 2520 O O . ALA B 2 133 ? 6.109 59.028 14.877 1.00 107.85 153 ALA C O 1
ATOM 2522 N N . GLU B 2 134 ? 4.398 58.614 13.466 1.00 98.64 154 GLU C N 1
ATOM 2523 C CA . GLU B 2 134 ? 5.199 58.863 12.260 1.00 95.60 154 GLU C CA 1
ATOM 2524 C C . GLU B 2 134 ? 5.696 60.291 12.338 1.00 92.87 154 GLU C C 1
ATOM 2525 O O . GLU B 2 134 ? 6.818 60.605 11.934 1.00 87.93 154 GLU C O 1
ATOM 2531 N N . SER B 2 135 ? 4.840 61.130 12.885 1.00 93.56 155 SER C N 1
ATOM 2532 C CA . SER B 2 135 ? 5.137 62.557 13.049 1.00 92.10 155 SER C CA 1
ATOM 2533 C C . SER B 2 135 ? 6.349 62.797 13.942 1.00 91.01 155 SER C C 1
ATOM 2534 O O . SER B 2 135 ? 6.998 63.859 13.824 1.00 90.68 155 SER C O 1
ATOM 2537 N N . LEU B 2 136 ? 6.656 61.836 14.807 1.00 90.98 156 LEU C N 1
ATOM 2538 C CA . LEU B 2 136 ? 7.787 61.959 15.752 1.00 89.81 156 LEU C CA 1
ATOM 2539 C C . LEU B 2 136 ? 8.946 61.078 15.318 1.00 88.19 156 LEU C C 1
ATOM 2540 O O . LEU B 2 136 ? 9.877 60.868 16.121 1.00 87.48 156 LEU C O 1
ATOM 2545 N N . ASN B 2 137 ? 8.832 60.528 14.117 1.00 86.17 157 ASN C N 1
ATOM 2546 C CA . ASN B 2 137 ? 9.878 59.708 13.469 1.00 86.69 157 ASN C CA 1
ATOM 2547 C C . ASN B 2 137 ? 10.029 58.312 14.069 1.00 90.13 157 ASN C C 1
ATOM 2548 O O . ASN B 2 137 ? 11.099 57.733 13.920 1.00 94.46 157 ASN C O 1
ATOM 2553 N N . ALA B 2 138 ? 8.943 57.769 14.605 1.00 91.00 158 ALA C N 1
ATOM 2554 C CA . ALA B 2 138 ? 8.914 56.339 14.931 1.00 90.57 158 ALA C CA 1
ATOM 2555 C C . ALA B 2 138 ? 9.077 55.549 13.640 1.00 90.45 158 ALA C C 1
ATOM 2556 O O . ALA B 2 138 ? 8.655 56.029 12.580 1.00 91.64 158 ALA C O 1
ATOM 2558 N N . ILE B 2 139 ? 9.640 54.355 13.734 1.00 86.70 159 ILE C N 1
ATOM 2559 C CA . ILE B 2 139 ? 9.957 53.552 12.526 1.00 85.98 159 ILE C CA 1
ATOM 2560 C C . ILE B 2 139 ? 8.912 52.454 12.306 1.00 82.91 159 ILE C C 1
ATOM 2561 O O . ILE B 2 139 ? 8.797 51.950 11.174 1.00 76.77 159 ILE C O 1
ATOM 2566 N N . GLY B 2 140 ? 8.078 52.249 13.324 1.00 82.82 160 GLY C N 1
ATOM 2567 C CA . GLY B 2 140 ? 6.965 51.299 13.213 1.00 84.82 160 GLY C CA 1
ATOM 2568 C C . GLY B 2 140 ? 6.077 51.370 14.424 1.00 87.74 160 GLY C C 1
ATOM 2569 O O . GLY B 2 140 ? 6.436 51.969 15.436 1.00 86.55 160 GLY C O 1
ATOM 2570 N N . VAL B 2 141 ? 4.916 50.753 14.307 1.00 89.56 161 VAL C N 1
ATOM 2571 C CA . VAL B 2 141 ? 3.879 50.832 15.368 1.00 86.64 161 VAL C CA 1
ATOM 2572 C C . VAL B 2 141 ? 3.300 49.451 15.644 1.00 86.65 161 VAL C C 1
ATOM 2573 O O . VAL B 2 141 ? 2.864 48.772 14.699 1.00 86.06 161 VAL C O 1
ATOM 2577 N N . LEU B 2 142 ? 3.271 49.080 16.919 1.00 86.80 162 LEU C N 1
ATOM 2578 C CA . LEU B 2 142 ? 2.512 47.904 17.380 1.00 86.00 162 LEU C CA 1
ATOM 2579 C C . LEU B 2 142 ? 1.268 48.371 18.103 1.00 89.50 162 LEU C C 1
ATOM 2580 O O . LEU B 2 142 ? 1.372 49.341 18.832 1.00 91.46 162 LEU C O 1
ATOM 2585 N N . ILE B 2 143 ? 0.179 47.628 17.961 1.00 93.10 163 ILE C N 1
ATOM 2586 C CA . ILE B 2 143 ? -1.112 47.983 18.597 1.00 94.63 163 ILE C CA 1
ATOM 2587 C C . ILE B 2 143 ? -1.677 46.746 19.268 1.00 95.61 163 ILE C C 1
ATOM 2588 O O . ILE B 2 143 ? -1.755 45.680 18.626 1.00 100.54 163 ILE C O 1
ATOM 2593 N N . TYR B 2 144 ? -2.142 46.884 20.484 1.00 100.28 164 TYR C N 1
ATOM 2594 C CA . TYR B 2 144 ? -2.752 45.747 21.216 1.00 106.25 164 TYR C CA 1
ATOM 2595 C C . TYR B 2 144 ? -4.071 46.140 21.838 1.00 112.50 164 TYR C C 1
ATOM 2596 O O . TYR B 2 144 ? -4.261 47.329 22.004 1.00 118.45 164 TYR C O 1
ATOM 2605 N N . MET B 2 145 ? -4.943 45.166 22.084 1.00 115.33 165 MET C N 1
ATOM 2606 C CA . MET B 2 145 ? -6.109 45.333 22.979 1.00 118.92 165 MET C CA 1
ATOM 2607 C C . MET B 2 145 ? -5.916 44.550 24.268 1.00 126.32 165 MET C C 1
ATOM 2608 O O . MET B 2 145 ? -5.211 43.514 24.264 1.00 131.16 165 MET C O 1
ATOM 2610 N N . ASP B 2 146 ? -6.554 45.019 25.337 1.00 134.80 166 ASP C N 1
ATOM 2611 C CA . ASP B 2 146 ? -6.271 44.509 26.694 1.00 137.35 166 ASP C CA 1
ATOM 2612 C C . ASP B 2 146 ? -7.568 44.150 27.387 1.00 138.91 166 ASP C C 1
ATOM 2613 O O . ASP B 2 146 ? -8.625 44.701 27.038 1.00 143.11 166 ASP C O 1
ATOM 2615 N N . GLN B 2 147 ? -7.456 43.219 28.321 1.00 136.93 167 GLN C N 1
ATOM 2616 C CA . GLN B 2 147 ? -8.619 42.765 29.123 1.00 135.68 167 GLN C CA 1
ATOM 2617 C C . GLN B 2 147 ? -9.279 43.927 29.861 1.00 140.49 167 GLN C C 1
ATOM 2618 O O . GLN B 2 147 ? -10.546 43.982 29.966 1.00 141.82 167 GLN C O 1
ATOM 2620 N N . THR B 2 148 ? -8.433 44.767 30.436 1.00 145.24 168 THR C N 1
ATOM 2621 C CA . THR B 2 148 ? -8.856 46.002 31.134 1.00 144.11 168 THR C CA 1
ATOM 2622 C C . THR B 2 148 ? -8.781 47.205 30.188 1.00 143.58 168 THR C C 1
ATOM 2623 O O . THR B 2 148 ? -8.004 48.180 30.453 1.00 147.17 168 THR C O 1
ATOM 2625 N N . LYS B 2 149 ? -9.622 47.199 29.166 1.00 139.27 169 LYS C N 1
ATOM 2626 C CA . LYS B 2 149 ? -9.589 48.216 28.097 1.00 130.67 169 LYS C CA 1
ATOM 2627 C C . LYS B 2 149 ? -10.416 49.423 28.561 1.00 126.99 169 LYS C C 1
ATOM 2628 O O . LYS B 2 149 ? -10.246 50.564 28.135 1.00 120.67 169 LYS C O 1
ATOM 2630 N N . PRO C 2 6 ? 22.615 -33.169 22.739 1.00 104.55 26 PRO D N 1
ATOM 2631 C CA . PRO C 2 6 ? 22.252 -31.764 22.428 1.00 100.67 26 PRO D CA 1
ATOM 2632 C C . PRO C 2 6 ? 23.099 -30.775 23.225 1.00 97.72 26 PRO D C 1
ATOM 2633 O O . PRO C 2 6 ? 22.650 -30.242 24.211 1.00 96.55 26 PRO D O 1
ATOM 2637 N N . ASN C 2 7 ? 24.324 -30.585 22.755 1.00 97.00 27 ASN D N 1
ATOM 2638 C CA . ASN C 2 7 ? 25.286 -29.610 23.306 1.00 95.06 27 ASN D CA 1
ATOM 2639 C C . ASN C 2 7 ? 25.307 -28.373 22.436 1.00 88.76 27 ASN D C 1
ATOM 2640 O O . ASN C 2 7 ? 26.130 -27.469 22.731 1.00 91.37 27 ASN D O 1
ATOM 2645 N N . ILE C 2 8 ? 24.497 -28.386 21.390 1.00 81.19 28 ILE D N 1
ATOM 2646 C CA . ILE C 2 8 ? 24.480 -27.238 20.453 1.00 76.57 28 ILE D CA 1
ATOM 2647 C C . ILE C 2 8 ? 23.099 -26.604 20.467 1.00 71.67 28 ILE D C 1
ATOM 2648 O O . ILE C 2 8 ? 22.112 -27.278 20.743 1.00 72.79 28 ILE D O 1
ATOM 2653 N N . PRO C 2 9 ? 23.025 -25.271 20.294 1.00 66.78 29 PRO D N 1
ATOM 2654 C CA . PRO C 2 9 ? 21.739 -24.609 20.155 1.00 65.75 29 PRO D CA 1
ATOM 2655 C C . PRO C 2 9 ? 21.076 -25.028 18.845 1.00 63.72 29 PRO D C 1
ATOM 2656 O O . PRO C 2 9 ? 21.679 -25.075 17.760 1.00 63.54 29 PRO D O 1
ATOM 2660 N N . VAL C 2 10 ? 19.752 -25.162 18.986 1.00 62.25 30 VAL D N 1
ATOM 2661 C CA . VAL C 2 10 ? 18.805 -25.351 17.862 1.00 63.11 30 VAL D CA 1
ATOM 2662 C C . VAL C 2 10 ? 17.719 -24.292 17.970 1.00 63.87 30 VAL D C 1
ATOM 2663 O O . VAL C 2 10 ? 17.236 -23.981 19.064 1.00 67.60 30 VAL D O 1
ATOM 2667 N N . GLN C 2 11 ? 17.294 -23.800 16.816 1.00 63.11 31 GLN D N 1
ATOM 2668 C CA . GLN C 2 11 ? 16.276 -22.733 16.751 1.00 65.42 31 GLN D CA 1
ATOM 2669 C C . GLN C 2 11 ? 15.436 -22.864 15.493 1.00 67.87 31 GLN D C 1
ATOM 2670 O O . GLN C 2 11 ? 15.963 -23.130 14.413 1.00 72.85 31 GLN D O 1
ATOM 2676 N N . THR C 2 12 ? 14.165 -22.557 15.662 1.00 68.31 32 THR D N 1
ATOM 2677 C CA . THR C 2 12 ? 13.177 -22.573 14.596 1.00 67.80 32 THR D CA 1
ATOM 2678 C C . THR C 2 12 ? 13.068 -21.160 14.043 1.00 69.55 32 THR D C 1
ATOM 2679 O O . THR C 2 12 ? 13.055 -20.193 14.820 1.00 73.70 32 THR D O 1
ATOM 2683 N N . ILE C 2 13 ? 12.985 -21.037 12.724 1.00 68.34 33 ILE D N 1
ATOM 2684 C CA . ILE C 2 13 ? 12.852 -19.680 12.139 1.00 70.43 33 ILE D CA 1
ATOM 2685 C C . ILE C 2 13 ? 11.725 -19.680 11.129 1.00 70.19 33 ILE D C 1
ATOM 2686 O O . ILE C 2 13 ? 11.398 -20.714 10.571 1.00 69.54 33 ILE D O 1
ATOM 2691 N N . SER C 2 14 ? 11.137 -18.524 10.893 1.00 72.45 34 SER D N 1
ATOM 2692 C CA . SER C 2 14 ? 10.108 -18.425 9.843 1.00 74.30 34 SER D CA 1
ATOM 2693 C C . SER C 2 14 ? 10.748 -18.491 8.463 1.00 74.94 34 SER D C 1
ATOM 2694 O O . SER C 2 14 ? 11.952 -18.279 8.315 1.00 74.56 34 SER D O 1
ATOM 2697 N N . ARG C 2 15 ? 9.906 -18.818 7.505 1.00 77.97 35 ARG D N 1
ATOM 2698 C CA . ARG C 2 15 ? 10.208 -18.914 6.076 1.00 78.69 35 ARG D CA 1
ATOM 2699 C C . ARG C 2 15 ? 10.800 -17.594 5.593 1.00 76.51 35 ARG D C 1
ATOM 2700 O O . ARG C 2 15 ? 11.531 -17.616 4.635 1.00 78.98 35 ARG D O 1
ATOM 2708 N N . ALA C 2 16 ? 10.357 -16.509 6.193 1.00 72.53 36 ALA D N 1
ATOM 2709 C CA . ALA C 2 16 ? 10.802 -15.163 5.854 1.00 72.23 36 ALA D CA 1
ATOM 2710 C C . ALA C 2 16 ? 12.233 -14.972 6.319 1.00 66.56 36 ALA D C 1
ATOM 2711 O O . ALA C 2 16 ? 13.088 -14.523 5.527 1.00 63.66 36 ALA D O 1
ATOM 2713 N N . ALA C 2 17 ? 12.485 -15.321 7.570 1.00 63.70 37 ALA D N 1
ATOM 2714 C CA . ALA C 2 17 ? 13.835 -15.211 8.150 1.00 64.99 37 ALA D CA 1
ATOM 2715 C C . ALA C 2 17 ? 14.829 -16.048 7.350 1.00 64.19 37 ALA D C 1
ATOM 2716 O O . ALA C 2 17 ? 15.983 -15.621 7.154 1.00 63.31 37 ALA D O 1
ATOM 2718 N N . ALA C 2 18 ? 14.395 -17.215 6.895 1.00 63.01 38 ALA D N 1
ATOM 2719 C CA . ALA C 2 18 ? 15.251 -18.104 6.091 1.00 62.41 38 ALA D CA 1
ATOM 2720 C C . ALA C 2 18 ? 15.634 -17.411 4.793 1.00 61.29 38 ALA D C 1
ATOM 2721 O O . ALA C 2 18 ? 16.801 -17.451 4.350 1.00 59.23 38 ALA D O 1
ATOM 2723 N N . GLU C 2 19 ? 14.637 -16.814 4.159 1.00 60.56 39 GLU D N 1
ATOM 2724 C CA . GLU C 2 19 ? 14.851 -16.198 2.839 1.00 60.30 39 GLU D CA 1
ATOM 2725 C C . GLU C 2 19 ? 15.729 -14.978 2.976 1.00 60.22 39 GLU D C 1
ATOM 2726 O O . GLU C 2 19 ? 16.491 -14.659 2.036 1.00 63.97 39 GLU D O 1
ATOM 2728 N N . LYS C 2 20 ? 15.626 -14.321 4.122 1.00 60.63 40 LYS D N 1
ATOM 2729 C CA . LYS C 2 20 ? 16.492 -13.161 4.383 1.00 60.35 40 LYS D CA 1
ATOM 2730 C C . LYS C 2 20 ? 17.913 -13.670 4.541 1.00 59.11 40 LYS D C 1
ATOM 2731 O O . LYS C 2 20 ? 18.857 -13.047 4.037 1.00 56.28 40 LYS D O 1
ATOM 2737 N N . LEU C 2 21 ? 18.063 -14.781 5.235 1.00 61.81 41 LEU D N 1
ATOM 2738 C CA . LEU C 2 21 ? 19.386 -15.420 5.339 1.00 64.46 41 LEU D CA 1
ATOM 2739 C C . LEU C 2 21 ? 19.887 -15.806 3.957 1.00 65.04 41 LEU D C 1
ATOM 2740 O O . LEU C 2 21 ? 21.072 -15.591 3.661 1.00 65.10 41 LEU D O 1
ATOM 2745 N N . PHE C 2 22 ? 19.010 -16.361 3.117 1.00 65.33 42 PHE D N 1
ATOM 2746 C CA . PHE C 2 22 ? 19.443 -16.794 1.766 1.00 64.59 42 PHE D CA 1
ATOM 2747 C C . PHE C 2 22 ? 19.916 -15.591 0.994 1.00 65.26 42 PHE D C 1
ATOM 2748 O O . PHE C 2 22 ? 20.876 -15.717 0.212 1.00 65.38 42 PHE D O 1
ATOM 2756 N N . GLY C 2 23 ? 19.253 -14.460 1.217 1.00 67.03 43 GLY D N 1
ATOM 2757 C CA . GLY C 2 23 ? 19.659 -13.197 0.598 1.00 66.80 43 GLY D CA 1
ATOM 2758 C C . GLY C 2 23 ? 21.128 -12.894 0.769 1.00 66.84 43 GLY D C 1
ATOM 2759 O O . GLY C 2 23 ? 21.708 -12.156 -0.069 1.00 71.50 43 GLY D O 1
ATOM 2760 N N . ASN C 2 24 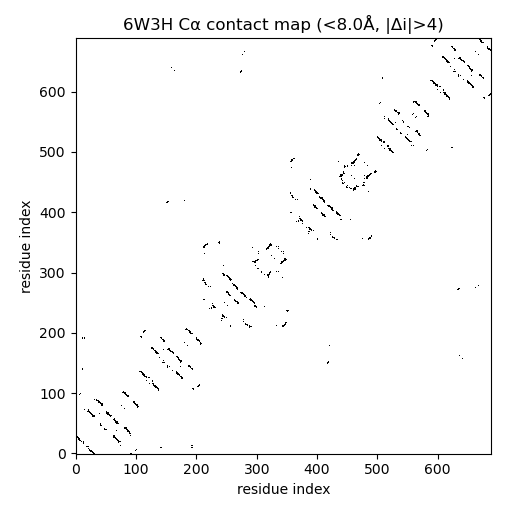? 21.743 -13.471 1.801 1.00 63.66 44 ASN D N 1
ATOM 2761 C CA . ASN C 2 24 ? 23.137 -13.169 2.147 1.00 62.75 44 ASN D CA 1
ATOM 2762 C C . ASN C 2 24 ? 24.008 -14.387 1.952 1.00 63.96 44 ASN D C 1
ATOM 2763 O O . ASN C 2 24 ? 25.048 -14.552 2.624 1.00 65.76 44 ASN D O 1
ATOM 2768 N N . MET C 2 25 ? 23.565 -15.293 1.113 1.00 64.76 45 MET D N 1
ATOM 2769 C CA . MET C 2 25 ? 24.318 -16.523 0.835 1.00 65.94 45 MET D CA 1
ATOM 2770 C C . MET C 2 25 ? 24.558 -16.654 -0.661 1.00 67.61 45 MET D C 1
ATOM 2771 O O . MET C 2 25 ? 23.945 -16.001 -1.458 1.00 66.96 45 MET D O 1
ATOM 2776 N N . GLU C 2 26 ? 25.559 -17.470 -0.975 1.00 72.89 46 GLU D N 1
ATOM 2777 C CA . GLU C 2 26 ? 26.195 -17.618 -2.298 1.00 76.99 46 GLU D CA 1
ATOM 2778 C C . GLU C 2 26 ? 26.213 -19.115 -2.576 1.00 77.57 46 GLU D C 1
ATOM 2779 O O . GLU C 2 26 ? 26.268 -19.938 -1.597 1.00 77.45 46 GLU D O 1
ATOM 2785 N N . GLY C 2 27 ? 26.222 -19.492 -3.857 1.00 81.23 47 GLY D N 1
ATOM 2786 C CA . GLY C 2 27 ? 25.945 -20.865 -4.260 1.00 83.30 47 GLY D CA 1
ATOM 2787 C C . GLY C 2 27 ? 24.518 -20.984 -4.712 1.00 85.64 47 GLY D C 1
ATOM 2788 O O . GLY C 2 27 ? 23.671 -20.253 -4.213 1.00 88.93 47 GLY D O 1
ATOM 2789 N N . ASP C 2 28 ? 24.262 -21.853 -5.672 1.00 84.75 48 ASP D N 1
ATOM 2790 C CA . ASP C 2 28 ? 22.879 -22.264 -6.001 1.00 85.22 48 ASP D CA 1
ATOM 2791 C C . ASP C 2 28 ? 22.661 -23.704 -5.571 1.00 81.81 48 ASP D C 1
ATOM 2792 O O . ASP C 2 28 ? 23.542 -24.549 -5.830 1.00 84.16 48 ASP D O 1
ATOM 2797 N N . CYS C 2 29 ? 21.456 -24.004 -5.092 1.00 76.97 49 CYS D N 1
ATOM 2798 C CA . CYS C 2 29 ? 21.120 -25.331 -4.595 1.00 75.71 49 CYS D CA 1
ATOM 2799 C C . CYS C 2 29 ? 21.115 -26.304 -5.771 1.00 73.98 49 CYS D C 1
ATOM 2800 O O . CYS C 2 29 ? 20.761 -25.968 -6.910 1.00 74.28 49 CYS D O 1
ATOM 2803 N N . PRO C 2 30 ? 21.426 -27.584 -5.476 1.00 70.24 50 PRO D N 1
ATOM 2804 C CA . PRO C 2 30 ? 21.221 -28.686 -6.421 1.00 70.20 50 PRO D CA 1
ATOM 2805 C C . PRO C 2 30 ? 19.771 -28.726 -6.879 1.00 70.88 50 PRO D C 1
ATOM 2806 O O . PRO C 2 30 ? 18.856 -28.653 -6.069 1.00 67.77 50 PRO D O 1
ATOM 2810 N N . SER C 2 31 ? 19.628 -28.871 -8.191 1.00 73.93 51 SER D N 1
ATOM 2811 C CA . SER C 2 31 ? 18.337 -29.039 -8.893 1.00 75.44 51 SER D CA 1
ATOM 2812 C C . SER C 2 31 ? 17.548 -30.176 -8.267 1.00 74.45 51 SER D C 1
ATOM 2813 O O . SER C 2 31 ? 16.291 -30.134 -8.258 1.00 73.24 51 SER D O 1
ATOM 2815 N N . ASP C 2 32 ? 18.295 -31.107 -7.685 1.00 75.08 52 ASP D N 1
ATOM 2816 C CA . ASP C 2 32 ? 17.795 -32.321 -7.005 1.00 76.00 52 ASP D CA 1
ATOM 2817 C C . ASP C 2 32 ? 16.888 -31.977 -5.816 1.00 71.95 52 ASP D C 1
ATOM 2818 O O . ASP C 2 32 ? 15.841 -32.657 -5.579 1.00 67.18 52 ASP D O 1
ATOM 2823 N N . TRP C 2 33 ? 17.259 -30.921 -5.083 1.00 73.08 53 TRP D N 1
ATOM 2824 C CA . TRP C 2 33 ? 16.306 -30.391 -4.069 1.00 73.14 53 TRP D CA 1
ATOM 2825 C C . TRP C 2 33 ? 15.374 -29.476 -4.825 1.00 77.46 53 TRP D C 1
ATOM 2826 O O . TRP C 2 33 ? 15.890 -28.487 -5.379 1.00 86.17 53 TRP D O 1
ATOM 2837 N N . LYS C 2 34 ? 14.100 -29.817 -4.935 1.00 75.81 54 LYS D N 1
ATOM 2838 C CA . LYS C 2 34 ? 13.214 -29.056 -5.853 1.00 74.96 54 LYS D CA 1
ATOM 2839 C C . LYS C 2 34 ? 12.753 -27.757 -5.180 1.00 72.21 54 LYS D C 1
ATOM 2840 O O . LYS C 2 34 ? 11.549 -27.521 -4.961 1.00 74.60 54 LYS D O 1
ATOM 2846 N N . THR C 2 35 ? 13.715 -26.886 -4.947 1.00 70.17 55 THR D N 1
ATOM 2847 C CA . THR C 2 35 ? 13.589 -25.719 -4.047 1.00 70.68 55 THR D CA 1
ATOM 2848 C C . THR C 2 35 ? 13.150 -24.491 -4.848 1.00 73.21 55 THR D C 1
ATOM 2849 O O . THR C 2 35 ? 12.884 -24.612 -6.066 1.00 73.94 55 THR D O 1
ATOM 2853 N N . ASP C 2 36 ? 13.070 -23.350 -4.171 1.00 71.84 56 ASP D N 1
ATOM 2854 C CA . ASP C 2 36 ? 12.805 -22.061 -4.835 1.00 71.44 56 ASP D CA 1
ATOM 2855 C C . ASP C 2 36 ? 14.093 -21.525 -5.411 1.00 69.14 56 ASP D C 1
ATOM 2856 O O . ASP C 2 36 ? 15.173 -21.986 -5.031 1.00 68.73 56 ASP D O 1
ATOM 2861 N N . SER C 2 37 ? 13.948 -20.514 -6.248 1.00 69.90 57 SER D N 1
ATOM 2862 C CA . SER C 2 37 ? 15.045 -19.867 -7.001 1.00 70.77 57 SER D CA 1
ATOM 2863 C C . SER C 2 37 ? 15.970 -19.220 -5.966 1.00 71.59 57 SER D C 1
ATOM 2864 O O . SER C 2 37 ? 17.251 -19.144 -6.149 1.00 76.05 57 SER D O 1
ATOM 2867 N N . THR C 2 38 ? 15.333 -18.731 -4.905 1.00 71.04 58 THR D N 1
ATOM 2868 C CA . THR C 2 38 ? 15.987 -17.879 -3.895 1.00 73.01 58 THR D CA 1
ATOM 2869 C C . THR C 2 38 ? 16.884 -18.683 -2.975 1.00 74.68 58 THR D C 1
ATOM 2870 O O . THR C 2 38 ? 17.802 -18.056 -2.440 1.00 79.69 58 THR D O 1
ATOM 2874 N N . CYS C 2 39 ? 16.738 -20.003 -2.878 1.00 73.62 59 CYS D N 1
ATOM 2875 C CA . CYS C 2 39 ? 17.593 -20.772 -1.946 1.00 73.30 59 CYS D CA 1
ATOM 2876 C C . CYS C 2 39 ? 19.088 -20.708 -2.298 1.00 70.17 59 CYS D C 1
ATOM 2877 O O . CYS C 2 39 ? 19.471 -20.677 -3.516 1.00 62.86 59 CYS D O 1
ATOM 2880 N N . ARG C 2 40 ? 19.909 -20.672 -1.261 1.00 71.77 60 ARG D N 1
ATOM 2881 C CA . ARG C 2 40 ? 21.383 -20.590 -1.395 1.00 70.27 60 ARG D CA 1
ATOM 2882 C C . ARG C 2 40 ? 22.041 -21.544 -0.407 1.00 67.82 60 ARG D C 1
ATOM 2883 O O . ARG C 2 40 ? 21.365 -22.048 0.476 1.00 63.40 60 ARG D O 1
ATOM 2891 N N . MET C 2 41 ? 23.340 -21.762 -0.555 1.00 67.84 61 MET D N 1
ATOM 2892 C CA . MET C 2 41 ? 24.048 -22.906 0.076 1.00 66.57 61 MET D CA 1
ATOM 2893 C C . MET C 2 41 ? 24.910 -22.484 1.260 1.00 64.56 61 MET D C 1
ATOM 2894 O O . MET C 2 41 ? 25.028 -23.206 2.268 1.00 66.29 61 MET D O 1
ATOM 2899 N N . VAL C 2 42 ? 25.662 -21.390 1.044 1.00 63.63 62 VAL D N 1
ATOM 2900 C CA . VAL C 2 42 ? 26.664 -20.897 2.022 1.00 64.43 62 VAL D CA 1
ATOM 2901 C C . VAL C 2 42 ? 26.682 -19.387 2.073 1.00 63.25 62 VAL D C 1
ATOM 2902 O O . VAL C 2 42 ? 26.554 -18.754 1.079 1.00 64.49 62 VAL D O 1
ATOM 2906 N N . THR C 2 43 ? 27.030 -18.857 3.230 1.00 63.41 63 THR D N 1
ATOM 2907 C CA . THR C 2 43 ? 27.271 -17.388 3.399 1.00 66.28 63 THR D CA 1
ATOM 2908 C C . THR C 2 43 ? 28.552 -16.969 2.697 1.00 73.25 63 THR D C 1
ATOM 2909 O O . THR C 2 43 ? 29.568 -17.673 2.862 1.00 79.29 63 THR D O 1
ATOM 2913 N N . SER C 2 44 ? 28.499 -15.818 2.026 1.00 78.92 64 SER D N 1
ATOM 2914 C CA . SER C 2 44 ? 29.675 -15.155 1.430 1.00 82.69 64 SER D CA 1
ATOM 2915 C C . SER C 2 44 ? 30.757 -14.991 2.490 1.00 85.54 64 SER D C 1
ATOM 2916 O O . SER C 2 44 ? 30.449 -15.021 3.717 1.00 78.45 64 SER D O 1
ATOM 2919 N N . GLU C 2 45 ? 32.000 -14.899 2.019 1.00 92.09 65 GLU D N 1
ATOM 2920 C CA . GLU C 2 45 ? 33.199 -14.884 2.894 1.00 88.16 65 GLU D CA 1
ATOM 2921 C C . GLU C 2 45 ? 33.052 -13.835 4.000 1.00 84.06 65 GLU D C 1
ATOM 2922 O O . GLU C 2 45 ? 33.330 -14.143 5.186 1.00 79.56 65 GLU D O 1
ATOM 2924 N N . SER C 2 46 ? 32.575 -12.660 3.601 1.00 80.58 66 SER D N 1
ATOM 2925 C CA . SER C 2 46 ? 32.613 -11.414 4.397 1.00 79.13 66 SER D CA 1
ATOM 2926 C C . SER C 2 46 ? 31.547 -11.383 5.476 1.00 76.07 66 SER D C 1
ATOM 2927 O O . SER C 2 46 ? 31.636 -10.570 6.437 1.00 72.15 66 SER D O 1
ATOM 2930 N N . LYS C 2 47 ? 30.570 -12.286 5.377 1.00 75.66 67 LYS D N 1
ATOM 2931 C CA . LYS C 2 47 ? 29.503 -12.336 6.400 1.00 71.61 67 LYS D CA 1
ATOM 2932 C C . LYS C 2 47 ? 29.435 -13.733 7.008 1.00 66.68 67 LYS D C 1
ATOM 2933 O O . LYS C 2 47 ? 29.614 -14.764 6.329 1.00 68.97 67 LYS D O 1
ATOM 2935 N N . ASN C 2 48 ? 29.037 -13.745 8.256 1.00 61.94 68 ASN D N 1
ATOM 2936 C CA . ASN C 2 48 ? 28.667 -14.924 9.068 1.00 62.84 68 ASN D CA 1
ATOM 2937 C C . ASN C 2 48 ? 27.367 -14.651 9.822 1.00 62.43 68 ASN D C 1
ATOM 2938 O O . ASN C 2 48 ? 27.128 -13.497 10.147 1.00 65.06 68 ASN D O 1
ATOM 2943 N N . VAL C 2 49 ? 26.690 -15.712 10.240 1.00 61.09 69 VAL D N 1
ATOM 2944 C CA . VAL C 2 49 ? 25.488 -15.568 11.085 1.00 61.90 69 VAL D CA 1
ATOM 2945 C C . VAL C 2 49 ? 25.821 -15.770 12.566 1.00 64.09 69 VAL D C 1
ATOM 2946 O O . VAL C 2 49 ? 26.714 -16.537 12.919 1.00 65.41 69 VAL D O 1
ATOM 2950 N N . LYS C 2 50 ? 25.106 -15.068 13.421 1.00 67.86 70 LYS D N 1
ATOM 2951 C CA . LYS C 2 50 ? 25.231 -15.280 14.865 1.00 69.02 70 LYS D CA 1
ATOM 2952 C C . LYS C 2 50 ? 23.868 -15.643 15.411 1.00 67.92 70 LYS D C 1
ATOM 2953 O O . LYS C 2 50 ? 22.930 -14.868 15.198 1.00 64.92 70 LYS D O 1
ATOM 2959 N N . LEU C 2 51 ? 23.810 -16.744 16.151 1.00 69.93 71 LEU D N 1
ATOM 2960 C CA . LEU C 2 51 ? 22.550 -17.254 16.718 1.00 74.33 71 LEU D CA 1
ATOM 2961 C C . LEU C 2 51 ? 22.631 -17.169 18.241 1.00 75.39 71 LEU D C 1
ATOM 2962 O O . LEU C 2 51 ? 23.596 -17.667 18.829 1.00 70.65 71 LEU D O 1
ATOM 2967 N N . THR C 2 52 ? 21.618 -16.578 18.859 1.00 77.80 72 THR D N 1
ATOM 2968 C CA . THR C 2 52 ? 21.545 -16.451 20.322 1.00 83.58 72 THR D CA 1
ATOM 2969 C C . THR C 2 52 ? 20.257 -17.079 20.813 1.00 90.73 72 THR D C 1
ATOM 2970 O O . THR C 2 52 ? 19.161 -16.537 20.547 1.00 102.45 72 THR D O 1
ATOM 2974 N N . VAL C 2 53 ? 20.396 -18.152 21.580 1.00 93.27 73 VAL D N 1
ATOM 2975 C CA . VAL C 2 53 ? 19.264 -18.756 22.331 1.00 93.98 73 VAL D CA 1
ATOM 2976 C C . VAL C 2 53 ? 19.486 -18.504 23.802 1.00 98.91 73 VAL D C 1
ATOM 2977 O O . VAL C 2 53 ? 20.521 -18.925 24.319 1.00 99.44 73 VAL D O 1
ATOM 2981 N N . SER C 2 54 ? 18.485 -17.934 24.471 1.00 105.50 74 SER D N 1
ATOM 2982 C CA . SER C 2 54 ? 18.657 -17.395 25.832 1.00 109.65 74 SER D CA 1
ATOM 2983 C C . SER C 2 54 ? 17.545 -17.933 26.722 1.00 112.75 74 SER D C 1
ATOM 2984 O O . SER C 2 54 ? 16.437 -18.220 26.203 1.00 110.39 74 SER D O 1
ATOM 2987 N N . ASN C 2 55 ? 17.850 -18.081 28.008 1.00 117.93 75 ASN D N 1
ATOM 2988 C CA . ASN C 2 55 ? 16.862 -18.510 29.025 1.00 121.90 75 ASN D CA 1
ATOM 2989 C C . ASN C 2 55 ? 15.585 -17.668 28.833 1.00 124.29 75 ASN D C 1
ATOM 2990 O O . ASN C 2 55 ? 14.496 -18.231 29.035 1.00 122.11 75 ASN D O 1
ATOM 2995 N N . ASP C 2 56 ? 15.727 -16.389 28.438 1.00 127.50 76 ASP D N 1
ATOM 2996 C CA . ASP C 2 56 ? 14.641 -15.477 27.969 1.00 126.74 76 ASP D CA 1
ATOM 2997 C C . ASP C 2 56 ? 14.421 -15.694 26.483 1.00 126.17 76 ASP D C 1
ATOM 2998 O O . ASP C 2 56 ? 15.243 -15.194 25.675 1.00 127.15 76 ASP D O 1
ATOM 3000 N N . SER C 2 57 ? 13.367 -16.452 26.200 1.00 125.31 77 SER D N 1
ATOM 3001 C CA . SER C 2 57 ? 12.868 -16.762 24.855 1.00 124.88 77 SER D CA 1
ATOM 3002 C C . SER C 2 57 ? 12.410 -15.505 24.142 1.00 122.74 77 SER D C 1
ATOM 3003 O O . SER C 2 57 ? 12.254 -15.597 22.934 1.00 124.93 77 SER D O 1
ATOM 3006 N N . ALA C 2 58 ? 12.161 -14.430 24.888 1.00 115.35 78 ALA D N 1
ATOM 3007 C CA . ALA C 2 58 ? 11.969 -13.073 24.351 1.00 112.28 78 ALA D CA 1
ATOM 3008 C C . ALA C 2 58 ? 13.152 -12.563 23.536 1.00 109.45 78 ALA D C 1
ATOM 3009 O O . ALA C 2 58 ? 12.931 -11.846 22.534 1.00 111.79 78 ALA D O 1
ATOM 3011 N N . GLN C 2 59 ? 14.366 -12.838 23.984 1.00 104.93 79 GLN D N 1
ATOM 3012 C CA . GLN C 2 59 ? 15.546 -12.250 23.333 1.00 101.45 79 GLN D CA 1
ATOM 3013 C C . GLN C 2 59 ? 16.360 -13.312 22.639 1.00 97.37 79 GLN D C 1
ATOM 3014 O O . GLN C 2 59 ? 17.586 -13.199 22.662 1.00 96.56 79 GLN D O 1
ATOM 3016 N N . ASN C 2 60 ? 15.689 -14.234 21.968 1.00 91.72 80 ASN D N 1
ATOM 3017 C CA . ASN C 2 60 ? 16.372 -15.065 20.961 1.00 87.07 80 ASN D CA 1
ATOM 3018 C C . ASN C 2 60 ? 16.639 -14.166 19.775 1.00 82.89 80 ASN D C 1
ATOM 3019 O O . ASN C 2 60 ? 15.848 -13.284 19.529 1.00 81.80 80 ASN D O 1
ATOM 3024 N N . SER C 2 61 ? 17.725 -14.365 19.077 1.00 78.71 81 SER D N 1
ATOM 3025 C CA . SER C 2 61 ? 17.987 -13.469 17.932 1.00 77.48 81 SER D CA 1
ATOM 3026 C C . SER C 2 61 ? 18.763 -14.172 16.835 1.00 77.05 81 SER D C 1
ATOM 3027 O O . SER C 2 61 ? 19.639 -14.986 17.115 1.00 80.42 81 SER D O 1
ATOM 3030 N N . VAL C 2 62 ? 18.484 -13.848 15.585 1.00 71.44 82 VAL D N 1
ATOM 3031 C CA . VAL C 2 62 ? 19.324 -14.322 14.488 1.00 67.75 82 VAL D CA 1
ATOM 3032 C C . VAL C 2 62 ? 19.845 -13.083 13.791 1.00 66.15 82 VAL D C 1
ATOM 3033 O O . VAL C 2 62 ? 19.074 -12.165 13.403 1.00 65.11 82 VAL D O 1
ATOM 3037 N N . ILE C 2 63 ? 21.165 -12.979 13.731 1.00 64.20 83 ILE D N 1
ATOM 3038 C CA . ILE C 2 63 ? 21.721 -11.728 13.195 1.00 63.75 83 ILE D CA 1
ATOM 3039 C C . ILE C 2 63 ? 22.842 -12.075 12.273 1.00 65.07 83 ILE D C 1
ATOM 3040 O O . ILE C 2 63 ? 23.499 -13.035 12.435 1.00 63.12 83 ILE D O 1
ATOM 3045 N N . ILE C 2 64 ? 23.021 -11.243 11.268 1.00 69.44 84 ILE D N 1
ATOM 3046 C CA . ILE C 2 64 ? 24.179 -11.365 10.328 1.00 70.06 84 ILE D CA 1
ATOM 3047 C C . ILE C 2 64 ? 25.239 -10.326 10.699 1.00 72.91 84 ILE D C 1
ATOM 3048 O O . ILE C 2 64 ? 24.880 -9.151 10.938 1.00 80.93 84 ILE D O 1
ATOM 3053 N N . VAL C 2 65 ? 26.473 -10.813 10.730 1.00 69.74 85 VAL D N 1
ATOM 3054 C CA . VAL C 2 65 ? 27.652 -10.239 11.415 1.00 64.73 85 VAL D CA 1
ATOM 3055 C C . VAL C 2 65 ? 28.777 -10.026 10.406 1.00 66.63 85 VAL D C 1
ATOM 3056 O O . VAL C 2 65 ? 28.906 -10.795 9.387 1.00 68.39 85 VAL D O 1
ATOM 3060 N N . ASP C 2 66 ? 29.480 -8.946 10.690 1.00 69.61 86 ASP D N 1
ATOM 3061 C CA . ASP C 2 66 ? 30.758 -8.459 10.149 1.00 71.38 86 ASP D CA 1
ATOM 3062 C C . ASP C 2 66 ? 31.861 -9.379 10.638 1.00 74.06 86 ASP D C 1
ATOM 3063 O O . ASP C 2 66 ? 31.738 -9.859 11.745 1.00 80.95 86 ASP D O 1
ATOM 3068 N N . LYS C 2 67 ? 32.931 -9.547 9.877 1.00 76.38 87 LYS D N 1
ATOM 3069 C CA . LYS C 2 67 ? 34.139 -10.269 10.325 1.00 76.47 87 LYS D CA 1
ATOM 3070 C C . LYS C 2 67 ? 34.565 -9.797 11.718 1.00 76.39 87 LYS D C 1
ATOM 3071 O O . LYS C 2 67 ? 35.201 -10.556 12.491 1.00 78.46 87 LYS D O 1
ATOM 3077 N N . ASN C 2 68 ? 34.212 -8.561 12.022 1.00 72.59 88 ASN D N 1
ATOM 3078 C CA . ASN C 2 68 ? 34.461 -7.944 13.322 1.00 70.52 88 ASN D CA 1
ATOM 3079 C C . ASN C 2 68 ? 33.485 -8.310 14.420 1.00 70.73 88 ASN D C 1
ATOM 3080 O O . ASN C 2 68 ? 33.723 -7.827 15.559 1.00 74.54 88 ASN D O 1
ATOM 3085 N N . GLY C 2 69 ? 32.540 -9.190 14.124 1.00 68.30 89 GLY D N 1
ATOM 3086 C CA . GLY C 2 69 ? 31.470 -9.516 15.074 1.00 67.89 89 GLY D CA 1
ATOM 3087 C C . GLY C 2 69 ? 30.391 -8.456 15.168 1.00 67.00 89 GLY D C 1
ATOM 3088 O O . GLY C 2 69 ? 29.483 -8.620 15.969 1.00 68.29 89 GLY D O 1
ATOM 3089 N N . ARG C 2 70 ? 30.609 -7.362 14.452 1.00 65.41 90 ARG D N 1
ATOM 3090 C CA . ARG C 2 70 ? 29.643 -6.261 14.351 1.00 68.02 90 ARG D CA 1
ATOM 3091 C C . ARG C 2 70 ? 28.440 -6.673 13.525 1.00 68.98 90 ARG D C 1
ATOM 3092 O O . ARG C 2 70 ? 28.547 -7.706 12.774 1.00 73.58 90 ARG D O 1
ATOM 3100 N N . LEU C 2 71 ? 27.355 -5.946 13.769 1.00 68.15 91 LEU D N 1
ATOM 3101 C CA . LEU C 2 71 ? 25.982 -6.307 13.339 1.00 65.15 91 LEU D CA 1
ATOM 3102 C C . LEU C 2 71 ? 25.809 -5.765 11.938 1.00 63.22 91 LEU D C 1
ATOM 3103 O O . LEU C 2 71 ? 26.133 -4.618 11.711 1.00 64.62 91 LEU D O 1
ATOM 3108 N N . VAL C 2 72 ? 25.180 -6.521 11.065 1.00 62.13 92 VAL D N 1
ATOM 3109 C CA . VAL C 2 72 ? 24.887 -6.019 9.714 1.00 63.77 92 VAL D CA 1
ATOM 3110 C C . VAL C 2 72 ? 23.382 -6.049 9.548 1.00 67.55 92 VAL D C 1
ATOM 3111 O O . VAL C 2 72 ? 22.804 -5.072 9.059 1.00 72.85 92 VAL D O 1
ATOM 3115 N N . TYR C 2 73 ? 22.753 -7.162 9.869 1.00 68.37 93 TYR D N 1
ATOM 3116 C CA . TYR C 2 73 ? 21.316 -7.336 9.601 1.00 69.73 93 TYR D CA 1
ATOM 3117 C C . TYR C 2 73 ? 20.718 -8.047 10.805 1.00 66.31 93 TYR D C 1
ATOM 3118 O O . TYR C 2 73 ? 21.168 -9.102 11.260 1.00 65.11 93 TYR D O 1
ATOM 3127 N N . LEU C 2 74 ? 19.678 -7.478 11.370 1.00 64.58 94 LEU D N 1
ATOM 3128 C CA . LEU C 2 74 ? 18.760 -8.257 12.254 1.00 67.38 94 LEU D CA 1
ATOM 3129 C C . LEU C 2 74 ? 17.842 -9.107 11.396 1.00 69.54 94 LEU D C 1
ATOM 3130 O O . LEU C 2 74 ? 17.176 -8.543 10.522 1.00 69.07 94 LEU D O 1
ATOM 3135 N N . VAL C 2 75 ? 17.848 -10.413 11.614 1.00 71.69 95 VAL D N 1
ATOM 3136 C CA . VAL C 2 75 ? 17.075 -11.334 10.748 1.00 71.42 95 VAL D CA 1
ATOM 3137 C C . VAL C 2 75 ? 15.795 -11.755 11.442 1.00 73.87 95 VAL D C 1
ATOM 3138 O O . VAL C 2 75 ? 14.765 -11.871 10.765 1.00 78.06 95 VAL D O 1
ATOM 3142 N N . GLU C 2 76 ? 15.845 -12.000 12.759 1.00 76.23 96 GLU D N 1
ATOM 3143 C CA . GLU C 2 76 ? 14.573 -12.278 13.446 1.00 78.93 96 GLU D CA 1
ATOM 3144 C C . GLU C 2 76 ? 14.752 -12.310 14.942 1.00 81.01 96 GLU D C 1
ATOM 3145 O O . GLU C 2 76 ? 15.918 -12.469 15.420 1.00 82.65 96 GLU D O 1
ATOM 3151 N N . ASN C 2 77 ? 13.652 -12.248 15.645 1.00 82.19 97 ASN D N 1
ATOM 3152 C CA . ASN C 2 77 ? 13.682 -12.587 17.089 1.00 84.54 97 ASN D CA 1
ATOM 3153 C C . ASN C 2 77 ? 12.759 -13.754 17.379 1.00 86.32 97 ASN D C 1
ATOM 3154 O O . ASN C 2 77 ? 11.654 -13.544 17.858 1.00 88.88 97 ASN D O 1
ATOM 3159 N N . PRO C 2 78 ? 13.172 -15.018 17.139 1.00 87.09 98 PRO D N 1
ATOM 3160 C CA . PRO C 2 78 ? 12.186 -16.116 17.171 1.00 89.73 98 PRO D CA 1
ATOM 3161 C C . PRO C 2 78 ? 11.390 -16.263 18.463 1.00 92.15 98 PRO D C 1
ATOM 3162 O O . PRO C 2 78 ? 12.015 -16.198 19.514 1.00 89.58 98 PRO D O 1
ATOM 3166 N N . GLY C 2 79 ? 10.061 -16.286 18.312 1.00 98.40 99 GLY D N 1
ATOM 3167 C CA . GLY C 2 79 ? 9.157 -16.334 19.457 1.00 107.18 99 GLY D CA 1
ATOM 3168 C C . GLY C 2 79 ? 9.083 -17.728 20.027 1.00 113.60 99 GLY D C 1
ATOM 3169 O O . GLY C 2 79 ? 8.992 -17.887 21.282 1.00 126.83 99 GLY D O 1
ATOM 3170 N N . GLY C 2 80 ? 9.179 -18.710 19.134 1.00 114.43 100 GLY D N 1
ATOM 3171 C CA . GLY C 2 80 ? 9.129 -20.131 19.527 1.00 113.09 100 GLY D CA 1
ATOM 3172 C C . GLY C 2 80 ? 10.446 -20.577 20.085 1.00 110.85 100 GLY D C 1
ATOM 3173 O O . GLY C 2 80 ? 11.465 -19.891 19.872 1.00 100.12 100 GLY D O 1
ATOM 3174 N N . TYR C 2 81 ? 10.440 -21.735 20.744 1.00 117.61 101 TYR D N 1
ATOM 3175 C CA . TYR C 2 81 ? 11.693 -22.424 21.116 1.00 123.67 101 TYR D CA 1
ATOM 3176 C C . TYR C 2 81 ? 11.562 -23.927 20.906 1.00 121.84 101 TYR D C 1
ATOM 3177 O O . TYR C 2 81 ? 10.414 -24.417 20.832 1.00 114.57 101 TYR D O 1
ATOM 3186 N N . VAL C 2 82 ? 12.722 -24.567 20.732 1.00 123.89 102 VAL D N 1
ATOM 3187 C CA . VAL C 2 82 ? 12.915 -26.032 20.772 1.00 124.33 102 VAL D CA 1
ATOM 3188 C C . VAL C 2 82 ? 13.234 -26.392 22.212 1.00 127.40 102 VAL D C 1
ATOM 3189 O O . VAL C 2 82 ? 14.050 -25.691 22.844 1.00 135.75 102 VAL D O 1
ATOM 3193 N N . ALA C 2 83 ? 12.558 -27.428 22.681 1.00 120.51 103 ALA D N 1
ATOM 3194 C CA . ALA C 2 83 ? 12.585 -27.928 24.067 1.00 114.61 103 ALA D CA 1
ATOM 3195 C C . ALA C 2 83 ? 14.022 -28.005 24.603 1.00 106.90 103 ALA D C 1
ATOM 3196 O O . ALA C 2 83 ? 14.825 -28.695 23.958 1.00 96.38 103 ALA D O 1
ATOM 3198 N N . LYS C 2 86 ? 20.057 -26.046 23.857 1.00 83.38 106 LYS D N 1
ATOM 3199 C CA . LYS C 2 86 ? 21.090 -25.472 24.763 1.00 86.17 106 LYS D CA 1
ATOM 3200 C C . LYS C 2 86 ? 21.085 -23.966 24.592 1.00 88.57 106 LYS D C 1
ATOM 3201 O O . LYS C 2 86 ? 21.141 -23.469 23.431 1.00 89.54 106 LYS D O 1
ATOM 3203 N N . ALA C 2 87 ? 21.028 -23.299 25.742 1.00 94.77 107 ALA D N 1
ATOM 3204 C CA . ALA C 2 87 ? 21.107 -21.832 25.849 1.00 93.71 107 ALA D CA 1
ATOM 3205 C C . ALA C 2 87 ? 22.542 -21.422 25.551 1.00 92.39 107 ALA D C 1
ATOM 3206 O O . ALA C 2 87 ? 23.446 -21.728 26.391 1.00 93.97 107 ALA D O 1
ATOM 3208 N N . ALA C 2 88 ? 22.743 -20.799 24.385 1.00 85.26 108 ALA D N 1
ATOM 3209 C CA . ALA C 2 88 ? 24.107 -20.449 23.960 1.00 80.16 108 ALA D CA 1
ATOM 3210 C C . ALA C 2 88 ? 24.118 -19.398 22.873 1.00 79.51 108 ALA D C 1
ATOM 3211 O O . ALA C 2 88 ? 23.083 -19.146 22.257 1.00 84.40 108 ALA D O 1
ATOM 3213 N N . THR C 2 89 ? 25.276 -18.805 22.639 1.00 75.89 109 THR D N 1
ATOM 3214 C CA . THR C 2 89 ? 25.435 -17.846 21.532 1.00 71.78 109 THR D CA 1
ATOM 3215 C C . THR C 2 89 ? 26.570 -18.344 20.676 1.00 70.95 109 THR D C 1
ATOM 3216 O O . THR C 2 89 ? 27.674 -18.559 21.193 1.00 69.76 109 THR D O 1
ATOM 3220 N N . VAL C 2 90 ? 26.308 -18.502 19.390 1.00 71.53 110 VAL D N 1
ATOM 3221 C CA . VAL C 2 90 ? 27.318 -19.056 18.456 1.00 73.13 110 VAL D CA 1
ATOM 3222 C C . VAL C 2 90 ? 27.379 -18.228 17.189 1.00 73.61 110 VAL D C 1
ATOM 3223 O O . VAL C 2 90 ? 26.345 -17.847 16.642 1.00 79.93 110 VAL D O 1
ATOM 3227 N N . THR C 2 91 ? 28.583 -18.065 16.677 1.00 71.57 111 THR D N 1
ATOM 3228 C CA . THR C 2 91 ? 28.859 -17.260 15.471 1.00 70.21 111 THR D CA 1
ATOM 3229 C C . THR C 2 91 ? 29.591 -18.152 14.466 1.00 68.60 111 THR D C 1
ATOM 3230 O O . THR C 2 91 ? 30.654 -18.759 14.790 1.00 68.23 111 THR D O 1
ATOM 3234 N N . GLY C 2 92 ? 29.076 -18.210 13.261 1.00 67.40 112 GLY D N 1
ATOM 3235 C CA . GLY C 2 92 ? 29.774 -18.900 12.180 1.00 66.37 112 GLY D CA 1
ATOM 3236 C C . GLY C 2 92 ? 29.139 -18.696 10.829 1.00 64.34 112 GLY D C 1
ATOM 3237 O O . GLY C 2 92 ? 28.066 -18.104 10.722 1.00 63.20 112 GLY D O 1
ATOM 3238 N N . LYS C 2 93 ? 29.763 -19.325 9.840 1.00 63.83 113 LYS D N 1
ATOM 3239 C CA . LYS C 2 93 ? 29.230 -19.649 8.505 1.00 64.67 113 LYS D CA 1
ATOM 3240 C C . LYS C 2 93 ? 27.893 -20.383 8.609 1.00 63.87 113 LYS D C 1
ATOM 3241 O O . LYS C 2 93 ? 27.715 -21.211 9.516 1.00 66.48 113 LYS D O 1
ATOM 3247 N N . LEU C 2 94 ? 26.998 -20.134 7.661 1.00 62.83 114 LEU D N 1
ATOM 3248 C CA . LEU C 2 94 ? 25.719 -20.869 7.609 1.00 62.63 114 LEU D CA 1
ATOM 3249 C C . LEU C 2 94 ? 25.706 -21.743 6.373 1.00 62.75 114 LEU D C 1
ATOM 3250 O O . LEU C 2 94 ? 25.933 -21.224 5.272 1.00 62.28 114 LEU D O 1
ATOM 3255 N N . VAL C 2 95 ? 25.360 -23.019 6.565 1.00 61.56 115 VAL D N 1
ATOM 3256 C CA . VAL C 2 95 ? 25.406 -24.033 5.499 1.00 59.41 115 VAL D CA 1
ATOM 3257 C C . VAL C 2 95 ? 24.073 -24.747 5.416 1.00 58.32 115 VAL D C 1
ATOM 3258 O O . VAL C 2 95 ? 23.579 -25.281 6.444 1.00 58.67 115 VAL D O 1
ATOM 3262 N N . HIS C 2 96 ? 23.542 -24.808 4.199 1.00 58.77 116 HIS D N 1
ATOM 3263 C CA . HIS C 2 96 ? 22.259 -25.485 3.974 1.00 59.28 116 HIS D CA 1
ATOM 3264 C C . HIS C 2 96 ? 22.542 -26.955 3.841 1.00 60.02 116 HIS D C 1
ATOM 3265 O O . HIS C 2 96 ? 23.492 -27.315 3.152 1.00 58.84 116 HIS D O 1
ATOM 3272 N N . ALA C 2 97 ? 21.682 -27.772 4.441 1.00 60.72 117 ALA D N 1
ATOM 3273 C CA . ALA C 2 97 ? 21.828 -29.231 4.411 1.00 60.61 117 ALA D CA 1
ATOM 3274 C C . ALA C 2 97 ? 20.492 -29.854 4.111 1.00 61.00 117 ALA D C 1
ATOM 3275 O O . ALA C 2 97 ? 20.227 -30.960 4.583 1.00 58.75 117 ALA D O 1
ATOM 3277 N N . ASN C 2 98 ? 19.634 -29.135 3.407 1.00 63.45 118 ASN D N 1
ATOM 3278 C CA . ASN C 2 98 ? 18.321 -29.663 3.014 1.00 64.39 118 ASN D CA 1
ATOM 3279 C C . ASN C 2 98 ? 17.552 -30.180 4.231 1.00 66.82 118 ASN D C 1
ATOM 3280 O O . ASN C 2 98 ? 17.220 -29.378 5.122 1.00 69.20 118 ASN D O 1
ATOM 3285 N N . PHE C 2 99 ? 17.272 -31.482 4.264 1.00 67.66 119 PHE D N 1
ATOM 3286 C CA . PHE C 2 99 ? 16.490 -32.083 5.346 1.00 68.51 119 PHE D CA 1
ATOM 3287 C C . PHE C 2 99 ? 17.377 -32.518 6.503 1.00 67.23 119 PHE D C 1
ATOM 3288 O O . PHE C 2 99 ? 16.859 -33.007 7.522 1.00 68.05 119 PHE D O 1
ATOM 3296 N N . GLY C 2 100 ? 18.682 -32.361 6.346 1.00 66.20 120 GLY D N 1
ATOM 3297 C CA . GLY C 2 100 ? 19.639 -32.787 7.371 1.00 67.13 120 GLY D CA 1
ATOM 3298 C C . GLY C 2 100 ? 19.619 -34.271 7.577 1.00 67.77 120 GLY D C 1
ATOM 3299 O O . GLY C 2 100 ? 20.035 -34.728 8.679 1.00 73.19 120 GLY D O 1
ATOM 3300 N N . THR C 2 101 ? 19.250 -35.021 6.540 1.00 65.24 121 THR D N 1
ATOM 3301 C CA . THR C 2 101 ? 19.407 -36.488 6.547 1.00 66.06 121 THR D CA 1
ATOM 3302 C C . THR C 2 101 ? 20.890 -36.814 6.506 1.00 67.75 121 THR D C 1
ATOM 3303 O O . THR C 2 101 ? 21.681 -36.024 5.916 1.00 64.82 121 THR D O 1
ATOM 3307 N N . LYS C 2 102 ? 21.255 -37.969 7.064 1.00 71.92 122 LYS D N 1
ATOM 3308 C CA . LYS C 2 102 ? 22.648 -38.438 6.960 1.00 74.43 122 LYS D CA 1
ATOM 3309 C C . LYS C 2 102 ? 23.097 -38.431 5.515 1.00 74.71 122 LYS D C 1
ATOM 3310 O O . LYS C 2 102 ? 24.231 -37.990 5.254 1.00 70.31 122 LYS D O 1
ATOM 3316 N N . LYS C 2 103 ? 22.216 -38.866 4.613 1.00 78.23 123 LYS D N 1
ATOM 3317 C CA . LYS C 2 103 ? 22.425 -38.879 3.152 1.00 81.93 123 LYS D CA 1
ATOM 3318 C C . LYS C 2 103 ? 22.668 -37.481 2.591 1.00 84.89 123 LYS D C 1
ATOM 3319 O O . LYS C 2 103 ? 23.734 -37.229 1.901 1.00 88.98 123 LYS D O 1
ATOM 3321 N N . ASP C 2 104 ? 21.816 -36.546 2.961 1.00 84.51 124 ASP D N 1
ATOM 3322 C CA . ASP C 2 104 ? 21.917 -35.138 2.490 1.00 80.77 124 ASP D CA 1
ATOM 3323 C C . ASP C 2 104 ? 23.292 -34.597 2.889 1.00 78.56 124 ASP D C 1
ATOM 3324 O O . ASP C 2 104 ? 23.965 -33.828 2.164 1.00 75.31 124 ASP D O 1
ATOM 3329 N N . PHE C 2 105 ? 23.645 -34.944 4.111 1.00 78.63 125 PHE D N 1
ATOM 3330 C CA . PHE C 2 105 ? 24.949 -34.564 4.698 1.00 79.18 125 PHE D CA 1
ATOM 3331 C C . PHE C 2 105 ? 26.137 -35.150 3.956 1.00 84.65 125 PHE D C 1
ATOM 3332 O O . PHE C 2 105 ? 27.081 -34.384 3.673 1.00 86.23 125 PHE D O 1
ATOM 3340 N N . GLU C 2 106 ? 26.121 -36.431 3.651 1.00 88.04 126 GLU D N 1
ATOM 3341 C CA . GLU C 2 106 ? 27.255 -37.084 2.967 1.00 88.82 126 GLU D CA 1
ATOM 3342 C C . GLU C 2 106 ? 27.455 -36.634 1.529 1.00 89.25 126 GLU D C 1
ATOM 3343 O O . GLU C 2 106 ? 28.568 -36.825 0.984 1.00 89.83 126 GLU D O 1
ATOM 3345 N N . ASP C 2 107 ? 26.368 -36.153 0.933 1.00 87.54 127 ASP D N 1
ATOM 3346 C CA . ASP C 2 107 ? 26.423 -35.631 -0.456 1.00 85.19 127 ASP D CA 1
ATOM 3347 C C . ASP C 2 107 ? 26.940 -34.183 -0.457 1.00 83.64 127 ASP D C 1
ATOM 3348 O O . ASP C 2 107 ? 27.177 -33.635 -1.538 1.00 86.02 127 ASP D O 1
ATOM 3350 N N . LEU C 2 108 ? 27.168 -33.590 0.703 1.00 81.65 128 LEU D N 1
ATOM 3351 C CA . LEU C 2 108 ? 27.189 -32.098 0.792 1.00 81.31 128 LEU D CA 1
ATOM 3352 C C . LEU C 2 108 ? 28.586 -31.600 0.442 1.00 80.84 128 LEU D C 1
ATOM 3353 O O . LEU C 2 108 ? 29.562 -32.050 1.054 1.00 78.45 128 LEU D O 1
ATOM 3358 N N . TYR C 2 109 ? 28.633 -30.719 -0.557 1.00 84.65 129 TYR D N 1
ATOM 3359 C CA . TYR C 2 109 ? 29.844 -30.080 -1.125 1.00 88.54 129 TYR D CA 1
ATOM 3360 C C . TYR C 2 109 ? 30.603 -29.397 0.015 1.00 86.85 129 TYR D C 1
ATOM 3361 O O . TYR C 2 109 ? 31.718 -29.825 0.307 1.00 89.99 129 TYR D O 1
ATOM 3370 N N . THR C 2 110 ? 29.981 -28.431 0.691 1.00 85.41 130 THR D N 1
ATOM 3371 C CA . THR C 2 110 ? 30.618 -27.589 1.738 1.00 87.25 130 THR D CA 1
ATOM 3372 C C . THR C 2 110 ? 30.609 -28.313 3.076 1.00 90.77 130 THR D C 1
ATOM 3373 O O . THR C 2 110 ? 29.550 -28.727 3.548 1.00 90.09 130 THR D O 1
ATOM 3377 N N . PRO C 2 111 ? 31.777 -28.451 3.746 1.00 94.99 131 PRO D N 1
ATOM 3378 C CA . PRO C 2 111 ? 31.837 -29.176 5.017 1.00 93.84 131 PRO D CA 1
ATOM 3379 C C . PRO C 2 111 ? 31.207 -28.409 6.199 1.00 91.32 131 PRO D C 1
ATOM 3380 O O . PRO C 2 111 ? 31.315 -27.189 6.310 1.00 91.59 131 PRO D O 1
ATOM 3384 N N . VAL C 2 112 ? 30.524 -29.167 7.043 1.00 87.82 132 VAL D N 1
ATOM 3385 C CA . VAL C 2 112 ? 29.701 -28.612 8.155 1.00 84.10 132 VAL D CA 1
ATOM 3386 C C . VAL C 2 112 ? 30.582 -28.189 9.320 1.00 86.54 132 VAL D C 1
ATOM 3387 O O . VAL C 2 112 ? 30.124 -27.356 10.120 1.00 85.95 132 VAL D O 1
ATOM 3391 N N . ASN C 2 113 ? 31.803 -28.715 9.430 1.00 87.55 133 ASN D N 1
ATOM 3392 C CA . ASN C 2 113 ? 32.539 -28.594 10.716 1.00 84.47 133 ASN D CA 1
ATOM 3393 C C . ASN C 2 113 ? 32.667 -27.114 11.110 1.00 81.59 133 ASN D C 1
ATOM 3394 O O . ASN C 2 113 ? 32.849 -26.228 10.258 1.00 83.74 133 ASN D O 1
ATOM 3399 N N . GLY C 2 114 ? 32.423 -26.821 12.379 1.00 77.33 134 GLY D N 1
ATOM 3400 C CA . GLY C 2 114 ? 32.518 -25.441 12.887 1.00 73.77 134 GLY D CA 1
ATOM 3401 C C . GLY C 2 114 ? 31.502 -24.462 12.360 1.00 70.39 134 GLY D C 1
ATOM 3402 O O . GLY C 2 114 ? 31.575 -23.278 12.702 1.00 66.24 134 GLY D O 1
ATOM 3403 N N . SER C 2 115 ? 30.550 -24.922 11.559 1.00 68.84 135 SER D N 1
ATOM 3404 C CA . SER C 2 115 ? 29.557 -24.009 10.947 1.00 63.45 135 SER D CA 1
ATOM 3405 C C . SER C 2 115 ? 28.182 -24.207 11.550 1.00 58.63 135 SER D C 1
ATOM 3406 O O . SER C 2 115 ? 27.862 -25.260 12.098 1.00 57.96 135 SER D O 1
ATOM 3409 N N . ILE C 2 116 ? 27.379 -23.176 11.444 1.00 56.76 136 ILE D N 1
ATOM 3410 C CA . ILE C 2 116 ? 25.938 -23.279 11.735 1.00 55.71 136 ILE D CA 1
ATOM 3411 C C . ILE C 2 116 ? 25.299 -23.897 10.513 1.00 55.06 136 ILE D C 1
ATOM 3412 O O . ILE C 2 116 ? 25.709 -23.612 9.381 1.00 54.58 136 ILE D O 1
ATOM 3417 N N . VAL C 2 117 ? 24.308 -24.728 10.766 1.00 55.28 137 VAL D N 1
ATOM 3418 C CA . VAL C 2 117 ? 23.611 -25.493 9.703 1.00 55.40 137 VAL D CA 1
ATOM 3419 C C . VAL C 2 117 ? 22.190 -24.989 9.603 1.00 57.17 137 VAL D C 1
ATOM 3420 O O . VAL C 2 117 ? 21.555 -24.790 10.654 1.00 54.72 137 VAL D O 1
ATOM 3424 N N . ILE C 2 118 ? 21.675 -24.880 8.397 1.00 60.61 138 ILE D N 1
ATOM 3425 C CA . ILE C 2 118 ? 20.235 -24.598 8.239 1.00 61.06 138 ILE D CA 1
ATOM 3426 C C . ILE C 2 118 ? 19.604 -25.750 7.483 1.00 62.12 138 ILE D C 1
ATOM 3427 O O . ILE C 2 118 ? 20.112 -26.130 6.413 1.00 60.20 138 ILE D O 1
ATOM 3432 N N . VAL C 2 119 ? 18.470 -26.216 7.990 1.00 64.23 139 VAL D N 1
ATOM 3433 C CA . VAL C 2 119 ? 17.728 -27.343 7.374 1.00 63.83 139 VAL D CA 1
ATOM 3434 C C . VAL C 2 119 ? 16.235 -27.038 7.279 1.00 64.12 139 VAL D C 1
ATOM 3435 O O . VAL C 2 119 ? 15.659 -26.344 8.117 1.00 60.26 139 VAL D O 1
ATOM 3439 N N . ARG C 2 120 ? 15.596 -27.679 6.323 1.00 70.54 140 ARG D N 1
ATOM 3440 C CA . ARG C 2 120 ? 14.128 -27.729 6.225 1.00 73.97 140 ARG D CA 1
ATOM 3441 C C . ARG C 2 120 ? 13.549 -28.746 7.203 1.00 75.82 140 ARG D C 1
ATOM 3442 O O . ARG C 2 120 ? 14.032 -29.854 7.265 1.00 77.01 140 ARG D O 1
ATOM 3450 N N . ALA C 2 121 ? 12.465 -28.432 7.878 1.00 78.12 141 ALA D N 1
ATOM 3451 C CA . ALA C 2 121 ? 11.661 -29.460 8.566 1.00 78.98 141 ALA D CA 1
ATOM 3452 C C . ALA C 2 121 ? 11.140 -30.496 7.554 1.00 79.95 141 ALA D C 1
ATOM 3453 O O . ALA C 2 121 ? 10.790 -30.086 6.443 1.00 83.25 141 ALA D O 1
ATOM 3455 N N . GLY C 2 122 ? 11.047 -31.789 7.875 1.00 77.80 142 GLY D N 1
ATOM 3456 C CA . GLY C 2 122 ? 10.943 -32.734 6.744 1.00 78.65 142 GLY D CA 1
ATOM 3457 C C . GLY C 2 122 ? 11.035 -34.178 7.128 1.00 79.77 142 GLY D C 1
ATOM 3458 O O . GLY C 2 122 ? 10.423 -34.491 8.116 1.00 91.36 142 GLY D O 1
ATOM 3459 N N . LYS C 2 123 ? 11.730 -34.976 6.306 1.00 75.04 143 LYS D N 1
ATOM 3460 C CA . LYS C 2 123 ? 11.692 -36.451 6.300 1.00 73.22 143 LYS D CA 1
ATOM 3461 C C . LYS C 2 123 ? 11.855 -36.999 7.705 1.00 69.55 143 LYS D C 1
ATOM 3462 O O . LYS C 2 123 ? 11.043 -37.809 8.129 1.00 70.86 143 LYS D O 1
ATOM 3468 N N . ILE C 2 124 ? 12.861 -36.510 8.419 1.00 65.27 144 ILE D N 1
ATOM 3469 C CA . ILE C 2 124 ? 13.230 -37.016 9.752 1.00 63.31 144 ILE D CA 1
ATOM 3470 C C . ILE C 2 124 ? 12.885 -36.015 10.859 1.00 66.10 144 ILE D C 1
ATOM 3471 O O . ILE C 2 124 ? 12.582 -34.821 10.626 1.00 67.03 144 ILE D O 1
ATOM 3476 N N . THR C 2 125 ? 12.953 -36.512 12.068 1.00 70.03 145 THR D N 1
ATOM 3477 C CA . THR C 2 125 ? 12.666 -35.726 13.286 1.00 72.94 145 THR D CA 1
ATOM 3478 C C . THR C 2 125 ? 13.680 -34.610 13.447 1.00 73.42 145 THR D C 1
ATOM 3479 O O . THR C 2 125 ? 14.789 -34.747 12.981 1.00 70.89 145 THR D O 1
ATOM 3483 N N . PHE C 2 126 ? 13.303 -33.588 14.191 1.00 75.95 146 PHE D N 1
ATOM 3484 C CA . PHE C 2 126 ? 14.216 -32.498 14.582 1.00 74.53 146 PHE D CA 1
ATOM 3485 C C . PHE C 2 126 ? 15.418 -33.090 15.317 1.00 74.56 146 PHE D C 1
ATOM 3486 O O . PHE C 2 126 ? 16.583 -32.817 15.003 1.00 75.69 146 PHE D O 1
ATOM 3494 N N . ALA C 2 127 ? 15.103 -33.944 16.281 1.00 73.94 147 ALA D N 1
ATOM 3495 C CA . ALA C 2 127 ? 16.089 -34.649 17.127 1.00 73.79 147 ALA D CA 1
ATOM 3496 C C . ALA C 2 127 ? 17.177 -35.299 16.271 1.00 75.86 147 ALA D C 1
ATOM 3497 O O . ALA C 2 127 ? 18.375 -35.236 16.637 1.00 76.74 147 ALA D O 1
ATOM 3499 N N . GLU C 2 128 ? 16.770 -35.940 15.175 1.00 73.02 148 GLU D N 1
ATOM 3500 C CA . GLU C 2 128 ? 17.715 -36.625 14.269 1.00 70.51 148 GLU D CA 1
ATOM 3501 C C . GLU C 2 128 ? 18.576 -35.622 13.509 1.00 70.57 148 GLU D C 1
ATOM 3502 O O . GLU C 2 128 ? 19.798 -35.781 13.452 1.00 71.24 148 GLU D O 1
ATOM 3504 N N . LYS C 2 129 ? 17.934 -34.613 12.940 1.00 70.33 149 LYS D N 1
ATOM 3505 C CA . LYS C 2 129 ? 18.629 -33.542 12.194 1.00 67.69 149 LYS D CA 1
ATOM 3506 C C . LYS C 2 129 ? 19.743 -32.967 13.069 1.00 66.50 149 LYS D C 1
ATOM 3507 O O . LYS C 2 129 ? 20.906 -32.879 12.635 1.00 69.83 149 LYS D O 1
ATOM 3513 N N . VAL C 2 130 ? 19.379 -32.588 14.289 1.00 64.19 150 VAL D N 1
ATOM 3514 C CA . VAL C 2 130 ? 20.370 -32.018 15.227 1.00 63.14 150 VAL D CA 1
ATOM 3515 C C . VAL C 2 130 ? 21.511 -33.006 15.483 1.00 63.46 150 VAL D C 1
ATOM 3516 O O . VAL C 2 130 ? 22.682 -32.631 15.390 1.00 61.19 150 VAL D O 1
ATOM 3520 N N . ALA C 2 131 ? 21.165 -34.243 15.796 1.00 65.05 151 ALA D N 1
ATOM 3521 C CA . ALA C 2 131 ? 22.176 -35.290 16.040 1.00 68.65 151 ALA D CA 1
ATOM 3522 C C . ALA C 2 131 ? 23.089 -35.487 14.838 1.00 70.46 151 ALA D C 1
ATOM 3523 O O . ALA C 2 131 ? 24.305 -35.472 15.011 1.00 71.80 151 ALA D O 1
ATOM 3525 N N . ASN C 2 132 ? 22.523 -35.687 13.654 1.00 72.45 152 ASN D N 1
ATOM 3526 C CA . ASN C 2 132 ? 23.329 -35.829 12.409 1.00 71.94 152 ASN D CA 1
ATOM 3527 C C . ASN C 2 132 ? 24.320 -34.672 12.269 1.00 69.69 152 ASN D C 1
ATOM 3528 O O . ASN C 2 132 ? 25.513 -34.888 11.982 1.00 69.14 152 ASN D O 1
ATOM 3533 N N . ALA C 2 133 ? 23.805 -33.461 12.433 1.00 68.58 153 ALA D N 1
ATOM 3534 C CA . ALA C 2 133 ? 24.624 -32.249 12.307 1.00 71.17 153 ALA D CA 1
ATOM 3535 C C . ALA C 2 133 ? 25.670 -32.208 13.419 1.00 72.87 153 ALA D C 1
ATOM 3536 O O . ALA C 2 133 ? 26.864 -31.920 13.174 1.00 71.92 153 ALA D O 1
ATOM 3538 N N . GLU C 2 134 ? 25.217 -32.462 14.637 1.00 75.97 154 GLU D N 1
ATOM 3539 C CA . GLU C 2 134 ? 26.107 -32.392 15.807 1.00 77.39 154 GLU D CA 1
ATOM 3540 C C . GLU C 2 134 ? 27.205 -33.410 15.607 1.00 76.75 154 GLU D C 1
ATOM 3541 O O . GLU C 2 134 ? 28.356 -33.188 15.970 1.00 74.64 154 GLU D O 1
ATOM 3547 N N . SER C 2 135 ? 26.815 -34.508 14.987 1.00 78.57 155 SER D N 1
ATOM 3548 C CA . SER C 2 135 ? 27.734 -35.616 14.701 1.00 78.83 155 SER D CA 1
ATOM 3549 C C . SER C 2 135 ? 28.874 -35.194 13.784 1.00 77.75 155 SER D C 1
ATOM 3550 O O . SER C 2 135 ? 29.949 -35.831 13.807 1.00 79.04 155 SER D O 1
ATOM 3553 N N . LEU C 2 136 ? 28.657 -34.141 13.002 1.00 77.27 156 LEU D N 1
ATOM 3554 C CA . LEU C 2 136 ? 29.684 -33.656 12.050 1.00 74.59 156 LEU D CA 1
ATOM 3555 C C . LEU C 2 136 ? 30.306 -32.358 12.548 1.00 74.17 156 LEU D C 1
ATOM 3556 O O . LEU C 2 136 ? 30.966 -31.659 11.754 1.00 75.68 156 LEU D O 1
ATOM 3561 N N . ASN C 2 137 ? 30.007 -32.022 13.792 1.00 72.75 157 ASN D N 1
ATOM 3562 C CA . ASN C 2 137 ? 30.602 -30.874 14.502 1.00 73.54 157 ASN D CA 1
ATOM 3563 C C . ASN C 2 137 ? 30.028 -29.536 14.073 1.00 73.31 157 ASN D C 1
ATOM 3564 O O . ASN C 2 137 ? 30.725 -28.523 14.240 1.00 74.50 157 ASN D O 1
ATOM 3569 N N . ALA C 2 138 ? 28.788 -29.514 13.618 1.00 72.07 158 ALA D N 1
ATOM 3570 C CA . ALA C 2 138 ? 28.078 -28.236 13.468 1.00 68.80 158 ALA D CA 1
ATOM 3571 C C . ALA C 2 138 ? 27.973 -27.566 14.826 1.00 66.69 158 ALA D C 1
ATOM 3572 O O . ALA C 2 138 ? 27.888 -28.272 15.830 1.00 66.88 158 ALA D O 1
ATOM 3574 N N . ILE C 2 139 ? 27.910 -26.245 14.843 1.00 65.88 159 ILE D N 1
ATOM 3575 C CA . ILE C 2 139 ? 27.919 -25.490 16.120 1.00 64.95 159 ILE D CA 1
ATOM 3576 C C . ILE C 2 139 ? 26.522 -25.001 16.475 1.00 63.07 159 ILE D C 1
ATOM 3577 O O . ILE C 2 139 ? 26.298 -24.617 17.633 1.00 62.99 159 ILE D O 1
ATOM 3582 N N . GLY C 2 140 ? 25.604 -25.139 15.533 1.00 62.29 160 GLY D N 1
ATOM 3583 C CA . GLY C 2 140 ? 24.213 -24.730 15.744 1.00 63.35 160 GLY D CA 1
ATOM 3584 C C . GLY C 2 140 ? 23.342 -25.140 14.590 1.00 63.33 160 GLY D C 1
ATOM 3585 O O . GLY C 2 140 ? 23.833 -25.461 13.514 1.00 65.27 160 GLY D O 1
ATOM 3586 N N . VAL C 2 141 ? 22.047 -25.128 14.830 1.00 61.05 161 VAL D N 1
ATOM 3587 C CA . VAL C 2 141 ? 21.065 -25.611 13.824 1.00 59.95 161 VAL D CA 1
ATOM 3588 C C . VAL C 2 141 ? 19.895 -24.646 13.722 1.00 62.21 161 VAL D C 1
ATOM 3589 O O . VAL C 2 141 ? 19.283 -24.354 14.758 1.00 64.59 161 VAL D O 1
ATOM 3593 N N . LEU C 2 142 ? 19.592 -24.221 12.498 1.00 62.83 162 LEU D N 1
ATOM 3594 C CA . LEU C 2 142 ? 18.339 -23.496 12.213 1.00 60.78 162 LEU D CA 1
ATOM 3595 C C . LEU C 2 142 ? 17.394 -24.416 11.475 1.00 59.46 162 LEU D C 1
ATOM 3596 O O . LEU C 2 142 ? 17.854 -25.171 10.637 1.00 57.26 162 LEU D O 1
ATOM 3601 N N . ILE C 2 143 ? 16.107 -24.278 11.735 1.00 60.72 163 ILE D N 1
ATOM 3602 C CA . ILE C 2 143 ? 15.070 -25.133 11.101 1.00 61.30 163 ILE D CA 1
ATOM 3603 C C . ILE C 2 143 ? 13.940 -24.235 10.625 1.00 60.58 163 ILE D C 1
ATOM 3604 O O . ILE C 2 143 ? 13.450 -23.377 11.385 1.00 60.51 163 ILE D O 1
ATOM 3609 N N . TYR C 2 144 ? 13.499 -24.429 9.413 1.00 61.59 164 TYR D N 1
ATOM 3610 C CA . TYR C 2 144 ? 12.397 -23.628 8.837 1.00 66.84 164 TYR D CA 1
ATOM 3611 C C . TYR C 2 144 ? 11.369 -24.551 8.201 1.00 71.84 164 TYR D C 1
ATOM 3612 O O . TYR C 2 144 ? 11.790 -25.664 7.806 1.00 71.66 164 TYR D O 1
ATOM 3621 N N . MET C 2 145 ? 10.119 -24.086 8.124 1.00 79.28 165 MET D N 1
ATOM 3622 C CA . MET C 2 145 ? 9.058 -24.855 7.489 1.00 87.91 165 MET D CA 1
ATOM 3623 C C . MET C 2 145 ? 8.852 -24.254 6.112 1.00 85.76 165 MET D C 1
ATOM 3624 O O . MET C 2 145 ? 8.179 -23.216 5.993 1.00 87.55 165 MET D O 1
ATOM 3629 N N . ASP C 2 146 ? 9.234 -24.918 5.031 1.00 85.72 166 ASP D N 1
ATOM 3630 C CA . ASP C 2 146 ? 8.614 -24.481 3.743 1.00 87.58 166 ASP D CA 1
ATOM 3631 C C . ASP C 2 146 ? 7.192 -24.995 3.706 1.00 92.20 166 ASP D C 1
ATOM 3632 O O . ASP C 2 146 ? 6.886 -25.959 4.423 1.00 89.38 166 ASP D O 1
ATOM 3637 N N . GLN C 2 147 ? 6.360 -24.298 2.946 1.00 99.87 167 GLN D N 1
ATOM 3638 C CA . GLN C 2 147 ? 4.900 -24.563 2.934 1.00 105.58 167 GLN D CA 1
ATOM 3639 C C . GLN C 2 147 ? 4.578 -25.997 2.516 1.00 110.08 167 GLN D C 1
ATOM 3640 O O . GLN C 2 147 ? 3.672 -26.663 3.131 1.00 111.63 167 GLN D O 1
ATOM 3642 N N . THR C 2 148 ? 5.260 -26.455 1.477 1.00 112.94 168 THR D N 1
ATOM 3643 C CA . THR C 2 148 ? 5.149 -27.852 1.010 1.00 111.58 168 THR D CA 1
ATOM 3644 C C . THR C 2 148 ? 5.582 -28.767 2.150 1.00 114.51 168 THR D C 1
ATOM 3645 O O . THR C 2 148 ? 6.555 -28.404 2.864 1.00 117.46 168 THR D O 1
ATOM 3649 N N . LYS C 2 149 ? 4.884 -29.894 2.327 1.00 109.69 169 LYS D N 1
ATOM 3650 C CA . LYS C 2 149 ? 4.988 -30.689 3.579 1.00 103.11 169 LYS D CA 1
ATOM 3651 C C . LYS C 2 149 ? 5.312 -32.163 3.350 1.00 97.80 169 LYS D C 1
ATOM 3652 O O . LYS C 2 149 ? 4.641 -32.832 2.528 1.00 92.98 169 LYS D O 1
ATOM 3658 N N . PHE C 2 150 ? 6.239 -32.652 4.178 1.00 93.92 170 PHE D N 1
ATOM 3659 C CA . PHE C 2 150 ? 6.938 -33.947 4.010 1.00 94.05 170 PHE D CA 1
ATOM 3660 C C . PHE C 2 150 ? 6.850 -34.764 5.294 1.00 91.20 170 PHE D C 1
ATOM 3661 O O . PHE C 2 150 ? 7.832 -34.864 6.034 1.00 90.49 170 PHE D O 1
ATOM 3669 N N . PRO C 2 151 ? 5.694 -35.411 5.558 1.00 88.03 171 PRO D N 1
ATOM 3670 C CA . PRO C 2 151 ? 5.436 -36.066 6.839 1.00 89.92 171 PRO D CA 1
ATOM 3671 C C . PRO C 2 151 ? 6.533 -37.066 7.230 1.00 90.32 171 PRO D C 1
ATOM 3672 O O . PRO C 2 151 ? 6.891 -37.836 6.363 1.00 89.38 171 PRO D O 1
ATOM 3676 N N . ILE C 2 152 ? 7.012 -37.015 8.492 1.00 92.39 172 ILE D N 1
ATOM 3677 C CA . ILE C 2 152 ? 8.077 -37.907 9.068 1.00 92.17 172 ILE D CA 1
ATOM 3678 C C . ILE C 2 152 ? 7.536 -39.338 9.010 1.00 91.92 172 ILE D C 1
ATOM 3679 O O . ILE C 2 152 ? 6.310 -39.496 9.127 1.00 94.19 172 ILE D O 1
ATOM 3684 N N . VAL C 2 153 ? 8.414 -40.327 8.849 1.00 88.99 173 VAL D N 1
ATOM 3685 C CA . VAL C 2 153 ? 8.034 -41.764 8.723 1.00 91.98 173 VAL D CA 1
ATOM 3686 C C . VAL C 2 153 ? 8.627 -42.520 9.931 1.00 96.50 173 VAL D C 1
ATOM 3687 O O . VAL C 2 153 ? 9.778 -42.202 10.304 1.00 103.28 173 VAL D O 1
ATOM 3691 N N . ASN C 2 154 ? 7.863 -43.436 10.556 1.00 94.63 174 ASN D N 1
ATOM 3692 C CA . ASN C 2 154 ? 8.267 -44.196 11.775 1.00 93.21 174 ASN D CA 1
ATOM 3693 C C . ASN C 2 154 ? 7.593 -45.574 11.776 1.00 90.50 174 ASN D C 1
ATOM 3694 O O . ASN C 2 154 ? 8.073 -46.533 11.165 1.00 85.35 174 ASN D O 1
ATOM 3699 N N . SER D 1 19 ? 58.195 28.822 2.894 1.00 135.59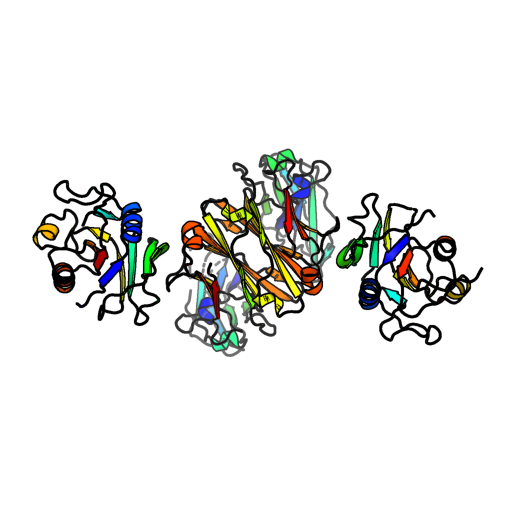 239 SER B N 1
ATOM 3700 C CA . SER D 1 19 ? 57.005 27.887 2.820 1.00 136.65 239 SER B CA 1
ATOM 3701 C C . SER D 1 19 ? 55.789 28.550 2.177 1.00 138.38 239 SER B C 1
ATOM 3702 O O . SER D 1 19 ? 55.429 29.707 2.535 1.00 142.55 239 SER B O 1
ATOM 3705 N N . VAL D 1 20 ? 55.134 27.799 1.300 1.00 133.88 240 VAL B N 1
ATOM 3706 C CA . VAL D 1 20 ? 53.958 28.315 0.567 1.00 124.62 240 VAL B CA 1
ATOM 3707 C C . VAL D 1 20 ? 52.701 27.579 1.015 1.00 123.72 240 VAL B C 1
ATOM 3708 O O . VAL D 1 20 ? 52.694 26.344 1.053 1.00 125.77 240 VAL B O 1
ATOM 3712 N N . PHE D 1 21 ? 51.632 28.342 1.238 1.00 123.95 241 PHE B N 1
ATOM 3713 C CA . PHE D 1 21 ? 50.312 27.770 1.551 1.00 121.49 241 PHE B CA 1
ATOM 3714 C C . PHE D 1 21 ? 49.263 28.356 0.617 1.00 118.89 241 PHE B C 1
ATOM 3715 O O . PHE D 1 21 ? 48.947 29.547 0.736 1.00 114.48 241 PHE B O 1
ATOM 3723 N N . LEU D 1 22 ? 48.721 27.542 -0.276 1.00 116.73 242 LEU B N 1
ATOM 3724 C CA . LEU D 1 22 ? 47.664 27.984 -1.208 1.00 110.28 242 LEU B CA 1
ATOM 3725 C C . LEU D 1 22 ? 46.301 27.550 -0.704 1.00 105.67 242 LEU B C 1
ATOM 3726 O O . LEU D 1 22 ? 46.068 26.340 -0.559 1.00 103.61 242 LEU B O 1
ATOM 3731 N N . PHE D 1 23 ? 45.404 28.508 -0.503 1.00 105.41 243 PHE B N 1
ATOM 3732 C CA . PHE D 1 23 ? 44.087 28.262 0.130 1.00 105.83 243 PHE B CA 1
ATOM 3733 C C . PHE D 1 23 ? 42.956 28.425 -0.882 1.00 102.80 243 PHE B C 1
ATOM 3734 O O . PHE D 1 23 ? 42.980 29.330 -1.711 1.00 103.69 243 PHE B O 1
ATOM 3742 N N . PRO D 1 24 ? 41.896 27.594 -0.790 1.00 98.27 244 PRO B N 1
ATOM 3743 C CA . PRO D 1 24 ? 40.702 27.749 -1.624 1.00 97.43 244 PRO B CA 1
ATOM 3744 C C . PRO D 1 24 ? 39.752 28.824 -1.135 1.00 95.81 244 PRO B C 1
ATOM 3745 O O . PRO D 1 24 ? 39.854 29.245 0.015 1.00 100.40 244 PRO B O 1
ATOM 3749 N N . PRO D 1 25 ? 38.817 29.275 -1.999 1.00 89.30 245 PRO B N 1
ATOM 3750 C CA . PRO D 1 25 ? 37.786 30.229 -1.588 1.00 86.70 245 PRO B CA 1
ATOM 3751 C C . PRO D 1 25 ? 36.735 29.576 -0.704 1.00 86.06 245 PRO B C 1
ATOM 3752 O O . PRO D 1 25 ? 36.626 28.370 -0.761 1.00 82.40 245 PRO B O 1
ATOM 3756 N N . LYS D 1 26 ? 36.016 30.375 0.079 1.00 89.90 246 LYS B N 1
ATOM 3757 C CA . LYS D 1 26 ? 34.958 29.864 0.955 1.00 92.49 246 LYS B CA 1
ATOM 3758 C C . LYS D 1 26 ? 33.784 29.417 0.086 1.00 93.62 246 LYS B C 1
ATOM 3759 O O . LYS D 1 26 ? 33.403 30.096 -0.872 1.00 94.91 246 LYS B O 1
ATOM 3765 N N . PRO D 1 27 ? 33.231 28.222 0.376 1.00 93.52 247 PRO B N 1
ATOM 3766 C CA . PRO D 1 27 ? 32.008 27.718 -0.251 1.00 96.61 247 PRO B CA 1
ATOM 3767 C C . PRO D 1 27 ? 30.923 28.754 -0.561 1.00 95.92 247 PRO B C 1
ATOM 3768 O O . PRO D 1 27 ? 30.462 28.827 -1.691 1.00 100.72 247 PRO B O 1
ATOM 3772 N N . LYS D 1 28 ? 30.565 29.542 0.439 1.00 91.54 248 LYS B N 1
ATOM 3773 C CA . LYS D 1 28 ? 29.523 30.566 0.284 1.00 91.88 248 LYS B CA 1
ATOM 3774 C C . LYS D 1 28 ? 29.902 31.580 -0.786 1.00 91.70 248 LYS B C 1
ATOM 3775 O O . LYS D 1 28 ? 29.008 32.054 -1.520 1.00 91.89 248 LYS B O 1
ATOM 3781 N N . ASP D 1 29 ? 31.188 31.911 -0.862 1.00 88.81 249 ASP B N 1
ATOM 3782 C CA . ASP D 1 29 ? 31.670 32.921 -1.827 1.00 89.83 249 ASP B CA 1
ATOM 3783 C C . ASP D 1 29 ? 31.506 32.419 -3.246 1.00 87.47 249 ASP B C 1
ATOM 3784 O O . ASP D 1 29 ? 31.258 33.231 -4.153 1.00 90.53 249 ASP B O 1
ATOM 3789 N N . THR D 1 30 ? 31.652 31.117 -3.442 1.00 84.75 250 THR B N 1
ATOM 3790 C CA . THR D 1 30 ? 31.555 30.491 -4.776 1.00 81.74 250 THR B CA 1
ATOM 3791 C C . THR D 1 30 ? 30.103 30.224 -5.125 1.00 78.30 250 THR B C 1
ATOM 3792 O O . THR D 1 30 ? 29.749 30.205 -6.332 1.00 72.84 250 THR B O 1
ATOM 3796 N N . LEU D 1 31 ? 29.282 30.009 -4.102 1.00 77.17 251 LEU B N 1
ATOM 3797 C CA . LEU D 1 31 ? 27.878 29.567 -4.274 1.00 75.87 251 LEU B CA 1
ATOM 3798 C C . LEU D 1 31 ? 26.948 30.760 -4.447 1.00 76.05 251 LEU B C 1
ATOM 3799 O O . LEU D 1 31 ? 25.939 30.667 -5.195 1.00 73.04 251 LEU B O 1
ATOM 3804 N N . TYR D 1 32 ? 27.254 31.861 -3.755 1.00 72.32 252 TYR B N 1
ATOM 3805 C CA . TYR D 1 32 ? 26.444 33.087 -3.849 1.00 68.94 252 TYR B CA 1
ATOM 3806 C C . TYR D 1 32 ? 26.989 34.003 -4.923 1.00 66.43 252 TYR B C 1
ATOM 3807 O O . TYR D 1 32 ? 28.101 34.427 -4.853 1.00 64.79 252 TYR B O 1
ATOM 3816 N N . ILE D 1 33 ? 26.191 34.411 -5.885 1.00 66.98 253 ILE B N 1
ATOM 3817 C CA . ILE D 1 33 ? 26.753 35.147 -7.050 1.00 67.26 253 ILE B CA 1
ATOM 3818 C C . ILE D 1 33 ? 27.148 36.553 -6.623 1.00 68.89 253 ILE B C 1
ATOM 3819 O O . ILE D 1 33 ? 28.116 37.128 -7.177 1.00 67.33 253 ILE B O 1
ATOM 3824 N N . THR D 1 34 ? 26.427 37.088 -5.649 1.00 72.61 254 THR B N 1
ATOM 3825 C CA . THR D 1 34 ? 26.662 38.460 -5.159 1.00 75.15 254 THR B CA 1
ATOM 3826 C C . THR D 1 34 ? 28.026 38.566 -4.468 1.00 79.53 254 THR B C 1
ATOM 3827 O O . THR D 1 34 ? 28.721 39.631 -4.559 1.00 81.94 254 THR B O 1
ATOM 3831 N N . ARG D 1 35 ? 28.425 37.461 -3.842 1.00 84.54 255 ARG B N 1
ATOM 3832 C CA . ARG D 1 35 ? 29.680 37.415 -3.056 1.00 87.08 255 ARG B CA 1
ATOM 3833 C C . ARG D 1 35 ? 30.874 37.225 -3.976 1.00 88.24 255 ARG B C 1
ATOM 3834 O O . ARG D 1 35 ? 30.718 36.857 -5.152 1.00 86.76 255 ARG B O 1
ATOM 3842 N N . GLU D 1 36 ? 32.068 37.433 -3.401 1.00 89.52 256 GLU B N 1
ATOM 3843 C CA . GLU D 1 36 ? 33.334 37.444 -4.154 1.00 92.27 256 GLU B CA 1
ATOM 3844 C C . GLU D 1 36 ? 34.254 36.333 -3.640 1.00 93.73 256 GLU B C 1
ATOM 3845 O O . GLU D 1 36 ? 34.838 36.421 -2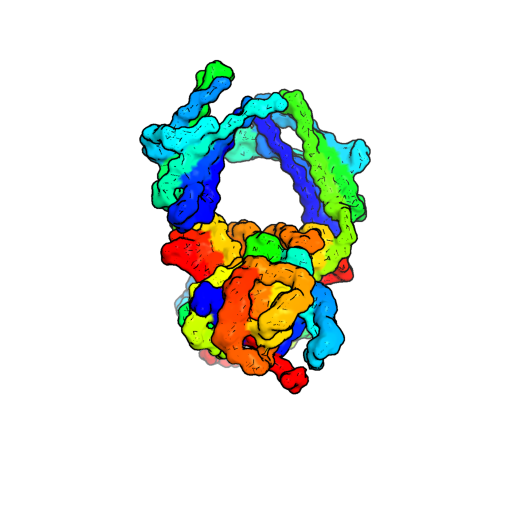.570 1.00 89.90 256 GLU B O 1
ATOM 3847 N N . PRO D 1 37 ? 34.455 35.262 -4.441 1.00 94.90 257 PRO B N 1
ATOM 3848 C CA . PRO D 1 37 ? 35.362 34.183 -4.048 1.00 94.54 257 PRO B CA 1
ATOM 3849 C C . PRO D 1 37 ? 36.795 34.529 -4.407 1.00 96.52 257 PRO B C 1
ATOM 3850 O O . PRO D 1 37 ? 36.991 35.237 -5.356 1.00 97.26 257 PRO B O 1
ATOM 3854 N N . GLU D 1 38 ? 37.738 34.009 -3.596 1.00 96.70 258 GLU B N 1
ATOM 3855 C CA . GLU D 1 38 ? 39.184 34.259 -3.764 1.00 98.11 258 GLU B CA 1
ATOM 3856 C C . GLU D 1 38 ? 40.003 33.003 -3.500 1.00 100.30 258 GLU B C 1
ATOM 3857 O O . GLU D 1 38 ? 39.773 32.363 -2.518 1.00 100.37 258 GLU B O 1
ATOM 3863 N N . VAL D 1 39 ? 41.059 32.795 -4.266 1.00 102.41 259 VAL B N 1
ATOM 3864 C CA . VAL D 1 39 ? 42.176 31.889 -3.892 1.00 100.72 259 VAL B CA 1
ATOM 3865 C C . VAL D 1 39 ? 43.271 32.707 -3.233 1.00 102.69 259 VAL B C 1
ATOM 3866 O O . VAL D 1 39 ? 43.621 33.748 -3.734 1.00 103.38 259 VAL B O 1
ATOM 3870 N N . THR D 1 40 ? 43.856 32.182 -2.179 1.00 106.20 260 THR B N 1
ATOM 3871 C CA . THR D 1 40 ? 44.843 32.926 -1.373 1.00 112.00 260 THR B CA 1
ATOM 3872 C C . THR D 1 40 ? 46.181 32.193 -1.347 1.00 113.46 260 THR B C 1
ATOM 3873 O O . THR D 1 40 ? 46.246 31.084 -0.812 1.00 114.77 260 THR B O 1
ATOM 3877 N N . CYS D 1 41 ? 47.216 32.822 -1.892 1.00 112.60 261 CYS B N 1
ATOM 3878 C CA . CYS D 1 41 ? 48.583 32.275 -1.863 1.00 115.74 261 CYS B CA 1
ATOM 3879 C C . CYS D 1 41 ? 49.343 32.934 -0.724 1.00 121.86 261 CYS B C 1
ATOM 3880 O O . CYS D 1 41 ? 49.709 34.124 -0.819 1.00 124.74 261 CYS B O 1
ATOM 3883 N N . VAL D 1 42 ? 49.623 32.150 0.313 1.00 122.95 262 VAL B N 1
ATOM 3884 C CA . VAL D 1 42 ? 50.377 32.654 1.489 1.00 122.47 262 VAL B CA 1
ATOM 3885 C C . VAL D 1 42 ? 51.815 32.187 1.423 1.00 126.22 262 VAL B C 1
ATOM 3886 O O . VAL D 1 42 ? 52.069 30.981 1.310 1.00 130.92 262 VAL B O 1
ATOM 3888 N N . VAL D 1 43 ? 52.746 33.118 1.650 1.00 127.90 263 VAL B N 1
ATOM 3889 C CA . VAL D 1 43 ? 54.218 32.823 1.687 1.00 124.38 263 VAL B CA 1
ATOM 3890 C C . VAL D 1 43 ? 54.810 33.031 3.087 1.00 121.24 263 VAL B C 1
ATOM 3891 O O . VAL D 1 43 ? 54.814 34.123 3.549 1.00 116.25 263 VAL B O 1
ATOM 3895 N N . VAL D 1 44 ? 55.225 31.949 3.728 1.00 120.76 264 VAL B N 1
ATOM 3896 C CA . VAL D 1 44 ? 55.536 31.953 5.177 1.00 120.03 264 VAL B CA 1
ATOM 3897 C C . VAL D 1 44 ? 56.995 31.607 5.314 1.00 124.09 264 VAL B C 1
ATOM 3898 O O . VAL D 1 44 ? 57.427 30.652 4.642 1.00 126.44 264 VAL B O 1
ATOM 3900 N N . ASP D 1 45 ? 57.727 32.337 6.158 1.00 126.04 265 ASP B N 1
ATOM 3901 C CA . ASP D 1 45 ? 59.176 32.134 6.384 1.00 122.72 265 ASP B CA 1
ATOM 3902 C C . ASP D 1 45 ? 59.937 32.283 5.051 1.00 120.14 265 ASP B C 1
ATOM 3903 O O . ASP D 1 45 ? 60.849 31.450 4.778 1.00 116.53 265 ASP B O 1
ATOM 3908 N N . GLU D 1 52 ? 61.753 40.006 -0.882 1.00 133.00 272 GLU B N 1
ATOM 3909 C CA . GLU D 1 52 ? 61.284 40.296 -2.269 1.00 132.89 272 GLU B CA 1
ATOM 3910 C C . GLU D 1 52 ? 60.615 39.067 -2.867 1.00 133.91 272 GLU B C 1
ATOM 3911 O O . GLU D 1 52 ? 61.269 38.015 -2.954 1.00 137.74 272 GLU B O 1
ATOM 3917 N N . VAL D 1 53 ? 59.365 39.196 -3.283 1.00 132.93 273 VAL B N 1
ATOM 3918 C CA . VAL D 1 53 ? 58.633 38.036 -3.840 1.00 131.25 273 VAL B CA 1
ATOM 3919 C C . VAL D 1 53 ? 57.987 38.438 -5.155 1.00 130.48 273 VAL B C 1
ATOM 3920 O O . VAL D 1 53 ? 57.184 39.338 -5.179 1.00 133.64 273 VAL B O 1
ATOM 3924 N N . LYS D 1 54 ? 58.233 37.661 -6.203 1.00 128.90 274 LYS B N 1
ATOM 3925 C CA . LYS D 1 54 ? 57.456 37.758 -7.461 1.00 127.44 274 LYS B CA 1
ATOM 3926 C C . LYS D 1 54 ? 56.336 36.726 -7.470 1.00 130.11 274 LYS B C 1
ATOM 3927 O O . LYS D 1 54 ? 56.595 35.541 -7.283 1.00 133.15 274 LYS B O 1
ATOM 3929 N N . PHE D 1 55 ? 55.110 37.173 -7.731 1.00 127.95 275 PHE B N 1
ATOM 3930 C CA . PHE D 1 55 ? 53.958 36.254 -7.858 1.00 119.36 275 PHE B CA 1
ATOM 3931 C C . PHE D 1 55 ? 53.499 36.138 -9.307 1.00 115.35 275 PHE B C 1
ATOM 3932 O O . PHE D 1 55 ? 53.301 37.155 -9.988 1.00 111.75 275 PHE B O 1
ATOM 3940 N N . ASN D 1 56 ? 53.300 34.904 -9.742 1.00 115.34 276 ASN B N 1
ATOM 3941 C CA . ASN D 1 56 ? 52.676 34.621 -11.046 1.00 115.27 276 ASN B CA 1
ATOM 3942 C C . ASN D 1 56 ? 51.484 33.709 -10.833 1.00 111.15 276 ASN B C 1
ATOM 3943 O O . ASN D 1 56 ? 51.648 32.601 -10.325 1.00 110.57 276 ASN B O 1
ATOM 3948 N N . TRP D 1 57 ? 50.333 34.138 -11.329 1.00 108.01 277 TRP B N 1
ATOM 3949 C CA . TRP D 1 57 ? 49.085 33.354 -11.227 1.00 106.24 277 TRP B CA 1
ATOM 3950 C C . TRP D 1 57 ? 48.723 32.722 -12.562 1.00 108.89 277 TRP B C 1
ATOM 3951 O O . TRP D 1 57 ? 48.938 33.306 -13.613 1.00 116.33 277 TRP B O 1
ATOM 3962 N N . TYR D 1 58 ? 48.168 31.523 -12.485 1.00 105.58 278 TYR B N 1
ATOM 3963 C CA . TYR D 1 58 ? 47.763 30.776 -13.690 1.00 106.73 278 TYR B CA 1
ATOM 3964 C C . TYR D 1 58 ? 46.415 30.113 -13.490 1.00 104.09 278 TYR B C 1
ATOM 3965 O O . TYR D 1 58 ? 46.175 29.509 -12.450 1.00 101.16 278 TYR B O 1
ATOM 3974 N N . VAL D 1 59 ? 45.559 30.212 -14.496 1.00 102.29 279 VAL B N 1
ATOM 3975 C CA . VAL D 1 59 ? 44.258 29.508 -14.477 1.00 100.05 279 VAL B CA 1
ATOM 3976 C C . VAL D 1 59 ? 44.217 28.536 -15.651 1.00 99.74 279 VAL B C 1
ATOM 3977 O O . VAL D 1 59 ? 44.182 28.945 -16.808 1.00 99.24 279 VAL B O 1
ATOM 3981 N N . ASP D 1 60 ? 44.252 27.252 -15.324 1.00 100.26 280 ASP B N 1
ATOM 3982 C CA . ASP D 1 60 ? 44.323 26.162 -16.320 1.00 98.89 280 ASP B CA 1
ATOM 3983 C C . ASP D 1 60 ? 45.550 26.351 -17.209 1.00 98.70 280 ASP B C 1
ATOM 3984 O O . ASP D 1 60 ? 45.481 26.070 -18.418 1.00 100.43 280 ASP B O 1
ATOM 3986 N N . GLY D 1 61 ? 46.642 26.819 -16.623 1.00 98.69 281 GLY B N 1
ATOM 3987 C CA . GLY D 1 61 ? 47.903 27.004 -17.340 1.00 102.27 281 GLY B CA 1
ATOM 3988 C C . GLY D 1 61 ? 48.028 28.355 -17.982 1.00 105.27 281 GLY B C 1
ATOM 3989 O O . GLY D 1 61 ? 49.179 28.742 -18.326 1.00 108.65 281 GLY B O 1
ATOM 3990 N N . VAL D 1 62 ? 46.927 29.085 -18.085 1.00 104.72 282 VAL B N 1
ATOM 3991 C CA . VAL D 1 62 ? 46.905 30.432 -18.693 1.00 106.25 282 VAL B CA 1
ATOM 3992 C C . VAL D 1 62 ? 47.145 31.479 -17.623 1.00 111.82 282 VAL B C 1
ATOM 3993 O O . VAL D 1 62 ? 46.390 31.531 -16.635 1.00 120.63 282 VAL B O 1
ATOM 3997 N N . GLU D 1 63 ? 48.146 32.329 -17.815 1.00 117.99 283 GLU B N 1
ATOM 3998 C CA . GLU D 1 63 ? 48.504 33.360 -16.816 1.00 122.67 283 GLU B CA 1
ATOM 3999 C C . GLU D 1 63 ? 47.479 34.481 -16.764 1.00 125.65 283 GLU B C 1
ATOM 4000 O O . GLU D 1 63 ? 47.078 34.982 -17.835 1.00 127.61 283 GLU B O 1
ATOM 4002 N N . VAL D 1 64 ? 47.083 34.873 -15.564 1.00 126.55 284 VAL B N 1
ATOM 4003 C CA . VAL D 1 64 ? 46.173 36.020 -15.347 1.00 123.60 284 VAL B CA 1
ATOM 4004 C C . VAL D 1 64 ? 46.792 36.921 -14.293 1.00 124.62 284 VAL B C 1
ATOM 4005 O O . VAL D 1 64 ? 47.582 36.423 -13.477 1.00 124.89 284 VAL B O 1
ATOM 4009 N N . HIS D 1 65 ? 46.367 38.186 -14.230 1.00 120.34 285 HIS B N 1
ATOM 4010 C CA . HIS D 1 65 ? 47.058 39.173 -13.364 1.00 116.72 285 HIS B CA 1
ATOM 4011 C C . HIS D 1 65 ? 46.083 40.010 -12.549 1.00 117.10 285 HIS B C 1
ATOM 4012 O O . HIS D 1 65 ? 46.396 41.232 -12.271 1.00 123.51 285 HIS B O 1
ATOM 4019 N N . ASN D 1 66 ? 44.968 39.418 -12.135 1.00 113.11 286 ASN B N 1
ATOM 4020 C CA . ASN D 1 66 ? 43.895 40.131 -11.434 1.00 111.23 286 ASN B CA 1
ATOM 4021 C C . ASN D 1 66 ? 44.179 40.152 -9.933 1.00 111.50 286 ASN B C 1
ATOM 4022 O O . ASN D 1 66 ? 43.359 40.682 -9.170 1.00 114.82 286 ASN B O 1
ATOM 4027 N N . ALA D 1 67 ? 45.256 39.511 -9.520 1.00 112.99 287 ALA B N 1
ATOM 4028 C CA . ALA D 1 67 ? 45.544 39.332 -8.087 1.00 112.55 287 ALA B CA 1
ATOM 4029 C C . ALA D 1 67 ? 46.184 40.591 -7.493 1.00 112.43 287 ALA B C 1
ATOM 4030 O O . ALA D 1 67 ? 46.745 41.405 -8.221 1.00 106.98 287 ALA B O 1
ATOM 4032 N N . LYS D 1 68 ? 46.086 40.673 -6.169 1.00 115.84 288 LYS B N 1
ATOM 4033 C CA . LYS D 1 68 ? 46.695 41.646 -5.279 1.00 119.51 288 LYS B CA 1
ATOM 4034 C C . LYS D 1 68 ? 47.941 40.997 -4.689 1.00 123.16 288 LYS B C 1
ATOM 4035 O O . LYS D 1 68 ? 48.243 39.804 -4.922 1.00 125.39 288 LYS B O 1
ATOM 4037 N N . THR D 1 69 ? 48.710 41.843 -4.058 1.00 121.79 289 THR B N 1
ATOM 4038 C CA . THR D 1 69 ? 50.052 41.519 -3.508 1.00 113.56 289 THR B CA 1
ATOM 4039 C C . THR D 1 69 ? 50.227 42.117 -2.099 1.00 110.46 289 THR B C 1
ATOM 4040 O O . THR D 1 69 ? 49.352 41.891 -1.219 1.00 102.04 289 THR B O 1
ATOM 4044 N N . SER D 1 78 ? 58.838 38.619 13.662 1.00 112.69 298 SER B N 1
ATOM 4045 C CA . SER D 1 78 ? 59.614 37.352 13.740 1.00 114.86 298 SER B CA 1
ATOM 4046 C C . SER D 1 78 ? 59.959 36.882 12.317 1.00 118.04 298 SER B C 1
ATOM 4047 O O . SER D 1 78 ? 61.169 36.772 11.992 1.00 118.07 298 SER B O 1
ATOM 4050 N N . THR D 1 79 ? 58.928 36.625 11.502 1.00 120.70 299 THR B N 1
ATOM 4051 C CA . THR D 1 79 ? 59.011 35.983 10.158 1.00 122.06 299 THR B CA 1
ATOM 4052 C C . THR D 1 79 ? 58.106 36.731 9.165 1.00 123.50 299 THR B C 1
ATOM 4053 O O . THR D 1 79 ? 56.898 36.834 9.446 1.00 123.85 299 THR B O 1
ATOM 4057 N N . TYR D 1 80 ? 58.662 37.228 8.052 1.00 122.99 300 TYR B N 1
ATOM 4058 C CA . TYR D 1 80 ? 57.915 37.952 6.985 1.00 118.27 300 TYR B CA 1
ATOM 4059 C C . TYR D 1 80 ? 57.091 36.939 6.181 1.00 114.98 300 TYR B C 1
ATOM 4060 O O . TYR D 1 80 ? 57.577 35.797 6.002 1.00 110.17 300 TYR B O 1
ATOM 4062 N N . VAL D 1 82 ? 53.235 37.691 3.909 1.00 114.74 302 VAL B N 1
ATOM 4063 C CA . VAL D 1 82 ? 53.065 38.026 2.460 1.00 116.41 302 VAL B CA 1
ATOM 4064 C C . VAL D 1 82 ? 51.869 37.266 1.900 1.00 119.65 302 VAL B C 1
ATOM 4065 O O . VAL D 1 82 ? 51.789 36.052 1.965 1.00 126.86 302 VAL B O 1
ATOM 4069 N N . VAL D 1 83 ? 50.955 37.990 1.293 1.00 118.33 303 VAL B N 1
ATOM 4070 C CA . VAL D 1 83 ? 49.750 37.382 0.675 1.00 112.33 303 VAL B CA 1
ATOM 4071 C C . VAL D 1 83 ? 49.593 37.921 -0.748 1.00 113.06 303 VAL B C 1
ATOM 4072 O O . VAL D 1 83 ? 49.570 39.151 -0.977 1.00 114.28 303 VAL B O 1
ATOM 4076 N N . SER D 1 84 ? 49.327 37.020 -1.692 1.00 113.93 304 SER B N 1
ATOM 4077 C CA . SER D 1 84 ? 48.672 37.399 -2.974 1.00 112.61 304 SER B CA 1
ATOM 4078 C C . SER D 1 84 ? 47.282 36.801 -3.058 1.00 110.53 304 SER B C 1
ATOM 4079 O O . SER D 1 84 ? 47.153 35.584 -2.863 1.00 109.64 304 SER B O 1
ATOM 4082 N N . VAL D 1 85 ? 46.286 37.644 -3.312 1.00 108.55 305 VAL B N 1
ATOM 4083 C CA . VAL D 1 85 ? 44.881 37.164 -3.402 1.00 105.18 305 VAL B CA 1
ATOM 4084 C C . VAL D 1 85 ? 44.367 37.360 -4.812 1.00 99.05 305 VAL B C 1
ATOM 4085 O O . VAL D 1 85 ? 44.378 38.515 -5.245 1.00 94.96 305 VAL B O 1
ATOM 4089 N N . LEU D 1 86 ? 43.793 36.299 -5.398 1.00 94.45 306 LEU B N 1
ATOM 4090 C CA . LEU D 1 86 ? 43.237 36.324 -6.760 1.00 95.68 306 LEU B CA 1
ATOM 4091 C C . LEU D 1 86 ? 41.736 36.031 -6.713 1.00 95.95 306 LEU B C 1
ATOM 4092 O O . LEU D 1 86 ? 41.323 34.952 -6.289 1.00 86.13 306 LEU B O 1
ATOM 4097 N N . THR D 1 87 ? 40.956 36.980 -7.218 1.00 100.33 307 THR B N 1
ATOM 4098 C CA . THR D 1 87 ? 39.510 36.796 -7.422 1.00 100.62 307 THR B CA 1
ATOM 4099 C C . THR D 1 87 ? 39.280 35.784 -8.542 1.00 99.31 307 THR B C 1
ATOM 4100 O O . THR D 1 87 ? 39.819 35.966 -9.667 1.00 98.57 307 THR B O 1
ATOM 4104 N N . VAL D 1 88 ? 38.428 34.794 -8.219 1.00 99.67 308 VAL B N 1
ATOM 4105 C CA . VAL D 1 88 ? 38.114 33.728 -9.211 1.00 101.08 308 VAL B CA 1
ATOM 4106 C C . VAL D 1 88 ? 36.683 33.886 -9.689 1.00 102.02 308 VAL B C 1
ATOM 4107 O O . VAL D 1 88 ? 35.832 34.368 -8.920 1.00 108.48 308 VAL B O 1
ATOM 4111 N N . LEU D 1 89 ? 36.410 33.416 -10.901 1.00 99.12 309 LEU B N 1
ATOM 4112 C CA . LEU D 1 89 ? 35.038 33.409 -11.449 1.00 95.85 309 LEU B CA 1
ATOM 4113 C C . LEU D 1 89 ? 34.276 32.219 -10.865 1.00 90.10 309 LEU B C 1
ATOM 4114 O O . LEU D 1 89 ? 34.872 31.153 -10.698 1.00 89.78 309 LEU B O 1
ATOM 4116 N N . HIS D 1 90 ? 32.990 32.389 -10.593 1.00 86.35 310 HIS B N 1
ATOM 4117 C CA . HIS D 1 90 ? 32.262 31.423 -9.739 1.00 84.82 310 HIS B CA 1
ATOM 4118 C C . HIS D 1 90 ? 32.240 30.068 -10.438 1.00 84.04 310 HIS B C 1
ATOM 4119 O O . HIS D 1 90 ? 32.545 29.026 -9.838 1.00 84.32 310 HIS B O 1
ATOM 4126 N N . GLN D 1 91 ? 31.917 30.100 -11.717 1.00 86.16 311 GLN B N 1
ATOM 4127 C CA . GLN D 1 91 ? 31.745 28.861 -12.507 1.00 88.10 311 GLN B CA 1
ATOM 4128 C C . GLN D 1 91 ? 33.085 28.324 -12.974 1.00 86.28 311 GLN B C 1
ATOM 4129 O O . GLN D 1 91 ? 33.175 27.120 -13.240 1.00 90.19 311 GLN B O 1
ATOM 4135 N N . ASP D 1 92 ? 34.093 29.176 -13.079 1.00 82.80 312 ASP B N 1
ATOM 4136 C CA . ASP D 1 92 ? 35.462 28.718 -13.388 1.00 81.40 312 ASP B CA 1
ATOM 4137 C C . ASP D 1 92 ? 35.926 27.770 -12.295 1.00 80.39 312 ASP B C 1
ATOM 4138 O O . ASP D 1 92 ? 36.509 26.712 -12.584 1.00 85.33 312 ASP B O 1
ATOM 4143 N N . TRP D 1 93 ? 35.660 28.149 -11.056 1.00 78.35 313 TRP B N 1
ATOM 4144 C CA . TRP D 1 93 ? 36.077 27.358 -9.880 1.00 76.82 313 TRP B CA 1
ATOM 4145 C C . TRP D 1 93 ? 35.212 26.116 -9.759 1.00 77.43 313 TRP B C 1
ATOM 4146 O O . TRP D 1 93 ? 35.735 25.038 -9.397 1.00 81.25 313 TRP B O 1
ATOM 4157 N N . LEU D 1 94 ? 33.918 26.267 -10.033 1.00 76.23 314 LEU B N 1
ATOM 4158 C CA . LEU D 1 94 ? 32.963 25.157 -9.869 1.00 76.21 314 LEU B CA 1
ATOM 4159 C C . LEU D 1 94 ? 33.124 24.115 -10.975 1.00 79.94 314 LEU B C 1
ATOM 4160 O O . LEU D 1 94 ? 32.796 22.933 -10.765 1.00 82.47 314 LEU B O 1
ATOM 4165 N N . ASN D 1 95 ? 33.653 24.522 -12.114 1.00 82.34 315 ASN B N 1
ATOM 4166 C CA . ASN D 1 95 ? 33.830 23.581 -13.246 1.00 83.74 315 ASN B CA 1
ATOM 4167 C C . ASN D 1 95 ? 35.109 22.779 -13.090 1.00 83.29 315 ASN B C 1
ATOM 4168 O O . ASN D 1 95 ? 35.216 21.727 -13.745 1.00 85.43 315 ASN B O 1
ATOM 4173 N N . GLY D 1 96 ? 36.028 23.230 -12.253 1.00 84.90 316 GLY B N 1
ATOM 4174 C CA . GLY D 1 96 ? 37.215 22.441 -11.921 1.00 87.44 316 GLY B CA 1
ATOM 4175 C C . GLY D 1 96 ? 38.455 22.942 -12.620 1.00 89.53 316 GLY B C 1
ATOM 4176 O O . GLY D 1 96 ? 39.371 22.146 -12.916 1.00 93.37 316 GLY B O 1
ATOM 4177 N N . LYS D 1 97 ? 38.559 24.253 -12.771 1.00 91.01 317 LYS B N 1
ATOM 4178 C CA . LYS D 1 97 ? 39.822 24.881 -13.229 1.00 94.43 317 LYS B CA 1
ATOM 4179 C C . LYS D 1 97 ? 40.856 24.770 -12.122 1.00 95.04 317 LYS B C 1
ATOM 4180 O O . LYS D 1 97 ? 40.541 24.972 -10.926 1.00 95.63 317 LYS B O 1
ATOM 4186 N N . GLU D 1 98 ? 42.099 24.542 -12.526 1.00 94.69 318 GLU B N 1
ATOM 4187 C CA . GLU D 1 98 ? 43.248 24.489 -11.597 1.00 94.55 318 GLU B CA 1
ATOM 4188 C C . GLU D 1 98 ? 43.900 25.858 -11.485 1.00 94.82 318 GLU B C 1
ATOM 4189 O O . GLU D 1 98 ? 44.164 26.487 -12.513 1.00 90.70 318 GLU B O 1
ATOM 4191 N N . TYR D 1 99 ? 44.230 26.246 -10.262 1.00 96.59 319 TYR B N 1
ATOM 4192 C CA . TYR D 1 99 ? 44.855 27.552 -9.988 1.00 94.57 319 TYR B CA 1
ATOM 4193 C C . TYR D 1 99 ? 46.289 27.340 -9.515 1.00 94.95 319 TYR B C 1
ATOM 4194 O O . TYR D 1 99 ? 46.507 26.771 -8.445 1.00 91.83 319 TYR B O 1
ATOM 4203 N N . LYS D 1 100 ? 47.249 27.803 -10.311 1.00 96.35 320 LYS B N 1
ATOM 4204 C CA . LYS D 1 100 ? 48.672 27.637 -9.975 1.00 95.34 320 LYS B CA 1
ATOM 4205 C C . LYS D 1 100 ? 49.240 28.955 -9.477 1.00 97.31 320 LYS B C 1
ATOM 4206 O O . LYS D 1 100 ? 49.168 29.967 -10.179 1.00 98.45 320 LYS B O 1
ATOM 4208 N N . CYS D 1 101 ? 49.847 28.907 -8.301 1.00 97.89 321 CYS B N 1
ATOM 4209 C CA . CYS D 1 101 ? 50.598 30.057 -7.752 1.00 100.88 321 CYS B CA 1
ATOM 4210 C C . CYS D 1 101 ? 52.092 29.805 -7.870 1.00 104.54 321 CYS B C 1
ATOM 4211 O O . CYS D 1 101 ? 52.585 28.824 -7.301 1.00 108.71 321 CYS B O 1
ATOM 4214 N N . LYS D 1 102 ? 52.790 30.686 -8.574 1.00 106.75 322 LYS B N 1
ATOM 4215 C CA . LYS D 1 102 ? 54.252 30.562 -8.773 1.00 108.79 322 LYS B CA 1
ATOM 4216 C C . LYS D 1 102 ? 54.983 31.625 -7.973 1.00 111.64 322 LYS B C 1
ATOM 4217 O O . LYS D 1 102 ? 54.858 32.816 -8.272 1.00 111.01 322 LYS B O 1
ATOM 4219 N N . VAL D 1 103 ? 55.786 31.179 -7.018 1.00 116.82 323 VAL B N 1
ATOM 4220 C CA . VAL D 1 103 ? 56.552 32.106 -6.145 1.00 122.33 323 VAL B CA 1
ATOM 4221 C C . VAL D 1 103 ? 58.024 32.118 -6.542 1.00 130.41 323 VAL B C 1
ATOM 4222 O O . VAL D 1 103 ? 58.679 31.079 -6.462 1.00 131.92 323 VAL B O 1
ATOM 4226 N N . SER D 1 104 ? 58.527 33.304 -6.883 1.00 134.79 324 SER B N 1
ATOM 4227 C CA . SER D 1 104 ? 59.942 33.502 -7.265 1.00 134.87 324 SER B CA 1
ATOM 4228 C C . SER D 1 104 ? 60.653 34.352 -6.225 1.00 134.03 324 SER B C 1
ATOM 4229 O O . SER D 1 104 ? 60.173 35.441 -5.891 1.00 127.01 324 SER B O 1
ATOM 4232 N N . ASN D 1 105 ? 61.833 33.893 -5.816 1.00 134.10 325 ASN B N 1
ATOM 4233 C CA . ASN D 1 105 ? 62.731 34.654 -4.919 1.00 132.86 325 ASN B CA 1
ATOM 4234 C C . ASN D 1 105 ? 64.187 34.473 -5.376 1.00 130.90 325 ASN B C 1
ATOM 4235 O O . ASN D 1 105 ? 64.536 33.389 -5.893 1.00 125.26 325 ASN B O 1
ATOM 4240 N N . LYS D 1 106 ? 65.033 35.479 -5.133 1.00 132.98 326 LYS B N 1
ATOM 4241 C CA . LYS D 1 106 ? 66.514 35.384 -5.287 1.00 133.79 326 LYS B CA 1
ATOM 4242 C C . LYS D 1 106 ? 67.080 34.446 -4.202 1.00 132.20 326 LYS B C 1
ATOM 4243 O O . LYS D 1 106 ? 68.075 33.743 -4.485 1.00 129.12 326 LYS B O 1
ATOM 4245 N N . ALA D 1 107 ? 66.452 34.399 -3.019 1.00 132.16 327 ALA B N 1
ATOM 4246 C CA . ALA D 1 107 ? 66.849 33.533 -1.881 1.00 132.05 327 ALA B CA 1
ATOM 4247 C C . ALA D 1 107 ? 66.483 32.061 -2.160 1.00 133.63 327 ALA B C 1
ATOM 4248 O O . ALA D 1 107 ? 67.010 31.173 -1.457 1.00 133.17 327 ALA B O 1
ATOM 4250 N N . LEU D 1 108 ? 65.597 31.799 -3.127 1.00 135.07 328 LEU B N 1
ATOM 4251 C CA . LEU D 1 108 ? 65.289 30.432 -3.642 1.00 134.52 328 LEU B CA 1
ATOM 4252 C C . LEU D 1 108 ? 66.098 30.207 -4.922 1.00 136.69 328 LEU B C 1
ATOM 4253 O O . LEU D 1 108 ? 66.044 31.081 -5.824 1.00 132.57 328 LEU B O 1
ATOM 4255 N N . GLY D 1 109 ? 66.809 29.074 -5.006 1.00 136.42 329 GLY B N 1
ATOM 4256 C CA . GLY D 1 109 ? 67.431 28.575 -6.248 1.00 133.35 329 GLY B CA 1
ATOM 4257 C C . GLY D 1 109 ? 66.374 28.307 -7.308 1.00 131.83 329 GLY B C 1
ATOM 4258 O O . GLY D 1 109 ? 66.604 28.678 -8.477 1.00 130.60 329 GLY B O 1
ATOM 4259 N N . ALA D 1 110 ? 65.240 27.725 -6.897 1.00 130.84 330 ALA B N 1
ATOM 4260 C CA . ALA D 1 110 ? 64.139 27.265 -7.774 1.00 131.02 330 ALA B CA 1
ATOM 4261 C C . ALA D 1 110 ? 62.831 27.946 -7.382 1.00 132.97 330 ALA B C 1
ATOM 4262 O O . ALA D 1 110 ? 62.423 27.918 -6.219 1.00 136.72 330 ALA B O 1
ATOM 4264 N N . PRO D 1 111 ? 62.115 28.594 -8.326 1.00 131.92 331 PRO B N 1
ATOM 4265 C CA . PRO D 1 111 ? 60.790 29.126 -7.996 1.00 127.89 331 PRO B CA 1
ATOM 4266 C C . PRO D 1 111 ? 59.751 28.021 -7.756 1.00 120.21 331 PRO B C 1
ATOM 4267 O O . PRO D 1 111 ? 59.765 27.020 -8.480 1.00 110.55 331 PRO B O 1
ATOM 4271 N N . ILE D 1 112 ? 58.918 28.226 -6.727 1.00 118.09 332 ILE B N 1
ATOM 4272 C CA . ILE D 1 112 ? 58.003 27.133 -6.305 1.00 118.10 332 ILE B CA 1
ATOM 4273 C C . ILE D 1 112 ? 56.623 27.349 -6.920 1.00 115.82 332 ILE B C 1
ATOM 4274 O O . ILE D 1 112 ? 56.050 28.454 -6.861 1.00 117.69 332 ILE B O 1
ATOM 4279 N N . GLU D 1 113 ? 56.089 26.269 -7.472 1.00 111.09 333 GLU B N 1
ATOM 4280 C CA . GLU D 1 113 ? 54.725 26.238 -8.037 1.00 108.57 333 GLU B CA 1
ATOM 4281 C C . GLU D 1 113 ? 53.830 25.350 -7.184 1.00 111.95 333 GLU B C 1
ATOM 4282 O O . GLU D 1 113 ? 54.145 24.169 -6.986 1.00 121.83 333 GLU B O 1
ATOM 4288 N N . LYS D 1 114 ? 52.701 25.904 -6.750 1.00 109.91 334 LYS B N 1
ATOM 4289 C CA . LYS D 1 114 ? 51.672 25.158 -6.013 1.00 104.85 334 LYS B CA 1
ATOM 4290 C C . LYS D 1 114 ? 50.346 25.298 -6.751 1.00 104.80 334 LYS B C 1
ATOM 4291 O O . LYS D 1 114 ? 49.992 26.393 -7.219 1.00 102.91 334 LYS B O 1
ATOM 4293 N N . THR D 1 115 ? 49.611 24.200 -6.830 1.00 106.28 335 THR B N 1
ATOM 4294 C CA . THR D 1 115 ? 48.356 24.116 -7.593 1.00 104.21 335 THR B CA 1
ATOM 4295 C C . THR D 1 115 ? 47.238 23.600 -6.707 1.00 100.54 335 THR B C 1
ATOM 4296 O O . THR D 1 115 ? 47.381 22.544 -6.082 1.00 103.41 335 THR B O 1
ATOM 4300 N N . ILE D 1 116 ? 46.095 24.264 -6.781 1.00 97.05 336 ILE B N 1
ATOM 4301 C CA . ILE D 1 116 ? 44.847 23.741 -6.170 1.00 93.77 336 ILE B CA 1
ATOM 4302 C C . ILE D 1 116 ? 43.709 23.773 -7.176 1.00 91.12 336 ILE B C 1
ATOM 4303 O O . ILE D 1 116 ? 43.741 24.537 -8.142 1.00 96.37 336 ILE B O 1
ATOM 4308 N N . SER D 1 117 ? 42.673 23.006 -6.884 1.00 85.34 337 SER B N 1
ATO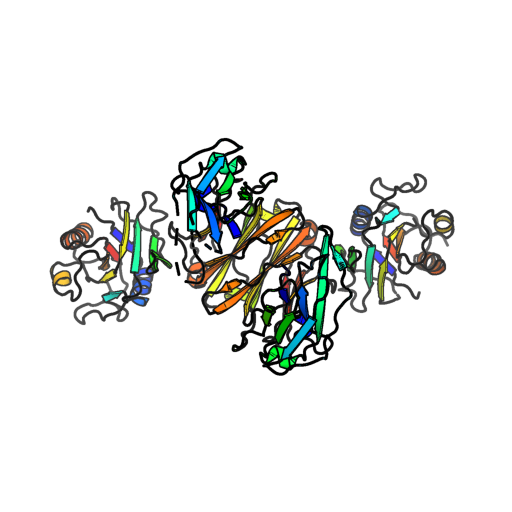M 4309 C CA . SER D 1 117 ? 41.427 22.996 -7.676 1.00 82.72 337 SER B CA 1
ATOM 4310 C C . SER D 1 117 ? 40.273 22.549 -6.805 1.00 80.71 337 SER B C 1
ATOM 4311 O O . SER D 1 117 ? 40.500 22.136 -5.647 1.00 79.14 337 SER B O 1
ATOM 4314 N N . LYS D 1 118 ? 39.076 22.637 -7.366 1.00 79.22 338 LYS B N 1
ATOM 4315 C CA . LYS D 1 118 ? 37.855 22.071 -6.755 1.00 77.01 338 LYS B CA 1
ATOM 4316 C C . LYS D 1 118 ? 38.053 20.589 -6.495 1.00 75.22 338 LYS B C 1
ATOM 4317 O O . LYS D 1 118 ? 38.657 19.908 -7.344 1.00 77.60 338 LYS B O 1
ATOM 4323 N N . ALA D 1 119 ? 37.557 20.115 -5.360 1.00 70.82 339 ALA B N 1
ATOM 4324 C CA . ALA D 1 119 ? 37.635 18.694 -4.992 1.00 67.90 339 ALA B CA 1
ATOM 4325 C C . ALA D 1 119 ? 37.085 17.838 -6.109 1.00 67.43 339 ALA B C 1
ATOM 4326 O O . ALA D 1 119 ? 35.936 18.037 -6.501 1.00 65.74 339 ALA B O 1
ATOM 4328 N N . LYS D 1 120 ? 37.888 16.899 -6.604 1.00 69.59 340 LYS B N 1
ATOM 4329 C CA . LYS D 1 120 ? 37.483 16.040 -7.743 1.00 69.54 340 LYS B CA 1
ATOM 4330 C C . LYS D 1 120 ? 36.471 14.981 -7.298 1.00 69.44 340 LYS B C 1
ATOM 4331 O O . LYS D 1 120 ? 36.432 14.583 -6.158 1.00 68.69 340 LYS B O 1
ATOM 4333 N N . GLY D 1 121 ? 35.576 14.621 -8.187 1.00 73.61 341 GLY B N 1
ATOM 4334 C CA . GLY D 1 121 ? 34.496 13.689 -7.839 1.00 77.55 341 GLY B CA 1
ATOM 4335 C C . GLY D 1 121 ? 33.212 14.188 -8.416 1.00 80.38 341 GLY B C 1
ATOM 4336 O O . GLY D 1 121 ? 33.124 15.406 -8.626 1.00 88.37 341 GLY B O 1
ATOM 4337 N N . GLN D 1 122 ? 32.315 13.281 -8.790 1.00 80.85 342 GLN B N 1
ATOM 4338 C CA . GLN D 1 122 ? 30.941 13.626 -9.204 1.00 81.57 342 GLN B CA 1
ATOM 4339 C C . GLN D 1 122 ? 30.205 14.293 -8.045 1.00 80.75 342 GLN B C 1
ATOM 4340 O O . GLN D 1 122 ? 30.120 13.736 -6.952 1.00 85.57 342 GLN B O 1
ATOM 4346 N N . PRO D 1 123 ? 29.686 15.528 -8.235 1.00 77.66 343 PRO B N 1
ATOM 4347 C CA . PRO D 1 123 ? 28.850 16.160 -7.229 1.00 76.25 343 PRO B CA 1
ATOM 4348 C C . PRO D 1 123 ? 27.591 15.360 -6.923 1.00 74.25 343 PRO B C 1
ATOM 4349 O O . PRO D 1 123 ? 26.943 14.881 -7.832 1.00 73.25 343 PRO B O 1
ATOM 4353 N N . ARG D 1 124 ? 27.268 15.251 -5.647 1.00 75.72 344 ARG B N 1
ATOM 4354 C CA . ARG D 1 124 ? 26.052 14.539 -5.207 1.00 79.08 344 ARG B CA 1
ATOM 4355 C C . ARG D 1 124 ? 25.164 15.481 -4.400 1.00 77.12 344 ARG B C 1
ATOM 4356 O O . ARG D 1 124 ? 25.641 16.176 -3.506 1.00 73.96 344 ARG B O 1
ATOM 4364 N N . GLU D 1 125 ? 23.884 15.470 -4.716 1.00 77.71 345 GLU B N 1
ATOM 4365 C CA . GLU D 1 125 ? 22.886 16.364 -4.098 1.00 77.60 345 GLU B CA 1
ATOM 4366 C C . GLU D 1 125 ? 22.627 15.946 -2.650 1.00 72.83 345 GLU B C 1
ATOM 4367 O O . GLU D 1 125 ? 22.312 14.779 -2.373 1.00 75.89 345 GLU B O 1
ATOM 4373 N N . PRO D 1 126 ? 22.725 16.918 -1.711 1.00 66.27 346 PRO B N 1
ATOM 4374 C CA . PRO D 1 126 ? 22.409 16.689 -0.303 1.00 65.14 346 PRO B CA 1
ATOM 4375 C C . PRO D 1 126 ? 20.932 16.400 -0.050 1.00 66.66 346 PRO B C 1
ATOM 4376 O O . PRO D 1 126 ? 20.092 17.086 -0.600 1.00 68.32 346 PRO B O 1
ATOM 4380 N N . GLN D 1 127 ? 20.675 15.423 0.811 1.00 66.59 347 GLN B N 1
ATOM 4381 C CA . GLN D 1 127 ? 19.310 15.146 1.288 1.00 66.58 347 GLN B CA 1
ATOM 4382 C C . GLN D 1 127 ? 19.104 15.895 2.585 1.00 63.75 347 GLN B C 1
ATOM 4383 O O . GLN D 1 127 ? 19.859 15.694 3.533 1.00 64.21 347 GLN B O 1
ATOM 4389 N N . VAL D 1 128 ? 18.075 16.719 2.643 1.00 61.76 348 VAL B N 1
ATOM 4390 C CA . VAL D 1 128 ? 17.835 17.542 3.855 1.00 61.43 348 VAL B CA 1
ATOM 4391 C C . VAL D 1 128 ? 16.556 17.105 4.566 1.00 61.87 348 VAL B C 1
ATOM 4392 O O . VAL D 1 128 ? 15.468 17.223 4.013 1.00 65.36 348 VAL B O 1
ATOM 4396 N N . TYR D 1 129 ? 16.709 16.630 5.786 1.00 61.20 349 TYR B N 1
ATOM 4397 C CA . TYR D 1 129 ? 15.561 16.213 6.611 1.00 60.77 349 TYR B CA 1
ATOM 4398 C C . TYR D 1 129 ? 15.596 16.903 7.959 1.00 60.25 349 TYR B C 1
ATOM 4399 O O . TYR D 1 129 ? 16.642 16.879 8.607 1.00 58.94 349 TYR B O 1
ATOM 4408 N N . THR D 1 130 ? 14.456 17.430 8.373 1.00 58.98 350 THR B N 1
ATOM 4409 C CA . THR D 1 130 ? 14.296 18.052 9.695 1.00 58.95 350 THR B CA 1
ATOM 4410 C C . THR D 1 130 ? 13.629 17.078 10.645 1.00 59.92 350 THR B C 1
ATOM 4411 O O . THR D 1 130 ? 12.669 16.412 10.237 1.00 62.74 350 THR B O 1
ATOM 4415 N N . LEU D 1 131 ? 14.058 17.086 11.900 1.00 58.70 351 LEU B N 1
ATOM 4416 C CA . LEU D 1 131 ? 13.533 16.159 12.903 1.00 57.19 351 LEU B CA 1
ATOM 4417 C C . LEU D 1 131 ? 13.050 17.005 14.078 1.00 56.70 351 LEU B C 1
ATOM 4418 O O . LEU D 1 131 ? 13.697 17.963 14.543 1.00 57.82 351 LEU B O 1
ATOM 4423 N N . PRO D 1 132 ? 11.892 16.653 14.662 1.00 55.10 352 PRO B N 1
ATOM 4424 C CA . PRO D 1 132 ? 11.399 17.360 15.842 1.00 54.33 352 PRO B CA 1
ATOM 4425 C C . PRO D 1 132 ? 12.089 16.845 17.098 1.00 54.98 352 PRO B C 1
ATOM 4426 O O . PRO D 1 132 ? 12.883 15.908 17.011 1.00 55.69 352 PRO B O 1
ATOM 4430 N N . PRO D 1 133 ? 11.916 17.555 18.229 1.00 55.07 353 PRO B N 1
ATOM 4431 C CA . PRO D 1 133 ? 12.511 17.127 19.486 1.00 55.79 353 PRO B CA 1
ATOM 4432 C C . PRO D 1 133 ? 12.023 15.789 20.013 1.00 56.11 353 PRO B C 1
ATOM 4433 O O . PRO D 1 133 ? 10.870 15.443 19.840 1.00 54.51 353 PRO B O 1
ATOM 4437 N N . SER D 1 134 ? 12.948 15.093 20.675 1.00 58.54 354 SER B N 1
ATOM 4438 C CA . SER D 1 134 ? 12.705 13.782 21.305 1.00 61.46 354 SER B CA 1
ATOM 4439 C C . SER D 1 134 ? 11.679 13.957 22.418 1.00 65.34 354 SER B C 1
ATOM 4440 O O . SER D 1 134 ? 11.667 15.053 23.011 1.00 66.08 354 SER B O 1
ATOM 4443 N N . ARG D 1 135 ? 10.847 12.930 22.648 1.00 69.21 355 ARG B N 1
ATOM 4444 C CA . ARG D 1 135 ? 9.681 13.018 23.558 1.00 74.10 355 ARG B CA 1
ATOM 4445 C C . ARG D 1 135 ? 10.238 13.325 24.943 1.00 74.09 355 ARG B C 1
ATOM 4446 O O . ARG D 1 135 ? 9.649 14.179 25.623 1.00 77.57 355 ARG B O 1
ATOM 4454 N N . ASP D 1 136 ? 11.375 12.696 25.271 1.00 74.77 356 ASP B N 1
ATOM 4455 C CA . ASP D 1 136 ? 12.126 12.830 26.548 1.00 74.73 356 ASP B CA 1
ATOM 4456 C C . ASP D 1 136 ? 12.659 14.244 26.726 1.00 72.94 356 ASP B C 1
ATOM 4457 O O . ASP D 1 136 ? 12.891 14.630 27.867 1.00 71.80 356 ASP B O 1
ATOM 4462 N N . GLU D 1 137 ? 12.933 14.925 25.618 1.00 72.71 357 GLU B N 1
ATOM 4463 C CA . GLU D 1 137 ? 13.623 16.245 25.598 1.00 72.40 357 GLU B CA 1
ATOM 4464 C C . GLU D 1 137 ? 12.595 17.344 25.857 1.00 68.33 357 GLU B C 1
ATOM 4465 O O . GLU D 1 137 ? 12.996 18.501 26.026 1.00 65.15 357 GLU B O 1
ATOM 4471 N N . LEU D 1 138 ? 11.313 17.019 25.833 1.00 65.39 358 LEU B N 1
ATOM 4472 C CA . LEU D 1 138 ? 10.279 18.044 26.033 1.00 65.01 358 LEU B CA 1
ATOM 4473 C C . LEU D 1 138 ? 10.072 18.361 27.497 1.00 65.58 358 LEU B C 1
ATOM 4474 O O . LEU D 1 138 ? 9.286 19.286 27.804 1.00 66.02 358 LEU B O 1
ATOM 4479 N N . THR D 1 139 ? 10.774 17.618 28.341 1.00 65.07 359 THR B N 1
ATOM 4480 C CA . THR D 1 139 ? 10.845 17.805 29.814 1.00 64.44 359 THR B CA 1
ATOM 4481 C C . THR D 1 139 ? 11.528 19.129 30.123 1.00 63.25 359 THR B C 1
ATOM 4482 O O . THR D 1 139 ? 11.266 19.713 31.220 1.00 62.48 359 THR B O 1
ATOM 4486 N N . LYS D 1 140 ? 12.409 19.518 29.199 1.00 62.99 360 LYS B N 1
ATOM 4487 C CA . LYS D 1 140 ? 13.332 20.663 29.399 1.00 63.66 360 LYS B CA 1
ATOM 4488 C C . LYS D 1 140 ? 12.712 21.967 28.928 1.00 65.51 360 LYS B C 1
ATOM 4489 O O . LYS D 1 140 ? 11.817 21.931 28.073 1.00 63.05 360 LYS B O 1
ATOM 4495 N N . ASN D 1 141 ? 13.143 23.089 29.517 1.00 69.47 361 ASN B N 1
ATOM 4496 C CA . ASN D 1 141 ? 12.629 24.423 29.131 1.00 69.95 361 ASN B CA 1
ATOM 4497 C C . ASN D 1 141 ? 13.027 24.779 27.709 1.00 67.06 361 ASN B C 1
ATOM 4498 O O . ASN D 1 141 ? 12.253 25.500 27.042 1.00 63.40 361 ASN B O 1
ATOM 4503 N N . GLN D 1 142 ? 14.180 24.273 27.276 1.00 67.66 362 GLN B N 1
ATOM 4504 C CA . GLN D 1 142 ? 14.686 24.493 25.892 1.00 68.79 362 GLN B CA 1
ATOM 4505 C C . GLN D 1 142 ? 14.910 23.171 25.162 1.00 69.59 362 GLN B C 1
ATOM 4506 O O . GLN D 1 142 ? 15.358 22.238 25.736 1.00 70.06 362 GLN B O 1
ATOM 4512 N N . VAL D 1 143 ? 14.613 23.162 23.866 1.00 68.43 363 VAL B N 1
ATOM 4513 C CA . VAL D 1 143 ? 14.577 21.901 23.090 1.00 66.48 363 VAL B CA 1
ATOM 4514 C C . VAL D 1 143 ? 15.402 22.106 21.833 1.00 67.42 363 VAL B C 1
ATOM 4515 O O . VAL D 1 143 ? 15.608 23.281 21.405 1.00 73.17 363 VAL B O 1
ATOM 4519 N N . SER D 1 144 ? 15.793 21.006 21.203 1.00 62.98 364 SER B N 1
ATOM 4520 C CA . SER D 1 144 ? 16.637 21.036 19.997 1.00 58.94 364 SER B CA 1
ATOM 4521 C C . SER D 1 144 ? 15.834 20.640 18.772 1.00 55.90 364 SER B C 1
ATOM 4522 O O . SER D 1 144 ? 15.222 19.585 18.754 1.00 53.78 364 SER B O 1
ATOM 4525 N N . LEU D 1 145 ? 15.951 21.435 17.724 1.00 55.77 365 LEU B N 1
ATOM 4526 C CA . LEU D 1 145 ? 15.453 21.043 16.384 1.00 55.63 365 LEU B CA 1
ATOM 4527 C C . LEU D 1 145 ? 16.632 20.592 15.541 1.00 54.41 365 LEU B C 1
ATOM 4528 O O . LEU D 1 145 ? 17.655 21.286 15.473 1.00 54.41 365 LEU B O 1
ATOM 4533 N N . THR D 1 146 ? 16.480 19.449 14.899 1.00 55.37 366 THR B N 1
ATOM 4534 C CA . THR D 1 146 ? 17.621 18.796 14.216 1.00 55.31 366 THR B CA 1
ATOM 4535 C C . THR D 1 146 ? 17.454 18.868 12.700 1.00 53.76 366 THR B C 1
ATOM 4536 O O . THR D 1 146 ? 16.356 18.729 12.129 1.00 52.68 366 THR B O 1
ATOM 4540 N N . CYS D 1 147 ? 18.562 19.128 12.047 1.00 54.57 367 CYS B N 1
ATOM 4541 C CA . CYS D 1 147 ? 18.592 19.198 10.573 1.00 58.02 367 CYS B CA 1
ATOM 4542 C C . CYS D 1 147 ? 19.628 18.237 10.037 1.00 57.27 367 CYS B C 1
ATOM 4543 O O . CYS D 1 147 ? 20.793 18.573 10.115 1.00 57.20 367 CYS B O 1
ATOM 4546 N N . LEU D 1 148 ? 19.169 17.132 9.454 1.00 57.82 368 LEU B N 1
ATOM 4547 C CA . LEU D 1 148 ? 20.065 16.137 8.839 1.00 58.03 368 LEU B CA 1
ATOM 4548 C C . LEU D 1 148 ? 20.329 16.506 7.385 1.00 58.27 368 LEU B C 1
ATOM 4549 O O . LEU D 1 148 ? 19.407 16.555 6.559 1.00 63.49 368 LEU B O 1
ATOM 4554 N N . VAL D 1 149 ? 21.593 16.723 7.067 1.00 56.02 369 VAL B N 1
ATOM 4555 C CA . VAL D 1 149 ? 22.040 16.945 5.671 1.00 54.07 369 VAL B CA 1
ATOM 4556 C C . VAL D 1 149 ? 23.005 15.842 5.289 1.00 53.28 369 VAL B C 1
ATOM 4557 O O . VAL D 1 149 ? 24.124 15.837 5.768 1.00 50.59 369 VAL B O 1
ATOM 4561 N N . LYS D 1 150 ? 22.591 14.984 4.381 1.00 54.37 370 LYS B N 1
ATOM 4562 C CA . LYS D 1 150 ? 23.216 13.671 4.085 1.00 55.69 370 LYS B CA 1
ATOM 4563 C C . LYS D 1 150 ? 23.520 13.508 2.585 1.00 55.13 370 LYS B C 1
ATOM 4564 O O . LYS D 1 150 ? 22.754 14.063 1.770 1.00 54.08 370 LYS B O 1
ATOM 4570 N N . GLY D 1 151 ? 24.512 12.683 2.250 1.00 54.80 371 GLY B N 1
ATOM 4571 C CA . GLY D 1 151 ? 24.677 12.176 0.893 1.00 56.59 371 GLY B CA 1
ATOM 4572 C C . GLY D 1 151 ? 25.106 13.238 -0.096 1.00 56.33 371 GLY B C 1
ATOM 4573 O O . GLY D 1 151 ? 24.714 13.183 -1.286 1.00 57.45 371 GLY B O 1
ATOM 4574 N N . PHE D 1 152 ? 25.957 14.148 0.341 1.00 55.44 372 PHE B N 1
ATOM 4575 C CA . PHE D 1 152 ? 26.457 15.209 -0.560 1.00 56.64 372 PHE B CA 1
ATOM 4576 C C . PHE D 1 152 ? 27.954 15.085 -0.807 1.00 58.51 372 PHE B C 1
ATOM 4577 O O . PHE D 1 152 ? 28.714 14.636 0.054 1.00 61.39 372 PHE B O 1
ATOM 4585 N N . TYR D 1 153 ? 28.357 15.557 -1.974 1.00 60.50 373 TYR B N 1
ATOM 4586 C CA . TYR D 1 153 ? 29.775 15.650 -2.363 1.00 61.51 373 TYR B CA 1
ATOM 4587 C C . TYR D 1 153 ? 29.914 16.813 -3.331 1.00 61.78 373 TYR B C 1
ATOM 4588 O O . TYR D 1 153 ? 29.056 17.001 -4.198 1.00 61.47 373 TYR B O 1
ATOM 4597 N N . PRO D 1 154 ? 30.977 17.644 -3.222 1.00 62.06 374 PRO B N 1
ATOM 4598 C CA . PRO D 1 154 ? 32.015 17.579 -2.168 1.00 63.18 374 PRO B CA 1
ATOM 4599 C C . PRO D 1 154 ? 31.536 18.093 -0.807 1.00 64.24 374 PRO B C 1
ATOM 4600 O O . PRO D 1 154 ? 30.381 18.327 -0.641 1.00 63.50 374 PRO B O 1
ATOM 4604 N N . SER D 1 155 ? 32.469 18.203 0.120 1.00 65.65 375 SER B N 1
ATOM 4605 C CA . SER D 1 155 ? 32.229 18.588 1.519 1.00 66.36 375 SER B CA 1
ATOM 4606 C C . SER D 1 155 ? 31.813 20.049 1.629 1.00 71.18 375 SER B C 1
ATOM 4607 O O . SER D 1 155 ? 31.274 20.451 2.684 1.00 77.99 375 SER B O 1
ATOM 4610 N N . ASP D 1 156 ? 32.109 20.846 0.608 1.00 72.08 376 ASP B N 1
ATOM 4611 C CA . ASP D 1 156 ? 31.745 22.276 0.577 1.00 69.84 376 ASP B CA 1
ATOM 4612 C C . ASP D 1 156 ? 30.245 22.488 0.758 1.00 69.23 376 ASP B C 1
ATOM 4613 O O . ASP D 1 156 ? 29.474 22.063 -0.112 1.00 65.02 376 ASP B O 1
ATOM 4618 N N . ILE D 1 157 ? 29.866 23.101 1.872 1.00 68.84 377 ILE B N 1
ATOM 4619 C CA . ILE D 1 157 ? 28.428 23.253 2.206 1.00 66.58 377 ILE B CA 1
ATOM 4620 C C . ILE D 1 157 ? 28.222 24.379 3.217 1.00 65.12 377 ILE B C 1
ATOM 4621 O O . ILE D 1 157 ? 29.096 24.643 4.020 1.00 64.24 377 ILE B O 1
ATOM 4626 N N . ALA D 1 158 ? 27.040 24.986 3.188 1.00 63.88 378 ALA B N 1
ATOM 4627 C CA . ALA D 1 158 ? 26.631 26.031 4.136 1.00 62.05 378 ALA B CA 1
ATOM 4628 C C . ALA D 1 158 ? 25.257 25.705 4.692 1.00 61.36 378 ALA B C 1
ATOM 4629 O O . ALA D 1 158 ? 24.296 25.523 3.926 1.00 61.36 378 ALA B O 1
ATOM 4631 N N . VAL D 1 159 ? 25.118 25.787 5.989 1.00 63.32 379 VAL B N 1
ATOM 4632 C CA . VAL D 1 159 ? 23.834 25.498 6.673 1.00 64.60 379 VAL B CA 1
ATOM 4633 C C . VAL D 1 159 ? 23.482 26.641 7.599 1.00 68.15 379 VAL B C 1
ATOM 4634 O O . VAL D 1 159 ? 24.254 26.937 8.550 1.00 69.64 379 VAL B O 1
ATOM 4638 N N . GLU D 1 160 ? 22.291 27.206 7.401 1.00 70.67 380 GLU B N 1
ATOM 4639 C CA . GLU D 1 160 ? 21.686 28.195 8.348 1.00 72.89 380 GLU B CA 1
ATOM 4640 C C . GLU D 1 160 ? 20.300 27.767 8.823 1.00 72.60 380 GLU B C 1
ATOM 4641 O O . GLU D 1 160 ? 19.587 27.188 8.019 1.00 77.03 380 GLU B O 1
ATOM 4647 N N . TRP D 1 161 ? 19.953 28.045 10.072 1.00 71.06 381 TRP B N 1
ATOM 4648 C CA . TRP D 1 161 ? 18.545 27.992 10.539 1.00 69.96 381 TRP B CA 1
ATOM 4649 C C . TRP D 1 161 ? 17.944 29.376 10.678 1.00 70.19 381 TRP B C 1
ATOM 4650 O O . TRP D 1 161 ? 18.676 30.259 11.146 1.00 72.68 381 TRP B O 1
ATOM 4661 N N . GLU D 1 162 ? 16.653 29.513 10.399 1.00 69.26 382 GLU B N 1
ATOM 4662 C CA . GLU D 1 162 ? 15.953 30.813 10.368 1.00 70.49 382 GLU B CA 1
ATOM 4663 C C . GLU D 1 162 ? 14.460 30.609 10.653 1.00 68.21 382 GLU B C 1
ATOM 4664 O O . GLU D 1 162 ? 13.902 29.515 10.547 1.00 68.14 382 GLU B O 1
ATOM 4670 N N . SER D 1 163 ? 13.822 31.715 11.043 1.00 65.12 383 SER B N 1
ATOM 4671 C CA . SER D 1 163 ? 12.358 31.796 11.186 1.00 63.61 383 SER B CA 1
ATOM 4672 C C . SER D 1 163 ? 11.872 33.181 10.782 1.00 64.95 383 SER B C 1
ATOM 4673 O O . SER D 1 163 ? 12.464 34.224 11.204 1.00 66.79 383 SER B O 1
ATOM 4676 N N . TYR D 1 164 ? 10.835 33.146 9.943 1.00 65.34 384 TYR B N 1
ATOM 4677 C CA . TYR D 1 164 ? 10.175 34.296 9.292 1.00 65.34 384 TYR B CA 1
ATOM 4678 C C . TYR D 1 164 ? 11.235 35.244 8.712 1.00 65.13 384 TYR B C 1
ATOM 4679 O O . TYR D 1 164 ? 11.261 36.481 8.967 1.00 68.44 384 TYR B O 1
ATOM 4688 N N . GLY D 1 165 ? 12.108 34.658 7.907 1.00 63.99 385 GLY B N 1
ATOM 4689 C CA . GLY D 1 165 ? 13.083 35.400 7.103 1.00 66.26 385 GLY B CA 1
ATOM 4690 C C . GLY D 1 165 ? 14.225 35.934 7.913 1.00 66.28 385 GLY B C 1
ATOM 4691 O O . GLY D 1 165 ? 15.055 36.694 7.323 1.00 69.71 385 GLY B O 1
ATOM 4692 N N . THR D 1 166 ? 14.295 35.556 9.190 1.00 64.07 386 THR B N 1
ATOM 4693 C CA . THR D 1 166 ? 15.387 36.039 10.079 1.00 65.17 386 THR B CA 1
ATOM 4694 C C . THR D 1 166 ? 16.258 34.900 10.561 1.00 63.53 386 THR B C 1
ATOM 4695 O O . THR D 1 166 ? 15.691 33.977 11.032 1.00 64.68 386 THR B O 1
ATOM 4699 N N . GLU D 1 167 ? 17.585 35.018 10.483 1.00 63.50 387 GLU B N 1
ATOM 4700 C CA . GLU D 1 167 ? 18.489 33.918 10.912 1.00 63.44 387 GLU B CA 1
ATOM 4701 C C . GLU D 1 167 ? 18.511 33.765 12.430 1.00 60.29 387 GLU B C 1
ATOM 4702 O O . GLU D 1 167 ? 18.575 34.778 13.143 1.00 60.05 387 GLU B O 1
ATOM 4708 N N . TRP D 1 168 ? 18.536 32.513 12.875 1.00 57.67 388 TRP B N 1
ATOM 4709 C CA . TRP D 1 168 ? 18.572 32.136 14.284 1.00 58.63 388 TRP B CA 1
ATOM 4710 C C . TRP D 1 168 ? 20.002 32.249 14.801 1.00 59.25 388 TRP B C 1
ATOM 4711 O O . TRP D 1 168 ? 20.990 31.669 14.234 1.00 61.33 388 TRP B O 1
ATOM 4722 N N . SER D 1 169 ? 20.114 32.958 15.907 1.00 58.96 389 SER B N 1
ATOM 4723 C CA . SER D 1 169 ? 21.407 33.064 16.653 1.00 58.63 389 SER B CA 1
ATOM 4724 C C . SER D 1 169 ? 21.810 31.747 17.329 1.00 61.02 389 SER B C 1
ATOM 4725 O O . SER D 1 169 ? 23.019 31.341 17.363 1.00 64.06 389 SER B O 1
ATOM 4728 N N . SER D 1 170 ? 20.845 31.109 17.964 1.00 62.47 390 SER B N 1
ATOM 4729 C CA . SER D 1 170 ? 21.095 29.931 18.820 1.00 63.08 390 SER B CA 1
ATOM 4730 C C . SER D 1 170 ? 21.157 28.628 18.038 1.00 62.00 390 SER B C 1
ATOM 4731 O O . SER D 1 170 ? 20.391 27.741 18.401 1.00 61.03 390 SER B O 1
ATOM 4734 N N . TYR D 1 171 ? 22.050 28.481 17.071 1.00 61.94 391 TYR B N 1
ATOM 4735 C CA . TYR D 1 171 ? 22.147 27.130 16.436 1.00 61.75 391 TYR B CA 1
ATOM 4736 C C . TYR D 1 171 ? 23.602 26.789 16.159 1.00 60.98 391 TYR B C 1
ATOM 4737 O O . TYR D 1 171 ? 24.339 27.724 15.894 1.00 62.64 391 TYR B O 1
ATOM 4746 N N . LYS D 1 172 ? 23.962 25.513 16.158 1.00 59.54 392 LYS B N 1
ATOM 4747 C CA . LYS D 1 172 ? 25.328 25.112 15.861 1.00 58.37 392 LYS B CA 1
ATOM 4748 C C . LYS D 1 172 ? 25.323 23.905 14.949 1.00 58.09 392 LYS B C 1
ATOM 4749 O O . LYS D 1 172 ? 24.389 23.085 15.006 1.00 57.01 392 LYS B O 1
ATOM 4755 N N . THR D 1 173 ? 26.367 23.798 14.144 1.00 58.43 393 THR B N 1
ATOM 4756 C CA . THR D 1 173 ? 26.454 22.793 13.055 1.00 57.55 393 THR B CA 1
ATOM 4757 C C . THR D 1 173 ? 27.746 22.012 13.144 1.00 55.95 393 THR B C 1
ATOM 4758 O O . THR D 1 173 ? 28.786 22.594 13.037 1.00 55.98 393 THR B O 1
ATOM 4762 N N . THR D 1 174 ? 27.645 20.700 13.210 1.00 55.96 394 THR B N 1
ATOM 4763 C CA . THR D 1 174 ? 28.820 19.808 13.207 1.00 57.29 394 THR B CA 1
ATOM 4764 C C . THR D 1 174 ? 29.555 19.968 11.880 1.00 56.00 394 THR B C 1
ATOM 4765 O O . THR D 1 174 ? 28.968 20.317 10.865 1.00 55.12 394 THR B O 1
ATOM 4769 N N . PRO D 1 175 ? 30.878 19.786 11.858 1.00 54.65 395 PRO B N 1
ATOM 4770 C CA . PRO D 1 175 ? 31.562 19.731 10.577 1.00 54.80 395 PRO B CA 1
ATOM 4771 C C . PRO D 1 175 ? 31.113 18.500 9.799 1.00 57.10 395 PRO B C 1
ATOM 4772 O O . PRO D 1 175 ? 30.494 17.580 10.349 1.00 56.44 395 PRO B O 1
ATOM 4776 N N . PRO D 1 176 ? 31.306 18.546 8.459 1.00 59.46 396 PRO B N 1
ATOM 4777 C CA . PRO D 1 176 ? 31.068 17.389 7.594 1.00 59.91 396 PRO B CA 1
ATOM 4778 C C . PRO D 1 176 ? 31.763 16.122 8.077 1.00 61.92 396 PRO B C 1
ATOM 4779 O O . PRO D 1 176 ? 32.877 16.192 8.534 1.00 62.83 396 PRO B O 1
ATOM 4783 N N . VAL D 1 177 ? 31.071 15.000 7.963 1.00 62.84 397 VAL B N 1
ATOM 4784 C CA . VAL D 1 177 ? 31.639 13.680 8.334 1.00 63.35 397 VAL B CA 1
ATOM 4785 C C . VAL D 1 177 ? 31.634 12.783 7.105 1.00 64.21 397 VAL B C 1
ATOM 4786 O O . VAL D 1 177 ? 30.591 12.640 6.448 1.00 65.02 397 VAL B O 1
ATOM 4790 N N . LEU D 1 178 ? 32.770 12.164 6.817 1.00 66.08 398 LEU B N 1
ATOM 4791 C CA . LEU D 1 178 ? 32.851 11.248 5.656 1.00 67.82 398 LEU B CA 1
ATOM 4792 C C . LEU D 1 178 ? 32.029 9.996 5.935 1.00 67.76 398 LEU B C 1
ATOM 4793 O O . LEU D 1 178 ? 32.297 9.277 6.905 1.00 63.22 398 LEU B O 1
ATOM 4798 N N . ASP D 1 179 ? 31.071 9.724 5.074 1.00 71.62 399 ASP B N 1
ATOM 4799 C CA . ASP D 1 179 ? 30.249 8.507 5.207 1.00 73.55 399 ASP B CA 1
ATOM 4800 C C . ASP D 1 179 ? 30.952 7.315 4.557 1.00 77.04 399 ASP B C 1
ATOM 4801 O O . ASP D 1 179 ? 32.056 7.453 3.966 1.00 82.25 399 ASP B O 1
ATOM 4806 N N . SER D 1 180 ? 30.322 6.156 4.660 1.00 75.75 400 SER B N 1
ATOM 4807 C CA . SER D 1 180 ? 30.909 4.893 4.185 1.00 74.58 400 SER B CA 1
ATOM 4808 C C . SER D 1 180 ? 30.848 4.835 2.665 1.00 72.70 400 SER B C 1
ATOM 4809 O O . SER D 1 180 ? 31.604 4.048 2.050 1.00 76.26 400 SER B O 1
ATOM 4812 N N . ASP D 1 181 ? 29.905 5.553 2.072 1.00 71.30 401 ASP B N 1
ATOM 4813 C CA . ASP D 1 181 ? 29.698 5.449 0.604 1.00 72.16 401 ASP B CA 1
ATOM 4814 C C . ASP D 1 181 ? 30.495 6.510 -0.142 1.00 71.74 401 ASP B C 1
ATOM 4815 O O . ASP D 1 181 ? 30.276 6.665 -1.358 1.00 71.25 401 ASP B O 1
ATOM 4820 N N . GLY D 1 182 ? 31.331 7.263 0.571 1.00 72.53 402 GLY B N 1
ATOM 4821 C CA . GLY D 1 182 ? 32.154 8.309 -0.048 1.00 73.74 402 GLY B CA 1
ATOM 4822 C C . GLY D 1 182 ? 31.523 9.676 -0.045 1.00 74.24 402 GLY B C 1
ATOM 4823 O O . GLY D 1 182 ? 32.161 10.635 -0.491 1.00 74.08 402 GLY B O 1
ATOM 4824 N N . SER D 1 183 ? 30.318 9.751 0.497 1.00 75.45 403 SER B N 1
ATOM 4825 C CA . SER D 1 183 ? 29.538 10.991 0.660 1.00 74.03 403 SER B CA 1
ATOM 4826 C C . SER D 1 183 ? 29.838 11.630 2.008 1.00 72.19 403 SER B C 1
ATOM 4827 O O . SER D 1 183 ? 30.437 11.011 2.878 1.00 73.49 403 SER B O 1
ATOM 4830 N N . PHE D 1 184 ? 29.359 12.851 2.180 1.00 70.28 404 PHE B N 1
ATOM 4831 C CA . PHE D 1 184 ? 29.461 13.529 3.487 1.00 68.01 404 PHE B CA 1
ATOM 4832 C C . PHE D 1 184 ? 28.080 13.725 4.074 1.00 64.92 404 PHE B C 1
ATOM 4833 O O . PHE D 1 184 ? 27.069 13.775 3.350 1.00 66.81 404 PHE B O 1
ATOM 4841 N N . PHE D 1 185 ? 28.044 13.862 5.394 1.00 62.90 405 PHE B N 1
ATOM 4842 C CA . PHE D 1 185 ? 26.792 14.242 6.076 1.00 62.07 405 PHE B CA 1
ATOM 4843 C C . PHE D 1 185 ? 27.143 15.145 7.240 1.00 60.08 405 PHE B C 1
ATOM 4844 O O . PHE D 1 185 ? 28.288 15.249 7.643 1.00 57.54 405 PHE B O 1
ATOM 4852 N N . LEU D 1 186 ? 26.139 15.805 7.777 1.00 59.99 406 LEU B N 1
ATOM 4853 C CA . LEU D 1 186 ? 26.289 16.597 9.006 1.00 59.07 406 LEU B CA 1
ATOM 4854 C C . LEU D 1 186 ? 24.939 16.785 9.686 1.00 56.54 406 LEU B C 1
ATOM 4855 O O . LEU D 1 186 ? 23.878 16.418 9.156 1.00 57.38 406 LEU B O 1
ATOM 4860 N N . TYR D 1 187 ? 25.004 17.396 10.851 1.00 54.78 407 TYR B N 1
ATOM 4861 C CA . TYR D 1 187 ? 23.813 17.736 11.646 1.00 55.14 407 TYR B CA 1
ATOM 4862 C C . TYR D 1 187 ? 23.876 19.210 12.017 1.00 56.17 407 TYR B C 1
ATOM 4863 O O . TYR D 1 187 ? 24.884 19.765 12.300 1.00 57.86 407 TYR B O 1
ATOM 4872 N N . SER D 1 188 ? 22.717 19.849 12.043 1.00 57.16 408 SER B N 1
ATOM 4873 C CA . SER D 1 188 ? 22.582 21.213 12.581 1.00 58.03 408 SER B CA 1
ATOM 4874 C C . SER D 1 188 ? 21.553 21.192 13.711 1.00 56.32 408 SER B C 1
ATOM 4875 O O . SER D 1 188 ? 20.471 20.592 13.593 1.00 54.93 408 SER B O 1
ATOM 4878 N N . LYS D 1 189 ? 21.902 21.806 14.816 1.00 56.02 409 LYS B N 1
ATOM 4879 C CA . LYS D 1 189 ? 21.005 21.809 15.983 1.00 56.58 409 LYS B CA 1
ATOM 4880 C C . LYS D 1 189 ? 20.599 23.231 16.326 1.00 56.28 409 LYS B C 1
ATOM 4881 O O . LYS D 1 189 ? 21.450 23.984 16.884 1.00 58.40 409 LYS B O 1
ATOM 4887 N N . LEU D 1 190 ? 19.328 23.531 16.118 1.00 54.48 410 LEU B N 1
ATOM 4888 C CA . LEU D 1 190 ? 18.754 24.811 16.590 1.00 52.79 410 LEU B CA 1
ATOM 4889 C C . LEU D 1 190 ? 18.125 24.593 17.956 1.00 51.21 410 LEU B C 1
ATOM 4890 O O . LEU D 1 190 ? 17.221 23.768 18.098 1.00 50.80 410 LEU B O 1
ATOM 4895 N N . THR D 1 191 ? 18.530 25.408 18.908 1.00 50.50 411 THR B N 1
ATOM 4896 C CA . THR D 1 191 ? 17.955 25.416 20.266 1.00 51.81 411 THR B CA 1
ATOM 4897 C C . THR D 1 191 ? 16.994 26.579 20.421 1.00 51.40 411 THR B C 1
ATOM 4898 O O . THR D 1 191 ? 17.392 27.745 20.194 1.00 50.40 411 THR B O 1
ATOM 4902 N N . VAL D 1 192 ? 15.783 26.250 20.835 1.00 52.54 412 VAL B N 1
ATOM 4903 C CA . VAL D 1 192 ? 14.679 27.233 21.027 1.00 52.42 412 VAL B CA 1
ATOM 4904 C C . VAL D 1 192 ? 14.040 26.975 22.383 1.00 53.82 412 VAL B C 1
ATOM 4905 O O . VAL D 1 192 ? 13.992 25.772 22.786 1.00 51.65 412 VAL B O 1
ATOM 4909 N N . THR D 1 193 ? 13.468 27.993 23.030 1.00 54.54 413 THR B N 1
ATOM 4910 C CA . THR D 1 193 ? 12.556 27.742 24.163 1.00 53.92 413 THR B CA 1
ATOM 4911 C C . THR D 1 193 ? 11.421 26.844 23.719 1.00 54.30 413 THR B C 1
ATOM 4912 O O . THR D 1 193 ? 10.822 27.084 22.706 1.00 53.51 413 THR B O 1
ATOM 4916 N N . LYS D 1 194 ? 11.132 25.845 24.528 1.00 56.75 414 LYS B N 1
ATOM 4917 C CA . LYS D 1 194 ? 10.047 24.859 24.310 1.00 56.87 414 LYS B CA 1
ATOM 4918 C C . LYS D 1 194 ? 8.719 25.500 23.937 1.00 58.50 414 LYS B C 1
ATOM 4919 O O . LYS D 1 194 ? 8.001 24.955 23.079 1.00 59.46 414 LYS B O 1
ATOM 4925 N N . SER D 1 195 ? 8.362 26.591 24.600 1.00 60.50 415 SER B N 1
ATOM 4926 C CA . SER D 1 195 ? 7.081 27.265 24.334 1.00 61.05 415 SER B CA 1
ATOM 4927 C C . SER D 1 195 ? 6.982 27.723 22.888 1.00 60.58 415 SER B C 1
ATOM 4928 O O . SER D 1 195 ? 5.898 27.661 22.316 1.00 59.95 415 SER B O 1
ATOM 4931 N N . GLU D 1 196 ? 8.099 28.146 22.319 1.00 62.21 416 GLU B N 1
ATOM 4932 C CA . GLU D 1 196 ? 8.129 28.597 20.916 1.00 63.38 416 GLU B CA 1
ATOM 4933 C C . GLU D 1 196 ? 7.844 27.436 19.972 1.00 64.29 416 GLU B C 1
ATOM 4934 O O . GLU D 1 196 ? 7.268 27.640 18.896 1.00 63.25 416 GLU B O 1
ATOM 4940 N N . TRP D 1 197 ? 8.241 26.245 20.386 1.00 64.32 417 TRP B N 1
ATOM 4941 C CA . TRP D 1 197 ? 8.049 25.019 19.604 1.00 64.90 417 TRP B CA 1
ATOM 4942 C C . TRP D 1 197 ? 6.598 24.567 19.737 1.00 67.35 417 TRP B C 1
ATOM 4943 O O . TRP D 1 197 ? 6.000 24.098 18.748 1.00 70.41 417 TRP B O 1
ATOM 4954 N N . GLN D 1 198 ? 6.056 24.692 20.942 1.00 68.17 418 GLN B N 1
ATOM 4955 C CA . GLN D 1 198 ? 4.682 24.241 21.233 1.00 71.69 418 GLN B CA 1
ATOM 4956 C C . GLN D 1 198 ? 3.636 25.129 20.576 1.00 73.93 418 GLN B C 1
ATOM 4957 O O . GLN D 1 198 ? 2.537 24.625 20.269 1.00 77.21 418 GLN B O 1
ATOM 4963 N N . GLN D 1 199 ? 4.008 26.369 20.300 1.00 72.71 419 GLN B N 1
ATOM 4964 C CA . GLN D 1 199 ? 3.102 27.374 19.703 1.00 70.31 419 GLN B CA 1
ATOM 4965 C C . GLN D 1 199 ? 2.943 27.195 18.205 1.00 68.97 419 GLN B C 1
ATOM 4966 O O . GLN D 1 199 ? 2.114 27.916 17.627 1.00 71.34 419 GLN B O 1
ATOM 4972 N N . GLY D 1 200 ? 3.707 26.282 17.620 1.00 68.02 420 GLY B N 1
ATOM 4973 C CA . GLY D 1 200 ? 3.436 25.833 16.241 1.00 67.20 420 GLY B CA 1
ATOM 4974 C C . GLY D 1 200 ? 4.085 26.664 15.158 1.00 64.28 420 GLY B C 1
ATOM 4975 O O . GLY D 1 200 ? 3.781 26.469 13.980 1.00 63.90 420 GLY B O 1
ATOM 4976 N N . PHE D 1 201 ? 5.022 27.508 15.546 1.00 62.82 421 PHE B N 1
ATOM 4977 C CA . PHE D 1 201 ? 5.859 28.303 14.639 1.00 63.10 421 PHE B CA 1
ATOM 4978 C C . PHE D 1 201 ? 6.710 27.400 13.737 1.00 64.28 421 PHE B C 1
ATOM 4979 O O . PHE D 1 201 ? 7.148 26.257 14.073 1.00 64.02 421 PHE B O 1
ATOM 4987 N N . VAL D 1 202 ? 6.985 27.949 12.572 1.00 65.81 422 VAL B N 1
ATOM 4988 C CA . VAL D 1 202 ? 7.839 27.261 11.554 1.00 64.56 422 VAL B CA 1
ATOM 4989 C C . VAL D 1 202 ? 9.309 27.634 11.809 1.00 63.69 422 VAL B C 1
ATOM 4990 O O . VAL D 1 202 ? 9.679 28.800 11.911 1.00 65.37 422 VAL B O 1
ATOM 4994 N N . PHE D 1 203 ? 10.152 26.619 11.841 1.00 59.92 423 PHE B N 1
ATOM 4995 C CA . PHE D 1 203 ? 11.620 26.803 11.694 1.00 58.35 423 PHE B CA 1
ATOM 4996 C C . PHE D 1 203 ? 12.045 26.232 10.353 1.00 57.28 423 PHE B C 1
ATOM 4997 O O . PHE D 1 203 ? 11.554 25.190 9.900 1.00 55.54 423 PHE B O 1
ATOM 5005 N N . SER D 1 204 ? 13.044 26.853 9.751 1.00 57.40 424 SER B N 1
ATOM 5006 C CA . SER D 1 204 ? 13.557 26.417 8.434 1.00 58.08 424 SER B CA 1
ATOM 5007 C C . SER D 1 204 ? 15.052 26.150 8.467 1.00 59.25 424 SER B C 1
ATOM 5008 O O . SER D 1 204 ? 15.794 26.936 8.973 1.00 58.79 424 SER B O 1
ATOM 5011 N N . CYS D 1 205 ? 15.453 25.064 7.844 1.00 62.04 425 CYS B N 1
ATOM 5012 C CA . CYS D 1 205 ? 16.873 24.693 7.659 1.00 63.12 425 CYS B CA 1
ATOM 5013 C C . CYS D 1 205 ? 17.325 25.040 6.250 1.00 60.08 425 CYS B C 1
ATOM 5014 O O . CYS D 1 205 ? 16.867 24.433 5.303 1.00 60.36 425 CYS B O 1
ATOM 5017 N N . SER D 1 206 ? 18.193 26.024 6.122 1.00 59.09 426 SER B N 1
ATOM 5018 C CA . SER D 1 206 ? 18.670 26.473 4.800 1.00 61.13 426 SER B CA 1
ATOM 5019 C C . SER D 1 206 ? 19.988 25.801 4.444 1.00 60.55 426 SER B C 1
ATOM 5020 O O . SER D 1 206 ? 20.895 25.765 5.264 1.00 61.06 426 SER B O 1
ATOM 5023 N N . VAL D 1 207 ? 20.067 25.264 3.236 1.00 59.87 427 VAL B N 1
ATOM 5024 C CA . VAL D 1 207 ? 21.241 24.465 2.822 1.00 61.24 427 VAL B CA 1
ATOM 5025 C C . VAL D 1 207 ? 21.727 24.961 1.464 1.00 63.24 427 VAL B C 1
ATOM 5026 O O . VAL D 1 207 ? 20.942 25.041 0.483 1.00 66.59 427 VAL B O 1
ATOM 5030 N N . MET D 1 208 ? 23.002 25.310 1.407 1.00 63.49 428 MET B N 1
ATOM 5031 C CA . MET D 1 208 ? 23.602 25.759 0.138 1.00 65.16 428 MET B CA 1
ATOM 5032 C C . MET D 1 208 ? 24.604 24.731 -0.334 1.00 64.28 428 MET B C 1
ATOM 5033 O O . MET D 1 208 ? 25.527 24.416 0.406 1.00 61.88 428 MET B O 1
ATOM 5038 N N . HIS D 1 209 ? 24.438 24.250 -1.566 1.00 67.35 429 HIS B N 1
ATOM 5039 C CA . HIS D 1 209 ? 25.342 23.222 -2.120 1.00 65.86 429 HIS B CA 1
ATOM 5040 C C . HIS D 1 209 ? 25.306 23.266 -3.632 1.00 64.72 429 HIS B C 1
ATOM 5041 O O . HIS D 1 209 ? 24.255 23.512 -4.216 1.00 59.54 429 HIS B O 1
ATOM 5048 N N . GLU D 1 210 ? 26.449 23.025 -4.254 1.00 67.27 430 GLU B N 1
ATOM 5049 C CA . GLU D 1 210 ? 26.586 23.155 -5.728 1.00 69.43 430 GLU B CA 1
ATOM 5050 C C . GLU D 1 210 ? 25.683 22.190 -6.489 1.00 69.41 430 GLU B C 1
ATOM 5051 O O . GLU D 1 210 ? 25.292 22.522 -7.615 1.00 66.61 430 GLU B O 1
ATOM 5057 N N . ALA D 1 211 ? 25.294 21.092 -5.861 1.00 70.77 431 ALA B N 1
ATOM 5058 C CA . ALA D 1 211 ? 24.493 20.046 -6.511 1.00 73.72 431 ALA B CA 1
ATOM 5059 C C . ALA D 1 211 ? 23.004 20.366 -6.451 1.00 74.73 431 ALA B C 1
ATOM 5060 O O . ALA D 1 211 ? 22.210 19.670 -7.106 1.00 79.46 431 ALA B O 1
ATOM 5062 N N . LEU D 1 212 ? 22.654 21.383 -5.679 1.00 73.01 432 LEU B N 1
ATOM 5063 C CA . LEU D 1 212 ? 21.253 21.804 -5.541 1.00 73.98 432 LEU B CA 1
ATOM 5064 C C . LEU D 1 212 ? 20.839 22.705 -6.691 1.00 78.01 432 LEU B C 1
ATOM 5065 O O . LEU D 1 212 ? 21.676 23.412 -7.251 1.00 77.67 432 LEU B O 1
ATOM 5070 N N . HIS D 1 213 ? 19.551 22.714 -6.999 1.00 83.17 433 HIS B N 1
ATOM 5071 C CA . HIS D 1 213 ? 19.001 23.676 -7.974 1.00 85.41 433 HIS B CA 1
ATOM 5072 C C . HIS D 1 213 ? 19.222 25.085 -7.431 1.00 79.19 433 HIS B C 1
ATOM 5073 O O . HIS D 1 213 ? 18.732 25.411 -6.313 1.00 74.67 433 HIS B O 1
ATOM 5080 N N . ASN D 1 214 ? 19.913 25.897 -8.238 1.00 75.13 434 ASN B N 1
ATOM 5081 C CA . ASN D 1 214 ? 20.334 27.266 -7.875 1.00 73.01 434 ASN B CA 1
ATOM 5082 C C . ASN D 1 214 ? 21.071 27.280 -6.550 1.00 69.26 434 ASN B C 1
ATOM 5083 O O . ASN D 1 214 ? 20.949 28.303 -5.830 1.00 70.15 434 ASN B O 1
ATOM 5088 N N . HIS D 1 215 ? 21.800 26.200 -6.253 1.00 65.19 435 HIS B N 1
ATOM 5089 C CA . HIS D 1 215 ? 22.678 26.047 -5.089 1.00 61.42 435 HIS B CA 1
ATOM 5090 C C . HIS D 1 215 ? 21.940 26.267 -3.764 1.00 63.44 435 HIS B C 1
ATOM 5091 O O . HIS D 1 215 ? 22.502 26.849 -2.770 1.00 64.34 435 HIS B O 1
ATOM 5098 N N . TYR D 1 216 ? 20.655 25.921 -3.753 1.00 64.99 436 TYR B N 1
ATOM 5099 C CA . TYR D 1 216 ? 19.836 26.289 -2.579 1.00 64.33 436 TYR B CA 1
ATOM 5100 C C . TYR D 1 216 ? 18.632 25.405 -2.368 1.00 61.49 436 TYR B C 1
ATOM 5101 O O . TYR D 1 216 ? 17.933 25.159 -3.340 1.00 63.34 436 TYR B O 1
ATOM 5110 N N . THR D 1 217 ? 18.358 25.076 -1.114 1.00 60.20 437 THR B N 1
ATOM 5111 C CA . THR D 1 217 ? 17.143 24.336 -0.732 1.00 60.77 437 THR B CA 1
ATOM 5112 C C . THR D 1 217 ? 16.750 24.747 0.680 1.00 60.21 437 THR B C 1
ATOM 5113 O O . THR D 1 217 ? 17.584 25.263 1.448 1.00 59.23 437 THR B O 1
ATOM 5117 N N . GLN D 1 218 ? 15.513 24.453 1.044 1.00 60.13 438 GLN B N 1
ATOM 5118 C CA . GLN D 1 218 ? 15.013 24.790 2.383 1.00 61.59 438 GLN B CA 1
ATOM 5119 C C . GLN D 1 218 ? 14.020 23.746 2.838 1.00 65.07 438 GLN B C 1
ATOM 5120 O O . GLN D 1 218 ? 13.079 23.389 2.102 1.00 68.75 438 GLN B O 1
ATOM 5126 N N . LYS D 1 219 ? 14.205 23.301 4.065 1.00 66.11 439 LYS B N 1
ATOM 5127 C CA . LYS D 1 219 ? 13.316 22.302 4.711 1.00 66.59 439 LYS B CA 1
ATOM 5128 C C . LYS D 1 219 ? 12.674 22.933 5.923 1.00 66.47 439 LYS B C 1
ATOM 5129 O O . LYS D 1 219 ? 13.386 23.377 6.809 1.00 67.67 439 LYS B O 1
ATOM 5135 N N . SER D 1 220 ? 11.364 22.865 6.023 1.00 68.88 440 SER B N 1
ATOM 5136 C CA . SER D 1 220 ? 10.647 23.459 7.178 1.00 71.61 440 SER B CA 1
ATOM 5137 C C . SER D 1 220 ? 10.086 22.389 8.103 1.00 71.32 440 SER B C 1
ATOM 5138 O O . SER D 1 220 ? 9.872 21.239 7.676 1.00 74.53 440 SER B O 1
ATOM 5141 N N . LEU D 1 221 ? 9.883 22.780 9.353 1.00 69.53 441 LEU B N 1
ATOM 5142 C CA . LEU D 1 221 ? 9.544 21.856 10.463 1.00 66.79 441 LEU B CA 1
ATOM 5143 C C . LEU D 1 221 ? 8.711 22.591 11.508 1.00 64.37 441 LEU B C 1
ATOM 5144 O O . LEU D 1 221 ? 9.123 23.675 11.921 1.00 62.70 441 LEU B O 1
ATOM 5149 N N . SER D 1 222 ? 7.615 21.969 11.936 1.00 63.60 442 SER B N 1
ATOM 5150 C CA . SER D 1 222 ? 6.550 22.647 12.710 1.00 64.27 442 SER B CA 1
ATOM 5151 C C . SER D 1 222 ? 5.808 21.641 13.599 1.00 64.83 442 SER B C 1
ATOM 5152 O O . SER D 1 222 ? 5.870 20.425 13.344 1.00 63.94 442 SER B O 1
ATOM 5155 N N . LEU D 1 223 ? 5.142 22.125 14.644 1.00 66.16 443 LEU B N 1
ATOM 5156 C CA . LEU D 1 223 ? 4.236 21.260 15.412 1.00 65.02 443 LEU B CA 1
ATOM 5157 C C . LEU D 1 223 ? 2.973 20.985 14.585 1.00 65.72 443 LEU B C 1
ATOM 5158 O O . LEU D 1 223 ? 2.642 19.798 14.545 1.00 66.75 443 LEU B O 1
#

Solvent-accessible surface area: 33246 Å² total; per-residue (Å²): 90,10,45,4,108,22,96,71,8,154,34,61,18,2,17,64,143,131,104,119,2,63,0,29,0,10,0,34,60,4,40,98,102,45,48,122,27,118,34,28,8,59,22,84,68,101,71,30,148,110,30,64,80,112,112,145,89,96,72,231,100,101,28,14,79,3,11,2,24,2,56,8,124,33,61,39,4,40,119,4,65,85,4,21,0,10,0,33,18,90,49,22,91,72,86,48,128,84,76,46,32,10,46,131,32,123,48,149,90,5,41,10,12,18,4,63,14,13,84,80,0,47,113,85,130,102,0,1,0,0,0,1,0,36,25,0,51,0,41,31,20,13,18,30,0,40,0,68,72,6,45,1,43,47,37,70,49,1,63,50,21,98,31,98,120,38,11,39,0,3,0,0,2,0,29,3,34,62,50,2,9,86,87,38,13,49,0,7,0,3,0,10,0,31,33,16,155,101,50,89,33,71,57,64,20,46,85,160,131,122,12,3,9,1,39,11,51,39,75,4,0,82,35,2,13,68,36,14,99,37,119,28,58,109,122,32,84,29,59,115,71,9,75,32,39,16,29,108,85,71,47,3,34,0,16,14,35,148,84,33,68,89,1,0,0,0,2,2,38,100,115,33,88,0,60,52,3,8,36,44,9,92,38,136,32,82,102,19,31,59,34,86,17,67,11,41,1,12,4,2,11,45,0,40,122,66,24,7,148,108,31,102,73,105,9,112,46,14,0,0,0,1,6,35,38,107,19,78,90,79,85,1,8,52,13,0,55,81,72,99,4,65,0,0,0,3,11,70,29,120,68,113,138,134,20,3,13,1,42,10,52,81,60,0,0,40,51,2,5,69,42,13,114,35,107,18,56,96,123,24,192,48,78,94,74,5,63,20,30,14,43,94,78,16,30,0,46,0,29,23,34,158,58,40,94,48,0,2,0,1,5,2,44,133,114,34,85,0,64,52,2,0,36,42,6,70,42,150,54,130,68,69,35,77,27,71,8,83,0,0,1,0,9,6,0,24,143,75,24,10,94,91,28,217,26,90,6,101,44,3,0,0,0,1,18,12,9,92,42,62,73,77,33,2,14,54,9,0,47,77,79,103,3,46,0,1,0,2,4,125,20,99,97,160,61,120,85,132,193,85,37,121,23,115,82,7,121,31,24,28,5,17,73,124,135,108,58,4,66,0,35,0,26,24,33,132,176,35,46,36,66,9,60,18,62,66,101,50,40,161,109,29,62,129,172,92,99,76,68,1,43,2,72,11,53,21,101,40,10,26,124,41,81,38,2,20,0,12,12,38,58,112,98,38,91,70,83,73,138,27,86,36,56,32,46,92,45,144,44,74,103,7,59,14,10,17,2,66,13,15,212,80,2,50,119,86,132,95,1,1,0,0,0,0,0,37,18,0,49,2,40,49,26,10,18,39,0,38,0,24,69,3,47,2,44,42,37,77,48,1,64,54,20,100,24,101,96,33,3,36,0,3,0,0,4,0,35,3,40,51,54,1,7,87,103,32,13,52,0,9,0,1,0,7,0,29,31,27,170,141,52,96,41,79,56,66,19,57,120

Organism: Homo sapiens (NCBI:txid9606)

InterPro domains:
  IPR003137 PA domain [PF02225] (228-306)
  IPR007365 Transferrin receptor-like, dimerisation domain [PF04253] (638-749)
  IPR007484 Peptidase M28 [PF04389] (388-576)
  IPR036757 Transferrin receptor-like, dimerisation domain superfamily [G3DSA:1.20.930.40] (614-755)
  IPR036757 Transferrin receptor-like, dimerisation domain superfamily [SSF47672] (609-756)
  IPR037324 Transferrin receptor protein 1/2, PA domain [cd02128] (201-377)
  IPR039373 Transferrin receptor protein 1/Glutamate carboxypeptidase 2-like [PTHR10404] (43-752)
  IPR046450 PA domain superfamily [SSF52025] (191-382)

CATH classification: 2.60.40.10

Secondary structure (DSSP, 8-state):
---EEEEPPPHHHHH-TTS--EEEEEE----SS----EEEEEETTEEE---EEPPPEE-TTS-EEEEEEEE--HHHHHHT--EEEEEE-TTSSS-EEEEE----S--BPPEEEEEPPPGGGGGSSEEEEEEEEEEEBSS--EEEEEETTEEBSSEEEPPPEE-TTS-EEEEEEEEEEHHHHHTT--EEEEEE-TTSGGG-EEEEE---/-EEEEPPPHHHHH-TTS--EEEEEE----EEEEEETTEEE---------EEEEE--HHHHHHT--EEEEEE-SS-SS-EEEEE-SPPS--BPPEEEEEPPPGGGGGSSEEEEEEEEEEEBSS--EEEEEETTEEBSSEEEPPPEE-TTS-EEEEEEEEEEHHHHHTT--EEEEEE-TTSGGG-EEEEE--/--S-EEE--HHHHHHHHTTEEEEPPTTS-S-TT-EEEE-TT-EEEEEE-SSGGG-EEEEE-TTS-EEEEEE--S---TT---EEEEE-EEE-TT--HHHHHT-SS--TT-EEEEE--SS-HHHHHHHHHHTT-SEEEEE--TT-/--S-EEE--HHHHHHHHTTEES---TTS---TT--SEE-TTEEEEEEE-SSGGG-EEEEEETTS-EEEEEE---------EEEEE-EEE-TT--HHHHHT-SS--TTSEEEEES-SS-HHHHHHHHHHTT-SEEEEE--SS------

Nearest PDB structures (foldseek):
  6w3h-assembly2_B  TM=1.005E+00  e=3.254E-37  Homo sapiens
  6w3h-assembly1_A  TM=8.722E-01  e=4.694E-33  Homo sapiens
  5dj0-assembly1_A  TM=9.809E-01  e=4.346E-31  Homo sapiens
  8q5u-assembly1_B  TM=9.334E-01  e=3.916E-31  Homo sapiens
  4nqs-assembly2_H  TM=9.411E-01  e=7.704E-31  Homo sapiens